Protein AF-A0A449I0F7-F1 (afdb_monomer_lite)

Organism: NCBI:txid28113

Secondary structure (DSSP, 8-state):
-----------------------------HHHHHHHHHHHSS-SS--TT--SBSEEEEEEEEEEESSTT-EEEEEEESS-TT-TTS---EEEEEEEETTEEEEEEEEEETT--EEEEEEE-TT--EEEEEEE-BTTEEEEEEE---TT--S--TT---------PPPGGGS--HHHHHTS-PEEPSSEE-SSEEEEE-TT-SEEEE-STTEEEEE-S-EEESEEE--TT-EEEE-TT-EEEEEEEEEEE-STT-EEEE-TT-EEEEEEEEEEEESSEEEESSEEEESEEEEETT-EEEESSEEEESSEEEE-SEEEEEEESSEEEESEEEE-TEEEEEESSEEEEEEEEEE--SS-EEEESSEEEEEEEEE-S--S-EEESSEEEEEEEEEEE-S--SSTTSEEE-TT-EEEEEEEEEES-EEEE-TT-EEEEEEEEEESS-SSEEEE-SSS-EEEEEEEEEESSTT-TT-EEEEESEEEE-SSBPPP-EETTEESEEEETT-EEE-TT--S-EE--BTTB--EE----TT----B-EEEEEE---SSS---S-S-SEEEEEEPPEEETTEEEEEEEEEEE--SS--EEEEEETTEEEEEES-HHHHTTS-TT--BSSSS-----EEEEEE--TT--HHHH--EEEE-SS-EEE-GGGSTT--TTSPPSEEEE--TT--PBPTT--HHHH-TTHHHHHH-TTTTTTGGGSPPTTTB-

pLDDT: mean 91.72, std 13.89, range [25.47, 98.94]

InterPro domains:
  IPR032295 Domain of unknown function DUF4842 [PF16130] (666-708)

Foldseek 3Di:
DDDDDDDDDDDDDDDDDDDDDDPDDPPQDVVVQLVVQQVQAPFPQFDLQFQQAQKDKAKEKEAEADDAPKKKKKWKWLFDLLAPPGPIFTFDIDIDHHPDIDMAITMDRNPRQWIWIKIAIPQQFMWTDIFGQDPRYTYDYFDDFFPLADPDDDDDQDALDDDDDDDCVLADAPVNCVPFDEDDDQQEAAAAGEHEDEQVDAHHDHQYANHEYEDPAAHEHQYYDAAALYEYHQHALYEYEYAYQEDEPAHANYEYEAHANYEYEDPHHEHEYANYEYHYNHEYYYQEYHFYHCYYYAHLEYYEHAEEYEFDDDNREHEANYEYEYCEYEYYYQGEYEYQYEYEHAEEYEYEYQNYAYEYNAYYEHQEYEYEEFHQRAEQAFHYYHAEEYEYAYQALDPNRAREYAALAEYEYQEYEDHNHAYEYEAQYEYEHPAEYEFEAHLNAYEYNYSHEYEYAHAAYDYPDPLDANRHEDETRYEYAYSHYDIWDHNPNGINYHYYHNYIYGHNQRHPDWRDDDSRHNIHHGRRPSSDDHRFFWKKKFFFPPPSHHGLQLSFQWIWIKGIWDDDPNFTKIKIKTQWHLFLAQKWKWFQFPNDIDTPGRGSQVQQVHDRRDGAPQADHHGHMHMDMGTHDPSDYCLVGVFMWMDSVPDIFTSQSPDPPRRRSRNHRIRMGRHPDQFGFHRSLHVCNQFVQPNVCSSPVPGPSVRRVDTDPPGTD

Sequence (717 aa):
MNFFRILPILAIGGIFTFIGCDSSNDVYNPDAIKEQAKNAFPVKDIDPNQTWETSSVCKASVSVNETAGEVYTIKVYTANPYNANSGASLLATSSVSNGQTTNIEFDIPAALQYVYVMKIDSKGYSSAKAVWVENKQVVVTFGGINNLVSSSKTRAVANVVSFTIPDASQFPTREAVQQLSLTQTDGQIASSGNYEIKSSLSSINNWGSNANMYVTENVTLNSLSVASNSKIFVLPGATLTLSLNGFSLGQNGSMISVGEGAKLILNNGQLQASNTSIYNAGTIETQNLDVAGNAYIYNKATLTVSNAVTVANHNSLLVNEGTMTALSFETQGSSSFYNSGKVEISGKSHLSSNNQKWENQGYFKTNSMVIEASSSNLLNACQLYIDGEFKINTTSTTSDNAFKMDGGAYTECGSLYLDNASIVMGGKSFFNVKGTATYNYNLGGFYVTAQDFAILKIGKAVQNSAGQGNTIGYHGKLYVACNDHFENGLSGNVHYIIWEGDAQLTGADNAEISIPSSNCNPGYNSKPDNGGNDTPATYAYAFEDMMKEVGDYDFNDVVLYVSVPYDKNGKKVIDVTLKAAGATKKLAVGFNNSGQKQTLFADVHEALGVAAGTLVNTGTATGTEKKITVEVASNFTLTEHGDFYITDGSIERHIPNFTDGFKPGDVPYGIRIASSNWKWPKERVVITEAYAGFAAWANDATAAASWYNEPINGKVY

Radius of gyration: 40.27 Å; chains: 1; bounding box: 80×44×159 Å

Structure (mmCIF, N/CA/C/O backbone):
data_AF-A0A449I0F7-F1
#
_entry.id   AF-A0A449I0F7-F1
#
loop_
_atom_site.group_PDB
_atom_site.id
_atom_site.type_symbol
_atom_site.label_atom_id
_atom_site.label_alt_id
_atom_site.label_comp_id
_atom_site.label_asym_id
_atom_site.label_entity_id
_atom_site.label_seq_id
_atom_site.pdbx_PDB_ins_code
_atom_site.Cartn_x
_atom_site.Cartn_y
_atom_site.Cartn_z
_atom_site.occupancy
_atom_site.B_iso_or_equiv
_atom_site.auth_seq_id
_atom_site.auth_comp_id
_atom_site.auth_asym_id
_atom_site.auth_atom_id
_atom_site.pdbx_PDB_model_num
ATOM 1 N N . MET A 1 1 ? -15.472 -13.362 -100.075 1.00 34.09 1 MET A N 1
ATOM 2 C CA . MET A 1 1 ? -14.559 -13.043 -101.195 1.00 34.09 1 MET A CA 1
ATOM 3 C C . MET A 1 1 ? -13.142 -13.015 -100.615 1.00 34.09 1 MET A C 1
ATOM 5 O O . MET A 1 1 ? -12.886 -12.139 -99.811 1.00 34.09 1 MET A O 1
ATOM 9 N N . ASN A 1 2 ? -12.368 -14.111 -100.668 1.00 25.47 2 ASN A N 1
ATOM 10 C CA . ASN A 1 2 ? -11.446 -14.479 -101.767 1.00 25.47 2 ASN A CA 1
ATOM 11 C C . ASN A 1 2 ? -10.301 -13.435 -101.891 1.00 25.47 2 ASN A C 1
ATOM 13 O O . ASN A 1 2 ? -10.627 -12.297 -102.182 1.00 25.47 2 ASN A O 1
ATOM 17 N N . PHE A 1 3 ? -8.990 -13.671 -101.691 1.00 26.23 3 PHE A N 1
ATOM 18 C CA . PHE A 1 3 ? -8.115 -14.859 -101.753 1.00 26.23 3 PHE A CA 1
ATOM 19 C C . PHE A 1 3 ? -6.770 -14.594 -100.990 1.00 26.23 3 PHE A C 1
ATOM 21 O O . PHE A 1 3 ? -6.213 -13.511 -101.097 1.00 26.23 3 PHE A O 1
ATOM 28 N N . PHE A 1 4 ? -6.253 -15.635 -100.317 1.00 28.94 4 PHE A N 1
ATOM 29 C CA . PHE A 1 4 ? -4.869 -16.178 -100.297 1.00 28.94 4 PHE A CA 1
ATOM 30 C C . PHE A 1 4 ? -3.663 -15.589 -99.516 1.00 28.94 4 PHE A C 1
ATOM 32 O O . PHE A 1 4 ? -3.216 -14.463 -99.688 1.00 28.94 4 PHE A O 1
ATOM 39 N N . ARG A 1 5 ? -3.077 -16.528 -98.745 1.00 31.86 5 ARG A N 1
ATOM 40 C CA . ARG A 1 5 ? -1.711 -16.641 -98.194 1.00 31.86 5 ARG A CA 1
ATOM 41 C C . ARG A 1 5 ? -0.632 -16.613 -99.289 1.00 31.86 5 ARG A C 1
ATOM 43 O O . ARG A 1 5 ? -0.905 -17.126 -100.365 1.00 31.86 5 ARG A O 1
ATOM 50 N N . ILE A 1 6 ? 0.601 -16.224 -98.929 1.00 29.86 6 ILE A N 1
ATOM 51 C CA . ILE A 1 6 ? 1.866 -16.955 -99.196 1.00 29.86 6 ILE A CA 1
ATOM 52 C C . ILE A 1 6 ? 2.974 -16.411 -98.263 1.00 29.86 6 ILE A C 1
ATOM 54 O O . ILE A 1 6 ? 3.234 -15.216 -98.210 1.00 29.86 6 ILE A O 1
ATOM 58 N N . LEU A 1 7 ? 3.625 -17.329 -97.549 1.00 32.62 7 LEU A N 1
ATOM 59 C CA . LEU A 1 7 ? 4.972 -17.258 -96.959 1.00 32.62 7 LEU A CA 1
ATOM 60 C C . LEU A 1 7 ? 5.709 -18.453 -97.593 1.00 32.62 7 LEU A C 1
ATOM 62 O O . LEU A 1 7 ? 5.040 -19.484 -97.766 1.00 32.62 7 LEU A O 1
ATOM 66 N N . PRO A 1 8 ? 7.002 -18.369 -97.980 1.00 38.31 8 PRO A N 1
ATOM 67 C CA . PRO A 1 8 ? 8.029 -18.999 -97.126 1.00 38.31 8 PRO A CA 1
ATOM 68 C C . PRO A 1 8 ? 9.508 -18.503 -97.249 1.00 38.31 8 PRO A C 1
ATOM 70 O O . PRO A 1 8 ? 9.969 -18.114 -98.313 1.00 38.31 8 PRO A O 1
ATOM 73 N N . ILE A 1 9 ? 10.241 -18.674 -96.132 1.00 28.45 9 ILE A N 1
ATOM 74 C CA . ILE A 1 9 ? 11.570 -19.330 -95.947 1.00 28.45 9 ILE A CA 1
ATOM 75 C C . ILE A 1 9 ? 12.909 -18.643 -96.347 1.00 28.45 9 ILE A C 1
ATOM 77 O O . ILE A 1 9 ? 13.205 -18.398 -97.509 1.00 28.45 9 ILE A O 1
ATOM 81 N N . LEU A 1 10 ? 13.736 -18.493 -95.291 1.00 27.11 10 LEU A N 1
ATOM 82 C CA . LEU A 1 10 ? 15.203 -18.576 -95.092 1.00 27.11 10 LEU A CA 1
ATOM 83 C C . LEU A 1 10 ? 16.197 -18.452 -96.268 1.00 27.11 10 LEU A C 1
ATOM 85 O O . LEU A 1 10 ? 16.206 -19.279 -97.175 1.00 27.11 10 LEU A O 1
ATOM 89 N N . ALA A 1 11 ? 17.240 -17.640 -96.032 1.00 27.48 11 ALA A N 1
ATOM 90 C CA . ALA A 1 11 ? 18.633 -18.032 -96.273 1.00 27.48 11 ALA A CA 1
ATOM 91 C C . ALA A 1 11 ? 19.597 -17.364 -95.266 1.00 27.48 11 ALA A C 1
ATOM 93 O O . ALA A 1 11 ? 19.452 -16.200 -94.903 1.00 27.48 11 ALA A O 1
ATOM 94 N N . ILE A 1 12 ? 20.554 -18.172 -94.812 1.00 30.38 12 ILE A N 1
ATOM 95 C CA . ILE A 1 12 ? 21.611 -17.945 -93.818 1.00 30.38 12 ILE A CA 1
ATOM 96 C C . ILE A 1 12 ? 22.774 -17.150 -94.433 1.00 30.38 12 ILE A C 1
ATOM 98 O O . ILE A 1 12 ? 23.169 -17.421 -95.563 1.00 30.38 12 ILE A O 1
ATOM 102 N N . GLY A 1 13 ? 23.382 -16.246 -93.659 1.00 28.16 13 GLY A N 1
ATOM 103 C CA . GLY A 1 13 ? 24.648 -15.593 -93.996 1.00 28.16 13 GLY A CA 1
ATOM 104 C C . GLY A 1 13 ? 25.281 -14.966 -92.758 1.00 28.16 13 GLY A C 1
ATOM 105 O O . GLY A 1 13 ? 24.912 -13.865 -92.364 1.00 28.16 13 GLY A O 1
ATOM 106 N N . GLY A 1 14 ? 26.188 -15.701 -92.113 1.00 29.53 14 GLY A N 1
ATOM 107 C CA . GLY A 1 14 ? 26.949 -15.225 -90.962 1.00 29.53 14 GLY A CA 1
ATOM 108 C C . GLY A 1 14 ? 28.040 -14.229 -91.353 1.00 29.53 14 GLY A C 1
ATOM 109 O O . GLY A 1 14 ? 28.720 -14.411 -92.360 1.00 29.53 14 GLY A O 1
ATOM 110 N N . ILE A 1 15 ? 28.239 -13.224 -90.502 1.00 32.16 15 ILE A N 1
ATOM 111 C CA . ILE A 1 15 ? 29.473 -12.445 -90.412 1.00 32.16 15 ILE A CA 1
ATOM 112 C C . ILE A 1 15 ? 29.867 -12.403 -88.934 1.00 32.16 15 ILE A C 1
ATOM 114 O O . ILE A 1 15 ? 29.134 -11.897 -88.088 1.00 32.16 15 ILE A O 1
ATOM 118 N N . PHE A 1 16 ? 31.031 -12.984 -88.649 1.00 32.00 16 PHE A N 1
ATOM 119 C CA . PHE A 1 16 ? 31.816 -12.745 -87.446 1.00 32.00 16 PHE A CA 1
ATOM 120 C C . PHE A 1 16 ? 32.301 -11.292 -87.450 1.00 32.00 16 PHE A C 1
ATOM 122 O O . PHE A 1 16 ? 32.990 -10.896 -88.387 1.00 32.00 16 PHE A O 1
ATOM 129 N N . THR A 1 17 ? 32.059 -10.547 -86.372 1.00 31.56 17 THR A N 1
ATOM 130 C CA . THR A 1 17 ? 32.926 -9.430 -85.973 1.00 31.56 17 THR A CA 1
ATOM 131 C C . THR A 1 17 ? 33.077 -9.402 -84.458 1.00 31.56 17 THR A C 1
ATOM 133 O O . THR A 1 17 ? 32.142 -9.672 -83.710 1.00 31.56 17 THR A O 1
ATOM 136 N N . PHE A 1 18 ? 34.316 -9.149 -84.059 1.00 29.97 18 PHE A N 1
ATOM 137 C CA . PHE A 1 18 ? 34.908 -9.348 -82.750 1.00 29.97 18 PHE A CA 1
ATOM 138 C C . PHE A 1 18 ? 34.375 -8.419 -81.654 1.00 29.97 18 PHE A C 1
ATOM 140 O O . PHE A 1 18 ? 33.937 -7.301 -81.905 1.00 29.97 18 PHE A O 1
ATOM 147 N N . ILE A 1 19 ? 34.525 -8.923 -80.428 1.00 38.44 19 ILE A N 1
ATOM 148 C CA . ILE A 1 19 ? 34.528 -8.216 -79.148 1.00 38.44 19 ILE A CA 1
ATOM 149 C C . ILE A 1 19 ? 35.362 -6.931 -79.245 1.00 38.44 19 ILE A C 1
ATOM 151 O O . ILE A 1 19 ? 36.548 -6.983 -79.570 1.00 38.44 19 ILE A O 1
ATOM 155 N N . GLY A 1 20 ? 34.748 -5.805 -78.887 1.00 27.27 20 GLY A N 1
ATOM 156 C CA . GLY A 1 20 ? 35.437 -4.632 -78.363 1.00 27.27 20 GLY A CA 1
ATOM 157 C C . GLY A 1 20 ? 35.045 -4.473 -76.899 1.00 27.27 20 GLY A C 1
ATOM 158 O O . GLY A 1 20 ? 33.897 -4.152 -76.607 1.00 27.27 20 GLY A O 1
ATOM 159 N N . CYS A 1 21 ? 35.981 -4.750 -75.987 1.00 40.31 21 CYS A N 1
ATOM 160 C CA . CYS A 1 21 ? 35.925 -4.227 -74.627 1.00 40.31 21 CYS A CA 1
ATOM 161 C C . CYS A 1 21 ? 35.944 -2.702 -74.720 1.00 40.31 21 CYS A C 1
ATOM 163 O O . CYS A 1 21 ? 36.962 -2.156 -75.140 1.00 40.31 21 CYS A O 1
ATOM 165 N N . ASP A 1 22 ? 34.880 -2.041 -74.275 1.00 34.50 22 ASP A N 1
ATOM 166 C CA . ASP A 1 22 ? 34.998 -0.682 -73.761 1.00 34.50 22 ASP A CA 1
ATOM 167 C C . ASP A 1 22 ? 34.770 -0.736 -72.254 1.00 34.50 22 ASP A C 1
ATOM 169 O O . ASP A 1 22 ? 33.663 -0.899 -71.742 1.00 34.50 22 ASP A O 1
ATOM 173 N N . SER A 1 23 ? 35.883 -0.656 -71.536 1.00 42.81 23 SER A N 1
ATOM 174 C CA . SER A 1 23 ? 35.935 -0.264 -70.141 1.00 42.81 23 SER A CA 1
ATOM 175 C C . SER A 1 23 ? 35.509 1.202 -70.043 1.00 42.81 23 SER A C 1
ATOM 177 O O . SER A 1 23 ? 36.352 2.098 -70.047 1.00 42.81 23 SER A O 1
ATOM 179 N N . SER A 1 24 ? 34.206 1.457 -69.968 1.00 37.34 24 SER A N 1
ATOM 180 C CA . SER A 1 24 ? 33.668 2.754 -69.565 1.00 37.34 24 SER A CA 1
ATOM 181 C C . SER A 1 24 ? 32.867 2.571 -68.283 1.00 37.34 24 SER A C 1
ATOM 183 O O . SER A 1 24 ? 31.694 2.221 -68.324 1.00 37.34 24 SER A O 1
ATOM 185 N N . ASN A 1 25 ? 33.572 2.746 -67.165 1.00 36.38 25 ASN A N 1
ATOM 186 C CA . ASN A 1 25 ? 33.092 3.102 -65.832 1.00 36.38 25 ASN A CA 1
ATOM 187 C C . ASN A 1 25 ? 31.568 3.031 -65.641 1.00 36.38 25 ASN A C 1
ATOM 189 O O . ASN A 1 25 ? 30.862 3.963 -66.029 1.00 36.38 25 ASN A O 1
ATOM 193 N N . ASP A 1 26 ? 31.093 1.997 -64.939 1.00 44.53 26 ASP A N 1
ATOM 194 C CA . ASP A 1 26 ? 29.870 2.097 -64.140 1.00 44.53 26 ASP A CA 1
ATOM 195 C C . ASP A 1 26 ? 30.080 3.240 -63.140 1.00 44.53 26 ASP A C 1
ATOM 197 O O . ASP A 1 26 ? 30.637 3.070 -62.050 1.00 44.53 26 ASP A O 1
ATOM 201 N N . VAL A 1 27 ? 29.730 4.456 -63.558 1.00 49.78 27 VAL A N 1
ATOM 202 C CA . VAL A 1 27 ? 29.737 5.625 -62.690 1.00 49.78 27 VAL A CA 1
ATOM 203 C C . VAL A 1 27 ? 28.594 5.401 -61.715 1.00 49.78 27 VAL A C 1
ATOM 205 O O . VAL A 1 27 ? 27.435 5.642 -62.042 1.00 49.78 27 VAL A O 1
ATOM 208 N N . TYR A 1 28 ? 28.929 4.874 -60.538 1.00 60.50 28 TYR A N 1
ATOM 209 C CA . TYR A 1 28 ? 28.030 4.778 -59.394 1.00 60.50 28 TYR A CA 1
ATOM 210 C C . TYR A 1 28 ? 27.222 6.079 -59.278 1.00 60.50 28 TYR A C 1
ATOM 212 O O . TYR A 1 28 ? 27.787 7.142 -59.012 1.00 60.50 28 TYR A O 1
ATOM 220 N N . ASN A 1 29 ? 25.913 5.991 -59.536 1.00 69.88 29 ASN A N 1
ATOM 221 C CA . ASN A 1 29 ? 24.987 7.111 -59.436 1.00 69.88 29 ASN A CA 1
ATOM 222 C C . ASN A 1 29 ? 24.162 6.959 -58.147 1.00 69.88 29 ASN A C 1
ATOM 224 O O . ASN A 1 29 ? 23.173 6.218 -58.142 1.00 69.88 29 ASN A O 1
ATOM 228 N N . PRO A 1 30 ? 24.548 7.638 -57.054 1.00 69.69 30 PRO A N 1
ATOM 229 C CA . PRO A 1 30 ? 23.872 7.506 -55.767 1.00 69.69 30 PRO A CA 1
ATOM 230 C C . PRO A 1 30 ? 22.407 7.964 -55.807 1.00 69.69 30 PRO A C 1
ATOM 232 O O . PRO A 1 30 ? 21.591 7.431 -55.058 1.00 69.69 30 PRO A O 1
ATOM 235 N N . ASP A 1 31 ? 22.047 8.897 -56.691 1.00 74.31 31 ASP A N 1
ATOM 236 C CA . ASP A 1 31 ? 20.674 9.404 -56.792 1.00 74.31 31 ASP A CA 1
ATOM 237 C C . ASP A 1 31 ? 19.737 8.374 -57.438 1.00 74.31 31 ASP A C 1
ATOM 239 O O . ASP A 1 31 ? 18.598 8.208 -57.005 1.00 74.31 31 ASP A O 1
ATOM 243 N N . ALA A 1 32 ? 20.230 7.604 -58.414 1.00 76.06 32 ALA A N 1
ATOM 244 C CA . ALA A 1 32 ? 19.457 6.523 -59.028 1.00 76.06 32 ALA A CA 1
ATOM 245 C C . ALA A 1 32 ? 19.153 5.392 -58.029 1.00 76.06 32 ALA A C 1
ATOM 247 O O . ALA A 1 32 ? 18.048 4.852 -58.030 1.00 76.06 32 ALA A O 1
ATOM 248 N N . ILE A 1 33 ? 20.105 5.065 -57.150 1.00 77.00 33 ILE A N 1
ATOM 249 C CA . ILE A 1 33 ? 19.932 4.038 -56.112 1.00 77.00 33 ILE A CA 1
ATOM 250 C C . ILE A 1 33 ? 18.946 4.508 -55.037 1.00 77.00 33 ILE A C 1
ATOM 252 O O . ILE A 1 33 ? 18.115 3.718 -54.598 1.00 77.00 33 ILE A O 1
ATOM 256 N N . LYS A 1 34 ? 18.963 5.795 -54.658 1.00 75.75 34 LYS A N 1
ATOM 257 C CA . LYS A 1 34 ? 17.973 6.373 -53.730 1.00 75.75 34 LYS A CA 1
ATOM 258 C C . LYS A 1 34 ? 16.543 6.279 -54.269 1.00 75.75 34 LYS A C 1
ATOM 260 O O . LYS A 1 34 ? 15.642 5.869 -53.541 1.00 75.75 34 LYS A O 1
ATOM 265 N N . GLU A 1 35 ? 16.330 6.598 -55.545 1.00 81.12 35 GLU A N 1
ATOM 266 C CA . GLU A 1 35 ? 15.008 6.474 -56.178 1.00 81.12 35 GLU A CA 1
ATOM 267 C C . GLU A 1 35 ? 14.556 5.010 -56.294 1.00 81.12 35 GLU A C 1
ATOM 269 O O . GLU A 1 35 ? 13.388 4.689 -56.068 1.00 81.12 35 GLU A O 1
ATOM 274 N N . GLN A 1 36 ? 15.473 4.089 -56.599 1.00 83.44 36 GLN A N 1
ATOM 275 C CA . GLN A 1 36 ? 15.172 2.654 -56.610 1.00 83.44 36 GLN A CA 1
ATOM 276 C C . GLN A 1 36 ? 14.829 2.126 -55.211 1.00 83.44 36 GLN A C 1
ATOM 278 O O . GLN A 1 36 ? 13.836 1.414 -55.070 1.00 83.44 36 GLN A O 1
ATOM 283 N N . ALA A 1 37 ? 15.579 2.529 -54.182 1.00 82.88 37 ALA A N 1
ATOM 284 C CA . ALA A 1 37 ? 15.304 2.210 -52.783 1.00 82.88 37 ALA A CA 1
ATOM 285 C C . ALA A 1 37 ? 13.908 2.700 -52.367 1.00 82.88 37 ALA A C 1
ATOM 287 O O . ALA A 1 37 ? 13.102 1.935 -51.845 1.00 82.88 37 ALA A O 1
ATOM 288 N N . LYS A 1 38 ? 13.552 3.942 -52.716 1.00 84.00 38 LYS A N 1
ATOM 289 C CA . LYS A 1 38 ? 12.204 4.486 -52.492 1.00 84.00 38 LYS A CA 1
ATOM 290 C C . LYS A 1 38 ? 11.104 3.682 -53.193 1.00 84.00 38 LYS A C 1
ATOM 292 O O . LYS A 1 38 ? 10.058 3.389 -52.609 1.00 84.00 38 LYS A O 1
ATOM 297 N N . ASN A 1 39 ? 11.341 3.277 -54.437 1.00 85.50 39 ASN A N 1
ATOM 298 C CA . ASN A 1 39 ? 10.395 2.461 -55.195 1.00 85.50 39 ASN A CA 1
ATOM 299 C C . ASN A 1 39 ? 10.266 1.026 -54.667 1.00 85.50 39 ASN A C 1
ATOM 301 O O . ASN A 1 39 ? 9.203 0.426 -54.830 1.00 85.50 39 ASN A O 1
ATOM 305 N N . ALA A 1 40 ? 11.290 0.489 -54.010 1.00 87.81 40 ALA A N 1
ATOM 306 C CA . ALA A 1 40 ? 11.280 -0.859 -53.450 1.00 87.81 40 ALA A CA 1
ATOM 307 C C . ALA A 1 40 ? 10.815 -0.925 -51.990 1.00 87.81 40 ALA A C 1
ATOM 309 O O . ALA A 1 40 ? 10.289 -1.955 -51.581 1.00 87.81 40 ALA A O 1
ATOM 310 N N . PHE A 1 41 ? 10.937 0.169 -51.231 1.00 92.88 41 PHE A N 1
ATOM 311 C CA . PHE A 1 41 ? 10.533 0.214 -49.828 1.00 92.88 41 PHE A CA 1
ATOM 312 C C . PHE A 1 41 ? 9.063 -0.222 -49.651 1.00 92.88 41 PHE A C 1
ATOM 314 O O . PHE A 1 41 ? 8.203 0.214 -50.432 1.00 92.88 41 PHE A O 1
ATOM 321 N N . PRO A 1 42 ? 8.737 -1.077 -48.660 1.00 92.12 42 PRO A N 1
ATOM 322 C CA . PRO A 1 42 ? 7.409 -1.684 -48.519 1.00 92.12 42 PRO A CA 1
ATOM 323 C C . PRO A 1 42 ? 6.272 -0.699 -48.208 1.00 92.12 42 PRO A C 1
ATOM 325 O O . PRO A 1 42 ? 5.104 -1.059 -48.350 1.00 92.12 42 PRO A O 1
ATOM 328 N N . VAL A 1 43 ? 6.584 0.540 -47.817 1.00 93.81 43 VAL A N 1
ATOM 329 C CA . VAL A 1 43 ? 5.604 1.585 -47.482 1.00 93.81 43 VAL A CA 1
ATOM 330 C C . VAL A 1 43 ? 5.744 2.758 -48.458 1.00 93.81 43 VAL A C 1
ATOM 332 O O . VAL A 1 43 ? 6.855 3.181 -48.755 1.00 93.81 43 VAL A O 1
ATOM 335 N N . LYS A 1 44 ? 4.637 3.274 -49.008 1.00 88.19 44 LYS A N 1
ATOM 336 C CA . LYS A 1 44 ? 4.677 4.317 -50.056 1.00 88.19 44 LYS A CA 1
ATOM 337 C C . LYS A 1 44 ? 4.401 5.728 -49.546 1.00 88.19 44 LYS A C 1
ATOM 339 O O . LYS A 1 44 ? 5.102 6.652 -49.950 1.00 88.19 44 LYS A O 1
ATOM 344 N N . ASP A 1 45 ? 3.444 5.877 -48.638 1.00 90.56 45 ASP A N 1
ATOM 345 C CA . ASP A 1 45 ? 2.988 7.172 -48.125 1.00 90.56 45 ASP A CA 1
ATOM 346 C C . ASP A 1 45 ? 3.662 7.502 -46.786 1.00 90.56 45 ASP A C 1
ATOM 348 O O . ASP A 1 45 ? 2.999 7.721 -45.777 1.00 90.56 45 ASP A O 1
ATOM 352 N N . ILE A 1 46 ? 4.999 7.492 -46.782 1.00 94.44 46 ILE A N 1
ATOM 353 C CA . ILE A 1 46 ? 5.808 7.727 -45.579 1.00 94.44 46 ILE A CA 1
ATOM 354 C C . ILE A 1 46 ? 5.497 9.117 -45.006 1.00 94.44 46 ILE A C 1
ATOM 356 O O . ILE A 1 46 ? 5.492 10.107 -45.744 1.00 94.44 46 ILE A O 1
ATOM 360 N N . ASP A 1 47 ? 5.294 9.193 -43.689 1.00 94.88 47 ASP A N 1
ATOM 361 C CA . ASP A 1 47 ? 5.137 10.460 -42.976 1.00 94.88 47 ASP A CA 1
ATOM 362 C C . ASP A 1 47 ? 6.363 11.353 -43.245 1.00 94.88 47 ASP A C 1
ATOM 364 O O . ASP A 1 47 ? 7.497 10.936 -42.982 1.00 94.88 47 ASP A O 1
ATOM 368 N N . PRO A 1 48 ? 6.187 12.596 -43.729 1.00 94.69 48 PRO A N 1
ATOM 369 C CA . PRO A 1 48 ? 7.298 13.520 -43.946 1.00 94.69 48 PRO A CA 1
ATOM 370 C C . PRO A 1 48 ? 8.071 13.878 -42.666 1.00 94.69 48 PRO A C 1
ATOM 372 O O . PRO A 1 48 ? 9.120 14.504 -42.758 1.00 94.69 48 PRO A O 1
ATOM 375 N N . ASN A 1 49 ? 7.575 13.520 -41.480 1.00 93.69 49 ASN A N 1
ATOM 376 C CA . ASN A 1 49 ? 8.260 13.696 -40.200 1.00 93.69 49 ASN A CA 1
ATOM 377 C C . ASN A 1 49 ? 8.885 12.399 -39.665 1.00 93.69 49 ASN A C 1
ATOM 379 O O . ASN A 1 49 ? 9.399 12.398 -38.546 1.00 93.69 49 ASN A O 1
ATOM 383 N N . GLN A 1 50 ? 8.847 11.300 -40.422 1.00 93.75 50 GLN A N 1
ATOM 384 C CA . GLN A 1 50 ? 9.366 10.018 -39.964 1.00 93.75 50 GLN A CA 1
ATOM 385 C C . GLN A 1 50 ? 10.889 10.069 -39.776 1.00 93.75 50 GLN A C 1
ATOM 387 O O . GLN A 1 50 ? 11.638 10.296 -40.728 1.00 93.75 50 GLN A O 1
ATOM 392 N N . THR A 1 51 ? 11.343 9.836 -38.543 1.00 93.62 51 THR A N 1
ATOM 393 C CA . THR A 1 51 ? 12.765 9.806 -38.162 1.00 93.62 51 THR A CA 1
ATOM 394 C C . THR A 1 51 ? 13.338 8.393 -38.114 1.00 93.62 51 THR A C 1
ATOM 396 O O . THR A 1 51 ? 14.555 8.236 -38.068 1.00 93.62 51 THR A O 1
ATOM 399 N N . TRP A 1 52 ? 12.471 7.374 -38.135 1.00 95.00 52 TRP A N 1
ATOM 400 C CA . TRP A 1 52 ? 12.805 5.954 -37.982 1.00 95.00 52 TRP A CA 1
ATOM 401 C C . TRP A 1 52 ? 13.392 5.580 -36.621 1.00 95.00 52 TRP A C 1
ATOM 403 O O . TRP A 1 52 ? 14.069 4.559 -36.458 1.00 95.00 52 TRP A O 1
ATOM 413 N N . GLU A 1 53 ? 13.074 6.395 -35.621 1.00 93.69 53 GLU A N 1
ATOM 414 C CA . GLU A 1 53 ? 13.442 6.179 -34.236 1.00 93.69 53 GLU A CA 1
ATOM 415 C C . GLU A 1 53 ? 12.181 6.093 -33.382 1.00 93.69 53 GLU A C 1
ATOM 417 O O . GLU A 1 53 ? 11.324 6.973 -33.405 1.00 93.69 53 GLU A O 1
ATOM 422 N N . THR A 1 54 ? 12.070 5.038 -32.584 1.00 94.06 54 THR A N 1
ATOM 423 C CA . THR A 1 54 ? 10.931 4.846 -31.659 1.00 94.06 54 THR A CA 1
ATOM 424 C C . THR A 1 54 ? 11.212 5.412 -30.265 1.00 94.06 54 THR A C 1
ATOM 426 O O . THR A 1 54 ? 10.601 5.032 -29.265 1.00 94.06 54 THR A O 1
ATOM 429 N N . SER A 1 55 ? 12.169 6.330 -30.188 1.00 92.25 55 SER A N 1
ATOM 430 C CA . SER A 1 55 ? 12.682 6.926 -28.964 1.00 92.25 55 SER A CA 1
ATOM 431 C C . SER A 1 55 ? 12.782 8.432 -29.080 1.00 92.25 55 SER A C 1
ATOM 433 O O . SER A 1 55 ? 12.791 8.998 -30.168 1.00 92.25 55 SER A O 1
ATOM 435 N N . SER A 1 56 ? 12.858 9.092 -27.935 1.00 90.19 56 SER A N 1
ATOM 436 C CA . SER A 1 56 ? 13.090 10.529 -27.860 1.00 90.19 56 SER A CA 1
ATOM 437 C C . SER A 1 56 ? 13.964 10.862 -26.659 1.00 90.19 56 SER A C 1
ATOM 439 O O . SER A 1 56 ? 14.151 10.024 -25.780 1.00 90.19 56 SER A O 1
ATOM 441 N N . VAL A 1 57 ? 14.481 12.088 -26.604 1.00 92.94 57 VAL A N 1
ATOM 442 C CA . VAL A 1 57 ? 15.124 12.612 -25.394 1.00 92.94 57 VAL A CA 1
ATOM 443 C C . VAL A 1 57 ? 14.055 13.181 -24.472 1.00 92.94 57 VAL A C 1
ATOM 445 O O . VAL A 1 57 ? 13.228 13.992 -24.896 1.00 92.94 57 VAL A O 1
ATOM 448 N N . CYS A 1 58 ? 14.092 12.768 -23.209 1.00 95.56 58 CYS A N 1
ATOM 449 C CA . CYS A 1 58 ? 13.292 13.322 -22.130 1.00 95.56 58 CYS A CA 1
ATOM 450 C C . CYS A 1 58 ? 14.189 14.050 -21.132 1.00 95.56 58 CYS A C 1
ATOM 452 O O . CYS A 1 58 ? 15.302 13.610 -20.840 1.00 95.56 58 CYS A O 1
ATOM 454 N N . LYS A 1 59 ? 13.675 15.146 -20.569 1.00 96.00 59 LYS A N 1
ATOM 455 C CA . LYS A 1 59 ? 14.336 15.898 -19.505 1.00 96.00 59 LYS A CA 1
ATOM 456 C C . LYS A 1 59 ? 13.620 15.703 -18.172 1.00 96.00 59 LYS A C 1
ATOM 458 O O . LYS A 1 59 ? 12.478 16.128 -18.016 1.00 96.00 59 LYS A O 1
ATOM 463 N N . ALA A 1 60 ? 14.297 15.110 -17.194 1.00 97.12 60 ALA A N 1
ATOM 464 C CA . ALA A 1 60 ? 13.818 15.052 -15.817 1.00 97.12 60 ALA A CA 1
ATOM 465 C C . ALA A 1 60 ? 14.394 16.201 -14.983 1.00 97.12 60 ALA A C 1
ATOM 467 O O . ALA A 1 60 ? 15.607 16.394 -14.947 1.00 97.12 60 ALA A O 1
ATOM 468 N N . SER A 1 61 ? 13.527 16.920 -14.272 1.00 97.88 61 SER A N 1
ATOM 469 C CA . SER A 1 61 ? 13.876 17.871 -13.216 1.00 97.88 61 SER A CA 1
ATOM 470 C C . SER A 1 61 ? 13.495 17.263 -11.867 1.00 97.88 61 SER A C 1
ATOM 472 O O . SER A 1 61 ? 12.314 17.029 -11.593 1.00 97.88 61 SER A O 1
ATOM 474 N N . VAL A 1 62 ? 14.500 16.954 -11.047 1.00 98.06 62 VAL A N 1
ATOM 475 C CA . VAL A 1 62 ? 14.337 16.202 -9.796 1.00 98.06 62 VAL A CA 1
ATOM 476 C C . VAL A 1 62 ? 14.830 17.038 -8.623 1.00 98.06 62 VAL A C 1
ATOM 478 O O . VAL A 1 62 ? 16.019 17.356 -8.543 1.00 98.06 62 VAL A O 1
ATOM 481 N N . SER A 1 63 ? 13.929 17.361 -7.697 1.00 97.19 63 SER A N 1
ATOM 482 C CA . SER A 1 63 ? 14.233 18.096 -6.463 1.00 97.19 63 SER A CA 1
ATOM 483 C C . SER A 1 63 ? 14.079 17.196 -5.236 1.00 97.19 63 SER A C 1
ATOM 485 O O . SER A 1 63 ? 13.123 16.424 -5.153 1.00 97.19 63 SER A O 1
ATOM 487 N N . VAL A 1 64 ? 14.972 17.314 -4.249 1.00 97.31 64 VAL A N 1
ATOM 488 C CA . VAL A 1 64 ? 14.874 16.559 -2.982 1.00 97.31 64 VAL A CA 1
ATOM 489 C C . VAL A 1 64 ? 15.003 17.504 -1.792 1.00 97.31 64 VAL A C 1
ATOM 491 O O . VAL A 1 64 ? 15.988 18.227 -1.683 1.00 97.31 64 VAL A O 1
ATOM 494 N N . ASN A 1 65 ? 14.012 17.495 -0.898 1.00 94.56 65 ASN A N 1
ATOM 495 C CA . ASN A 1 65 ? 13.899 18.370 0.273 1.00 94.56 65 ASN A CA 1
ATOM 496 C C . ASN A 1 65 ? 13.539 17.559 1.533 1.00 94.56 65 ASN A C 1
ATOM 498 O O . ASN A 1 65 ? 12.449 17.704 2.092 1.00 94.56 65 ASN A O 1
ATOM 502 N N . GLU A 1 66 ? 14.441 16.681 1.961 1.00 91.62 66 GLU A N 1
ATOM 503 C CA . GLU A 1 66 ? 14.243 15.760 3.085 1.00 91.62 66 GLU A CA 1
ATOM 504 C C . GLU A 1 66 ? 15.281 16.009 4.190 1.00 91.62 66 GLU A C 1
ATOM 506 O O . GLU A 1 66 ? 15.091 16.891 5.030 1.00 91.62 66 GLU A O 1
ATOM 511 N N . THR A 1 67 ? 16.384 15.260 4.197 1.00 91.88 67 THR A N 1
ATOM 512 C CA . THR A 1 67 ? 17.398 15.317 5.258 1.00 91.88 67 THR A CA 1
ATOM 513 C C . THR A 1 67 ? 18.557 16.244 4.888 1.00 91.88 67 THR A C 1
ATOM 515 O O . THR A 1 67 ? 19.224 16.062 3.871 1.00 91.88 67 THR A O 1
ATOM 518 N N . ALA A 1 68 ? 18.827 17.246 5.731 1.00 92.25 68 ALA A N 1
ATOM 519 C CA . ALA A 1 68 ? 19.911 18.206 5.525 1.00 92.25 68 ALA A CA 1
ATOM 520 C C . ALA A 1 68 ? 21.297 17.536 5.501 1.00 92.25 68 ALA A C 1
ATOM 522 O O . ALA A 1 68 ? 21.611 16.722 6.363 1.00 92.25 68 ALA A O 1
ATOM 523 N N . GLY A 1 69 ? 22.140 17.929 4.541 1.00 92.44 69 GLY A N 1
ATOM 524 C CA . GLY A 1 69 ? 23.497 17.393 4.374 1.00 92.44 69 GLY A CA 1
ATOM 525 C C . GLY A 1 69 ? 23.587 16.096 3.561 1.00 92.44 69 GLY A C 1
ATOM 526 O O . GLY A 1 69 ? 24.689 15.729 3.166 1.00 92.44 69 GLY A O 1
ATOM 527 N N . GLU A 1 70 ? 22.462 15.442 3.263 1.00 96.06 70 GLU A N 1
ATOM 528 C CA . GLU A 1 70 ? 22.432 14.247 2.413 1.00 96.06 70 GLU A CA 1
ATOM 529 C C . GLU A 1 70 ? 22.647 14.578 0.930 1.00 96.06 70 GLU A C 1
ATOM 531 O O . GLU A 1 70 ? 22.254 15.643 0.432 1.00 96.06 70 GLU A O 1
ATOM 536 N N . VAL A 1 71 ? 23.229 13.613 0.217 1.00 97.00 71 VAL A N 1
ATOM 537 C CA . VAL A 1 71 ? 23.282 13.565 -1.247 1.00 97.00 71 VAL A CA 1
ATOM 538 C C . VAL A 1 71 ? 22.586 12.288 -1.684 1.00 97.00 71 VAL A C 1
ATOM 540 O O . VAL A 1 71 ? 22.984 11.195 -1.291 1.00 97.00 71 VAL A O 1
ATOM 543 N N . TYR A 1 72 ? 21.554 12.436 -2.503 1.00 97.81 72 TYR A N 1
ATOM 544 C CA . TYR A 1 72 ? 20.734 11.329 -2.965 1.00 97.81 72 TYR A CA 1
ATOM 545 C C . TYR A 1 72 ? 21.197 10.875 -4.340 1.00 97.81 72 TYR A C 1
ATOM 547 O O . TYR A 1 72 ? 21.469 11.703 -5.214 1.00 97.81 72 TYR A O 1
ATOM 555 N N . THR A 1 73 ? 21.227 9.561 -4.551 1.00 97.25 73 THR A N 1
ATOM 556 C CA . THR A 1 73 ? 21.313 8.994 -5.900 1.00 97.25 73 THR A CA 1
ATOM 557 C C . THR A 1 73 ? 19.920 8.988 -6.507 1.00 97.25 73 THR A C 1
ATOM 559 O O . THR A 1 73 ? 18.966 8.541 -5.872 1.00 97.25 73 THR A O 1
ATOM 562 N N . ILE A 1 74 ? 19.807 9.477 -7.736 1.00 97.62 74 ILE A N 1
ATOM 563 C CA . ILE A 1 74 ? 18.570 9.481 -8.510 1.00 97.62 74 ILE A CA 1
ATOM 564 C C . ILE A 1 74 ? 18.687 8.449 -9.619 1.00 97.62 74 ILE A C 1
ATOM 566 O O . ILE A 1 74 ? 19.684 8.435 -10.341 1.00 97.62 74 ILE A O 1
ATOM 570 N N . LYS A 1 75 ? 17.657 7.619 -9.772 1.00 97.25 75 LYS A N 1
ATOM 571 C CA . LYS A 1 75 ? 17.525 6.657 -10.868 1.00 97.25 75 LYS A CA 1
ATOM 572 C C . LYS A 1 75 ? 16.163 6.816 -11.537 1.00 97.25 75 LYS A C 1
ATOM 574 O O . LYS A 1 75 ? 15.174 7.081 -10.859 1.00 97.25 75 LYS A O 1
ATOM 579 N N . VAL A 1 76 ? 16.102 6.658 -12.854 1.00 97.88 76 VAL A N 1
ATOM 580 C CA . VAL A 1 76 ? 14.848 6.715 -13.624 1.00 97.88 76 VAL A CA 1
ATOM 581 C C . VAL A 1 76 ? 14.618 5.364 -14.288 1.00 97.88 76 VAL A C 1
ATOM 583 O O . VAL A 1 76 ? 15.533 4.854 -14.927 1.00 97.88 76 VAL A O 1
ATOM 586 N N . TYR A 1 77 ? 13.422 4.791 -14.153 1.00 97.31 77 TYR A N 1
ATOM 587 C CA . TYR A 1 77 ? 13.070 3.469 -14.678 1.00 97.31 77 TYR A CA 1
ATOM 588 C C . TYR A 1 77 ? 11.835 3.497 -15.580 1.00 97.31 77 TYR A C 1
ATOM 590 O O . TYR A 1 77 ? 10.951 4.341 -15.423 1.00 97.31 77 TYR A O 1
ATOM 598 N N . THR A 1 78 ? 11.760 2.519 -16.485 1.00 95.50 78 THR A N 1
ATOM 599 C CA . THR A 1 78 ? 10.631 2.319 -17.410 1.00 95.50 78 THR A CA 1
ATOM 600 C C . THR A 1 78 ? 9.352 1.791 -16.755 1.00 95.50 78 THR A C 1
ATOM 602 O O . THR A 1 78 ? 8.270 2.030 -17.274 1.00 95.50 78 THR A O 1
ATOM 605 N N . ALA A 1 79 ? 9.463 1.056 -15.649 1.00 95.19 79 ALA A N 1
ATOM 606 C CA . ALA A 1 79 ? 8.352 0.411 -14.943 1.00 95.19 79 ALA A CA 1
ATOM 607 C C . ALA A 1 79 ? 8.677 0.306 -13.445 1.00 95.19 79 ALA A C 1
ATOM 609 O O . ALA A 1 79 ? 9.740 0.775 -13.024 1.00 95.19 79 ALA A O 1
ATOM 610 N N . ASN A 1 80 ? 7.787 -0.280 -12.635 1.00 95.50 80 ASN A N 1
ATOM 611 C CA . ASN A 1 80 ? 7.971 -0.349 -11.185 1.00 95.50 80 ASN A CA 1
ATOM 612 C C . ASN A 1 80 ? 9.268 -1.107 -10.820 1.00 95.50 80 ASN A C 1
ATOM 614 O O . ASN A 1 80 ? 9.316 -2.330 -10.993 1.00 95.50 80 ASN A O 1
ATOM 618 N N . PRO A 1 81 ? 10.296 -0.439 -10.261 1.00 95.44 81 PRO A N 1
ATOM 619 C CA . PRO A 1 81 ? 11.596 -1.062 -10.008 1.00 95.44 81 PRO A CA 1
ATOM 620 C C . PRO A 1 81 ? 11.587 -2.054 -8.836 1.00 95.44 81 PRO A C 1
ATOM 622 O O . PRO A 1 81 ? 12.521 -2.837 -8.693 1.00 95.44 81 PRO A O 1
ATOM 625 N N . TYR A 1 82 ? 10.543 -2.049 -8.000 1.00 95.06 82 TYR A N 1
ATOM 626 C CA . TYR A 1 82 ? 10.405 -2.984 -6.878 1.00 95.06 82 TYR A CA 1
ATOM 627 C C . TYR A 1 82 ? 9.702 -4.288 -7.266 1.00 95.06 82 TYR A C 1
ATOM 629 O O . TYR A 1 82 ? 9.795 -5.277 -6.535 1.00 95.06 82 TYR A O 1
ATOM 637 N N . ASN A 1 83 ? 9.013 -4.307 -8.411 1.00 94.62 83 ASN A N 1
ATOM 638 C CA . ASN A 1 83 ? 8.341 -5.495 -8.916 1.00 94.62 83 ASN A CA 1
ATOM 639 C C . ASN A 1 83 ? 9.255 -6.254 -9.874 1.00 94.62 83 ASN A C 1
ATOM 641 O O . ASN A 1 83 ? 9.487 -5.827 -10.999 1.00 94.62 83 ASN A O 1
ATOM 645 N N . ALA A 1 84 ? 9.733 -7.423 -9.449 1.00 91.19 84 ALA A N 1
ATOM 646 C CA . ALA A 1 84 ? 10.615 -8.265 -10.259 1.00 91.19 84 ALA A CA 1
ATOM 647 C C . ALA A 1 84 ? 9.991 -8.704 -11.601 1.00 91.19 84 ALA A C 1
ATOM 649 O O . ALA A 1 84 ? 10.718 -9.072 -12.520 1.00 91.19 84 ALA A O 1
ATOM 650 N N . ASN A 1 85 ? 8.661 -8.656 -11.723 1.00 91.50 85 ASN A N 1
ATOM 651 C CA . ASN A 1 85 ? 7.932 -9.037 -12.931 1.00 91.50 85 ASN A CA 1
ATOM 652 C C . ASN A 1 85 ? 7.573 -7.844 -13.835 1.00 91.50 85 ASN A C 1
ATOM 654 O O . ASN A 1 85 ? 6.972 -8.060 -14.883 1.00 91.50 85 ASN A O 1
ATOM 658 N N . SER A 1 86 ? 7.909 -6.602 -13.462 1.00 91.81 86 SER A N 1
ATOM 659 C CA . SER A 1 86 ? 7.560 -5.410 -14.258 1.00 91.81 86 SER A CA 1
ATOM 660 C C . SER A 1 86 ? 8.408 -5.247 -15.522 1.00 91.81 86 SER A C 1
ATOM 662 O O . SER A 1 86 ? 8.041 -4.495 -16.421 1.00 91.81 86 SER A O 1
ATOM 664 N N . GLY A 1 87 ? 9.569 -5.911 -15.590 1.00 91.00 87 GLY A N 1
ATOM 665 C CA . GLY A 1 87 ? 10.552 -5.674 -16.649 1.00 91.00 87 GLY A CA 1
ATOM 666 C C . GLY A 1 87 ? 11.216 -4.292 -16.568 1.00 91.00 87 GLY A C 1
ATOM 667 O O . GLY A 1 87 ? 11.732 -3.803 -17.577 1.00 91.00 87 GLY A O 1
ATOM 668 N N . ALA A 1 88 ? 11.198 -3.648 -15.393 1.00 94.81 88 ALA A N 1
ATOM 669 C CA . ALA A 1 88 ? 11.811 -2.341 -15.180 1.00 94.81 88 ALA A CA 1
ATOM 670 C C . ALA A 1 88 ? 13.270 -2.310 -15.657 1.00 94.81 88 ALA A C 1
ATOM 672 O O . ALA A 1 88 ? 14.098 -3.135 -15.274 1.00 94.81 88 ALA A O 1
ATOM 673 N N . SER A 1 89 ? 13.578 -1.321 -16.490 1.00 95.25 89 SER A N 1
ATOM 674 C CA . SER A 1 89 ? 14.917 -1.058 -17.005 1.00 95.25 89 SER A CA 1
ATOM 675 C C . SER A 1 89 ? 15.335 0.364 -16.648 1.00 95.25 89 SER A C 1
ATOM 677 O O . SER A 1 89 ? 14.518 1.286 -16.680 1.00 95.25 89 SER A O 1
ATOM 679 N N . LEU A 1 90 ? 16.603 0.535 -16.288 1.00 96.56 90 LEU A N 1
ATOM 680 C CA . LEU A 1 90 ? 17.201 1.812 -15.920 1.00 96.56 90 LEU A CA 1
ATOM 681 C C . LEU A 1 90 ? 17.387 2.678 -17.172 1.00 96.56 90 LEU A C 1
ATOM 683 O O . LEU A 1 90 ? 18.028 2.251 -18.127 1.00 96.56 90 LEU A O 1
ATOM 687 N N . LEU A 1 91 ? 16.861 3.897 -17.143 1.00 96.69 91 LEU A N 1
ATOM 688 C CA . LEU A 1 91 ? 16.979 4.900 -18.201 1.00 96.69 91 LEU A CA 1
ATOM 689 C C . LEU A 1 91 ? 18.091 5.913 -17.915 1.00 96.69 91 LEU A C 1
ATOM 691 O O . LEU A 1 91 ? 18.780 6.341 -18.836 1.00 96.69 91 LEU A O 1
ATOM 695 N N . ALA A 1 92 ? 18.268 6.304 -16.650 1.00 95.06 92 ALA A N 1
ATOM 696 C CA . ALA A 1 92 ? 19.245 7.321 -16.272 1.00 95.06 92 ALA A CA 1
ATOM 697 C C . ALA A 1 92 ? 19.644 7.247 -14.797 1.00 95.06 92 ALA A C 1
ATOM 699 O O . ALA A 1 92 ? 18.856 6.810 -13.955 1.00 95.06 92 ALA A O 1
ATOM 700 N N . THR A 1 93 ? 20.836 7.762 -14.486 1.00 94.25 93 THR A N 1
ATOM 701 C CA . THR A 1 93 ? 21.327 7.974 -13.116 1.00 94.25 93 THR A CA 1
ATOM 702 C C . THR A 1 93 ? 21.883 9.385 -12.943 1.00 94.25 93 THR A C 1
ATOM 704 O O . THR A 1 93 ? 22.468 9.954 -13.865 1.00 94.25 93 THR A O 1
ATOM 707 N N . SER A 1 94 ? 21.718 9.952 -11.750 1.00 94.12 94 SER A N 1
ATOM 708 C CA . SER A 1 94 ? 22.302 11.237 -11.352 1.00 94.12 94 SER A CA 1
ATOM 709 C C . SER A 1 94 ? 22.446 11.311 -9.829 1.00 94.12 94 SER A C 1
ATOM 711 O O . SER A 1 94 ? 22.125 10.364 -9.112 1.00 94.12 94 SER A O 1
ATOM 713 N N . SER A 1 95 ? 22.904 12.452 -9.323 1.00 95.12 95 SER A N 1
ATOM 714 C CA . SER A 1 95 ? 22.954 12.763 -7.897 1.00 95.12 95 SER A CA 1
ATOM 715 C C . SER A 1 95 ? 22.373 14.145 -7.625 1.00 95.12 95 SER A C 1
ATOM 717 O O . SER A 1 95 ? 22.548 15.059 -8.434 1.00 95.12 95 SER A O 1
ATOM 719 N N . VAL A 1 96 ? 21.735 14.325 -6.471 1.00 97.25 96 VAL A N 1
ATOM 720 C CA . VAL A 1 96 ? 21.202 15.621 -6.036 1.00 97.25 96 VAL A CA 1
ATOM 721 C C . VAL A 1 96 ? 21.409 15.810 -4.538 1.00 97.25 96 VAL A C 1
ATOM 723 O O . VAL A 1 96 ? 21.077 14.942 -3.734 1.00 97.25 96 VAL A O 1
ATOM 726 N N . SER A 1 97 ? 21.975 16.948 -4.149 1.00 97.44 97 SER A N 1
ATOM 727 C CA . SER A 1 97 ? 22.089 17.318 -2.737 1.00 97.44 97 SER A CA 1
ATOM 728 C C . SER A 1 97 ? 20.739 17.769 -2.187 1.00 97.44 97 SER A C 1
ATOM 730 O O . SER A 1 97 ? 19.935 18.366 -2.905 1.00 97.44 97 SER A O 1
ATOM 732 N N . ASN A 1 98 ? 20.503 17.554 -0.895 1.00 96.56 98 ASN A N 1
ATOM 733 C CA . ASN A 1 98 ? 19.306 18.063 -0.233 1.00 96.56 98 ASN A CA 1
ATOM 734 C C . ASN A 1 98 ? 19.115 19.579 -0.443 1.00 96.56 98 ASN A C 1
ATOM 736 O O . ASN A 1 98 ? 20.053 20.364 -0.290 1.00 96.56 98 ASN A O 1
ATOM 740 N N . GLY A 1 99 ? 17.882 19.994 -0.727 1.00 95.44 99 GLY A N 1
ATOM 741 C CA . GLY A 1 99 ? 17.509 21.381 -1.002 1.00 95.44 99 GLY A CA 1
ATOM 742 C C . GLY A 1 99 ? 17.842 21.853 -2.419 1.00 95.44 99 GLY A C 1
ATOM 743 O O . GLY A 1 99 ? 17.693 23.039 -2.704 1.00 95.44 99 GLY A O 1
ATOM 744 N N . GLN A 1 100 ? 18.331 20.967 -3.293 1.00 97.25 100 GLN A N 1
ATOM 745 C CA . GLN A 1 100 ? 18.725 21.292 -4.664 1.00 97.25 100 GLN A CA 1
ATOM 746 C C . GLN A 1 100 ? 17.858 20.565 -5.693 1.00 97.25 100 GLN A C 1
ATOM 748 O O . GLN A 1 100 ? 17.067 19.676 -5.372 1.00 97.25 100 GLN A O 1
ATOM 753 N N . THR A 1 101 ? 18.021 20.973 -6.951 1.00 97.75 101 THR A N 1
ATOM 754 C CA . THR A 1 101 ? 17.396 20.349 -8.120 1.00 97.75 101 THR A CA 1
ATOM 755 C C . THR A 1 101 ? 18.477 19.917 -9.097 1.00 97.75 101 THR A C 1
ATOM 757 O O . THR A 1 101 ? 19.388 20.692 -9.386 1.00 97.75 101 THR A O 1
ATOM 760 N N . THR A 1 102 ? 18.365 18.701 -9.621 1.00 97.00 102 THR A N 1
ATOM 761 C CA . THR A 1 102 ? 19.196 18.210 -10.725 1.00 97.00 102 THR A CA 1
ATOM 762 C C . THR A 1 102 ? 18.361 18.081 -11.995 1.00 97.00 102 THR A C 1
ATOM 764 O O . THR A 1 102 ? 17.162 17.804 -11.927 1.00 97.00 102 THR A O 1
ATOM 767 N N . ASN A 1 103 ? 18.989 18.301 -13.150 1.00 96.38 103 ASN A N 1
ATOM 768 C CA . ASN A 1 103 ? 18.377 18.106 -14.462 1.00 96.38 103 ASN A CA 1
ATOM 769 C C . ASN A 1 103 ? 19.106 16.972 -15.181 1.00 96.38 103 ASN A C 1
ATOM 771 O O . ASN A 1 103 ? 20.335 16.969 -15.225 1.00 96.38 103 ASN A O 1
ATOM 775 N N . ILE A 1 104 ? 18.351 16.029 -15.736 1.00 94.00 104 ILE A N 1
ATOM 776 C CA . ILE A 1 104 ? 18.878 14.831 -16.393 1.00 94.00 104 ILE A CA 1
ATOM 777 C C . ILE A 1 104 ? 18.231 14.727 -17.768 1.00 94.00 104 ILE A C 1
ATOM 779 O O . ILE A 1 104 ? 17.006 14.745 -17.860 1.00 94.00 104 ILE A O 1
ATOM 783 N N . GLU A 1 105 ? 19.037 14.601 -18.815 1.00 94.88 105 GLU A N 1
ATOM 784 C CA . GLU A 1 105 ? 18.573 14.295 -20.169 1.00 94.88 105 GLU A CA 1
ATOM 785 C C . GLU A 1 105 ? 18.899 12.834 -20.478 1.00 94.88 105 GLU A C 1
ATOM 787 O O . GLU A 1 105 ? 19.994 12.362 -20.173 1.00 94.88 105 GLU A O 1
ATOM 792 N N . PHE A 1 106 ? 17.920 12.094 -20.996 1.00 95.62 106 PHE A N 1
ATOM 793 C CA . PHE A 1 106 ? 18.048 10.660 -21.251 1.00 95.62 106 PHE A CA 1
ATOM 794 C C . PHE A 1 106 ? 17.118 10.196 -22.369 1.00 95.62 106 PHE A C 1
ATOM 796 O O . PHE A 1 106 ? 16.062 10.788 -22.601 1.00 95.62 106 PHE A O 1
ATOM 803 N N . ASP A 1 107 ? 17.495 9.109 -23.041 1.00 95.31 107 ASP A N 1
ATOM 804 C CA . ASP A 1 107 ? 16.650 8.467 -24.043 1.00 95.31 107 ASP A CA 1
ATOM 805 C C . ASP A 1 107 ? 15.512 7.692 -23.382 1.00 95.31 107 ASP A C 1
ATOM 807 O O . ASP A 1 107 ? 15.725 6.879 -22.478 1.00 95.31 107 ASP A O 1
ATOM 811 N N . ILE A 1 108 ? 14.302 7.902 -23.885 1.00 95.12 108 ILE A N 1
ATOM 812 C CA . ILE A 1 108 ? 13.084 7.223 -23.454 1.00 95.12 108 ILE A CA 1
ATOM 813 C C . ILE A 1 108 ? 12.365 6.622 -24.674 1.00 95.12 108 ILE A C 1
ATOM 815 O O . ILE A 1 108 ? 12.350 7.252 -25.740 1.00 95.12 108 ILE A O 1
ATOM 819 N N . PRO A 1 109 ? 11.723 5.442 -24.556 1.00 93.94 109 PRO A N 1
ATOM 820 C CA . PRO A 1 109 ? 10.784 4.980 -25.573 1.00 93.94 109 PRO A CA 1
ATOM 821 C C . PRO A 1 109 ? 9.671 6.011 -25.790 1.00 93.94 109 PRO A C 1
ATOM 823 O O . PRO A 1 109 ? 9.040 6.450 -24.832 1.00 93.94 109 PRO A O 1
ATOM 826 N N . ALA A 1 110 ? 9.400 6.388 -27.040 1.00 90.69 110 ALA A N 1
ATOM 827 C CA . ALA A 1 110 ? 8.429 7.437 -27.362 1.00 90.69 110 ALA A CA 1
ATOM 828 C C . ALA A 1 110 ? 6.990 7.068 -26.953 1.00 90.69 110 ALA A C 1
ATOM 830 O O . ALA A 1 110 ? 6.178 7.946 -26.677 1.00 90.69 110 ALA A O 1
ATOM 831 N N . ALA A 1 111 ? 6.685 5.769 -26.881 1.00 89.31 111 ALA A N 1
ATOM 832 C CA . ALA A 1 111 ? 5.394 5.252 -26.433 1.00 89.31 111 ALA A CA 1
ATOM 833 C C . ALA A 1 111 ? 5.229 5.216 -24.899 1.00 89.31 111 ALA A C 1
ATOM 835 O O . ALA A 1 111 ? 4.136 4.918 -24.413 1.00 89.31 111 ALA A O 1
ATOM 836 N N . LEU A 1 112 ? 6.292 5.466 -24.124 1.00 92.38 112 LEU A N 1
ATOM 837 C CA . LEU A 1 112 ? 6.243 5.369 -22.668 1.00 92.38 112 LEU A CA 1
ATOM 838 C C . LEU A 1 112 ? 5.568 6.610 -22.067 1.00 92.38 112 LEU A C 1
ATOM 840 O O . LEU A 1 112 ? 6.063 7.726 -22.198 1.00 92.38 112 LEU A O 1
ATOM 844 N N . GLN A 1 113 ? 4.436 6.411 -21.390 1.00 92.19 113 GLN A N 1
ATOM 845 C CA . GLN A 1 113 ? 3.601 7.515 -20.897 1.00 92.19 113 GLN A CA 1
ATOM 846 C C . GLN A 1 113 ? 4.039 8.063 -19.531 1.00 92.19 113 GLN A C 1
ATOM 848 O O . GLN A 1 113 ? 3.752 9.211 -19.199 1.00 92.19 113 GLN A O 1
ATOM 853 N N . TYR A 1 114 ? 4.710 7.249 -18.721 1.00 94.69 114 TYR A N 1
ATOM 854 C CA . TYR A 1 114 ? 5.175 7.611 -17.386 1.00 94.69 114 TYR A CA 1
ATOM 855 C C . TYR A 1 114 ? 6.470 6.865 -17.057 1.00 94.69 114 TYR A C 1
ATOM 857 O O . TYR A 1 114 ? 6.778 5.834 -17.649 1.00 94.69 114 TYR A O 1
ATOM 865 N N . VAL A 1 115 ? 7.222 7.376 -16.089 1.00 97.06 115 VAL A N 1
ATOM 866 C CA . VAL A 1 115 ? 8.446 6.753 -15.569 1.00 97.06 115 VAL A CA 1
ATOM 867 C C . VAL A 1 115 ? 8.371 6.617 -14.055 1.00 97.06 115 VAL A C 1
ATOM 869 O O . VAL A 1 115 ? 7.603 7.317 -13.395 1.00 97.06 115 VAL A O 1
ATOM 872 N N . TYR A 1 116 ? 9.209 5.754 -13.490 1.00 97.50 116 TYR A N 1
ATOM 873 C CA . TYR A 1 116 ? 9.461 5.731 -12.052 1.00 97.50 116 TYR A CA 1
ATOM 874 C C . TYR A 1 116 ? 10.762 6.464 -11.755 1.00 97.50 116 TYR A C 1
ATOM 876 O O . TYR A 1 116 ? 11.835 6.018 -12.159 1.00 97.50 116 TYR A O 1
ATOM 884 N N . VAL A 1 117 ? 10.680 7.576 -11.027 1.00 98.00 117 VAL A N 1
ATOM 885 C CA . VAL A 1 117 ? 11.868 8.255 -10.501 1.00 98.00 117 VAL A CA 1
ATOM 886 C C . VAL A 1 117 ? 12.100 7.751 -9.087 1.00 98.00 117 VAL A C 1
ATOM 888 O O . VAL A 1 117 ? 11.222 7.889 -8.242 1.00 98.00 117 VAL A O 1
ATOM 891 N N . MET A 1 118 ? 13.261 7.156 -8.839 1.00 97.94 118 MET A N 1
ATOM 892 C CA . MET A 1 118 ? 13.703 6.636 -7.548 1.00 97.94 118 MET A CA 1
ATOM 893 C C . MET A 1 118 ? 14.758 7.562 -6.940 1.00 97.94 118 MET A C 1
ATOM 895 O O . MET A 1 118 ? 15.672 8.003 -7.638 1.00 97.94 118 MET A O 1
ATOM 899 N N . LYS A 1 119 ? 14.666 7.790 -5.627 1.00 97.12 119 LYS A N 1
ATOM 900 C CA . LYS A 1 119 ? 15.752 8.328 -4.801 1.00 97.12 119 LYS A CA 1
ATOM 901 C C . LYS A 1 119 ? 16.341 7.239 -3.910 1.00 97.12 119 LYS A C 1
ATOM 903 O O . LYS A 1 119 ? 15.612 6.358 -3.449 1.00 97.12 119 LYS A O 1
ATOM 908 N N . ILE A 1 120 ? 17.638 7.340 -3.639 1.00 97.56 120 ILE A N 1
ATOM 909 C CA . ILE A 1 120 ? 18.373 6.491 -2.696 1.00 97.56 120 ILE A CA 1
ATOM 910 C C . ILE A 1 120 ? 19.198 7.400 -1.784 1.00 97.56 120 ILE A C 1
ATOM 912 O O . ILE A 1 120 ? 19.913 8.270 -2.288 1.00 97.56 120 ILE A O 1
ATOM 916 N N . ASP A 1 121 ? 19.082 7.226 -0.469 1.00 96.50 121 ASP A N 1
ATOM 917 C CA . ASP A 1 121 ? 19.851 7.986 0.527 1.00 96.50 121 ASP A CA 1
ATOM 918 C C . ASP A 1 121 ? 21.264 7.401 0.754 1.00 96.50 121 ASP A C 1
ATOM 920 O O . ASP A 1 121 ? 21.627 6.360 0.201 1.00 96.50 121 ASP A O 1
ATOM 924 N N . SER A 1 122 ? 22.082 8.047 1.594 1.00 95.81 122 SER A N 1
ATOM 925 C CA . SER A 1 122 ? 23.433 7.554 1.918 1.00 95.81 122 SER A CA 1
ATOM 926 C C . SER A 1 122 ? 23.462 6.252 2.731 1.00 95.81 122 SER A C 1
ATOM 928 O O . SER A 1 122 ? 24.509 5.605 2.819 1.00 95.81 122 SER A O 1
ATOM 930 N N . LYS A 1 123 ? 22.332 5.849 3.326 1.00 95.19 123 LYS A N 1
ATOM 931 C CA . LYS A 1 123 ? 22.175 4.595 4.081 1.00 95.19 123 LYS A CA 1
ATOM 932 C C . LYS A 1 123 ? 21.706 3.441 3.188 1.00 95.19 123 LYS A C 1
ATOM 934 O O . LYS A 1 123 ? 21.697 2.298 3.644 1.00 95.19 123 LYS A O 1
ATOM 939 N N . GLY A 1 124 ? 21.330 3.731 1.943 1.00 95.81 124 GLY A N 1
ATOM 940 C CA . GLY A 1 124 ? 20.852 2.781 0.948 1.00 95.81 124 GLY A CA 1
ATOM 941 C C . GLY A 1 124 ? 19.338 2.552 0.947 1.00 95.81 124 GLY A C 1
ATOM 942 O O . GLY A 1 124 ? 18.888 1.636 0.257 1.00 95.81 124 GLY A O 1
ATOM 943 N N . TYR A 1 125 ? 18.546 3.317 1.708 1.00 97.00 125 TYR A N 1
ATOM 944 C CA . TYR A 1 125 ? 17.085 3.241 1.628 1.00 97.00 125 TYR A CA 1
ATOM 945 C C . TYR A 1 125 ? 16.614 3.874 0.330 1.00 97.00 125 TYR A C 1
ATOM 947 O O . TYR A 1 125 ? 17.157 4.892 -0.103 1.00 97.00 125 TYR A O 1
ATOM 955 N N . SER A 1 126 ? 15.581 3.294 -0.281 1.00 97.12 126 SER A N 1
ATOM 956 C CA . SER A 1 126 ? 15.065 3.796 -1.550 1.00 97.12 126 SER A CA 1
ATOM 957 C C . SER A 1 126 ? 13.549 3.928 -1.579 1.00 97.12 126 SER A C 1
ATOM 959 O O . SER A 1 126 ? 12.802 3.214 -0.903 1.00 97.12 126 SER A O 1
ATOM 961 N N . SER A 1 127 ? 13.095 4.875 -2.390 1.00 97.44 127 SER A N 1
ATOM 962 C CA . SER A 1 127 ? 11.677 5.126 -2.648 1.00 97.44 127 SER A CA 1
ATOM 963 C C . SER A 1 127 ? 11.506 5.793 -4.009 1.00 97.44 127 SER A C 1
ATOM 965 O O . SER A 1 127 ? 12.405 6.490 -4.480 1.00 97.44 127 SER A O 1
ATOM 967 N N . ALA A 1 128 ? 10.366 5.572 -4.654 1.00 97.50 128 ALA A N 1
ATOM 968 C CA . ALA A 1 128 ? 10.086 6.035 -6.001 1.00 97.50 128 ALA A CA 1
ATOM 969 C C . ALA A 1 128 ? 8.713 6.699 -6.121 1.00 97.50 128 ALA A C 1
ATOM 971 O O . ALA A 1 128 ? 7.776 6.382 -5.389 1.00 97.50 128 ALA A O 1
ATOM 972 N N . LYS A 1 129 ? 8.586 7.600 -7.095 1.00 96.44 129 LYS A N 1
ATOM 973 C CA . LYS A 1 129 ? 7.311 8.164 -7.549 1.00 96.44 129 LYS A CA 1
ATOM 974 C C . LYS A 1 129 ? 7.104 7.812 -9.017 1.00 96.44 129 LYS A C 1
ATOM 976 O O . LYS A 1 129 ? 8.038 7.930 -9.809 1.00 96.44 129 LYS A O 1
ATOM 981 N N . ALA A 1 130 ? 5.889 7.394 -9.366 1.00 95.06 130 ALA A N 1
ATOM 982 C CA . ALA A 1 130 ? 5.467 7.296 -10.759 1.00 95.06 130 ALA A CA 1
ATOM 983 C C . ALA A 1 130 ? 5.084 8.697 -11.252 1.00 95.06 130 ALA A C 1
ATOM 985 O O . ALA A 1 130 ? 4.313 9.390 -10.587 1.00 95.06 130 ALA A O 1
ATOM 986 N N . VAL A 1 131 ? 5.632 9.121 -12.388 1.00 94.44 131 VAL A N 1
ATOM 987 C CA . VAL A 1 131 ? 5.482 10.489 -12.898 1.00 94.44 131 VAL A CA 1
ATOM 988 C C . VAL A 1 131 ? 5.200 10.449 -14.391 1.00 94.44 131 VAL A C 1
ATOM 990 O O . VAL A 1 131 ? 5.911 9.774 -15.136 1.00 94.44 131 VAL A O 1
ATOM 993 N N . TRP A 1 132 ? 4.168 11.170 -14.820 1.00 93.38 132 TRP A N 1
ATOM 994 C CA . TRP A 1 132 ? 3.791 11.272 -16.227 1.00 93.38 132 TRP A CA 1
ATOM 995 C C . TRP A 1 132 ? 4.832 12.044 -17.032 1.00 93.38 132 TRP A C 1
ATOM 997 O O . TRP A 1 132 ? 5.435 13.004 -16.548 1.00 93.38 132 TRP A O 1
ATOM 1007 N N . VAL A 1 133 ? 5.040 11.597 -18.267 1.00 94.44 133 VAL A N 1
ATOM 1008 C CA . VAL A 1 133 ? 5.889 12.272 -19.243 1.00 94.44 133 VAL A CA 1
ATOM 1009 C C . VAL A 1 133 ? 5.012 13.247 -20.017 1.00 94.44 133 VAL A C 1
ATOM 1011 O O . VAL A 1 133 ? 4.190 12.848 -20.839 1.00 94.44 133 VAL A O 1
ATOM 1014 N N . GLU A 1 134 ? 5.201 14.539 -19.778 1.00 93.06 134 GLU A N 1
ATOM 1015 C CA . GLU A 1 134 ? 4.441 15.600 -20.438 1.00 93.06 134 GLU A CA 1
ATOM 1016 C C . GLU A 1 134 ? 5.385 16.454 -21.275 1.00 93.06 134 GLU A C 1
ATOM 1018 O O . GLU A 1 134 ? 6.370 16.986 -20.769 1.00 93.06 134 GLU A O 1
ATOM 1023 N N . ASN A 1 135 ? 5.115 16.588 -22.577 1.00 91.50 135 ASN A N 1
ATOM 1024 C CA . ASN A 1 135 ? 5.957 17.368 -23.494 1.00 91.50 135 ASN A CA 1
ATOM 1025 C C . ASN A 1 135 ? 7.454 16.994 -23.416 1.00 91.50 135 ASN A C 1
ATOM 1027 O O . ASN A 1 135 ? 8.320 17.869 -23.468 1.00 91.50 135 ASN A O 1
ATOM 1031 N N . LYS A 1 136 ? 7.751 15.689 -23.280 1.00 92.62 136 LYS A N 1
ATOM 1032 C CA . LYS A 1 136 ? 9.111 15.138 -23.105 1.00 92.62 136 LYS A CA 1
ATOM 1033 C C . LYS A 1 136 ? 9.821 15.644 -21.839 1.00 92.62 136 LYS A C 1
ATOM 1035 O O . LYS A 1 136 ? 11.048 15.739 -21.797 1.00 92.62 136 LYS A O 1
ATOM 1040 N N . GLN A 1 137 ? 9.055 15.993 -20.809 1.00 95.81 137 GLN A N 1
ATOM 1041 C CA . GLN A 1 137 ? 9.565 16.432 -19.518 1.00 95.81 137 GLN A CA 1
ATOM 1042 C C . GLN A 1 137 ? 8.942 15.626 -18.385 1.00 95.81 137 GLN A C 1
ATOM 1044 O O . GLN A 1 137 ? 7.793 15.192 -18.453 1.00 95.81 137 GLN A O 1
ATOM 1049 N N . VAL A 1 138 ? 9.726 15.456 -17.327 1.00 96.31 138 VAL A N 1
ATOM 1050 C CA . VAL A 1 138 ? 9.319 14.838 -16.067 1.00 96.31 138 VAL A CA 1
ATOM 1051 C C . VAL A 1 138 ? 9.728 15.790 -14.953 1.00 96.31 138 VAL A C 1
ATOM 1053 O O . VAL A 1 138 ? 10.889 16.183 -14.868 1.00 96.31 138 VAL A O 1
ATOM 1056 N N . VAL A 1 139 ? 8.793 16.171 -14.086 1.00 96.19 139 VAL A N 1
ATOM 1057 C CA . VAL A 1 139 ? 9.082 17.025 -12.927 1.00 96.19 139 VAL A CA 1
ATOM 1058 C C . VAL A 1 139 ? 8.656 16.295 -11.671 1.00 96.19 139 VAL A C 1
ATOM 1060 O O . VAL A 1 139 ? 7.509 15.879 -11.543 1.00 96.19 139 VAL A O 1
ATOM 1063 N N . VAL A 1 140 ? 9.582 16.140 -10.731 1.00 95.56 140 VAL A N 1
ATOM 1064 C CA . VAL A 1 140 ? 9.311 15.434 -9.482 1.00 95.56 140 VAL A CA 1
ATOM 1065 C C . VAL A 1 140 ? 10.023 16.094 -8.318 1.00 95.56 140 VAL A C 1
ATOM 1067 O O . VAL A 1 140 ? 11.156 16.564 -8.415 1.00 95.56 140 VAL A O 1
ATOM 1070 N N . THR A 1 141 ? 9.335 16.130 -7.186 1.00 95.69 141 THR A N 1
ATOM 1071 C CA . THR A 1 141 ? 9.885 16.602 -5.921 1.00 95.69 141 THR A CA 1
ATOM 1072 C C . THR A 1 141 ? 9.670 15.537 -4.860 1.00 95.69 141 THR A C 1
ATOM 1074 O O . THR A 1 141 ? 8.566 15.007 -4.728 1.00 95.69 141 THR A O 1
ATOM 1077 N N . PHE A 1 142 ? 10.720 15.237 -4.106 1.00 95.94 142 PHE A N 1
ATOM 1078 C CA . PHE A 1 142 ? 10.668 14.435 -2.888 1.00 95.94 142 PHE A CA 1
ATOM 1079 C C . PHE A 1 142 ? 10.780 15.341 -1.667 1.00 95.94 142 PHE A C 1
ATOM 1081 O O . PHE A 1 142 ? 11.551 16.308 -1.678 1.00 95.94 142 PHE A O 1
ATOM 1088 N N . GLY A 1 143 ? 10.042 15.019 -0.610 1.00 91.25 143 GLY A N 1
ATOM 1089 C CA . GLY A 1 143 ? 10.062 15.796 0.618 1.00 91.25 143 GLY A CA 1
ATOM 1090 C C . GLY A 1 143 ? 9.296 17.115 0.527 1.00 91.25 143 GLY A C 1
ATOM 1091 O O . GLY A 1 143 ? 8.534 17.384 -0.404 1.00 91.25 143 GLY A O 1
ATOM 1092 N N . GLY A 1 144 ? 9.521 17.967 1.526 1.00 82.81 144 GLY A N 1
ATOM 1093 C CA . GLY A 1 144 ? 8.820 19.236 1.708 1.00 82.81 144 GLY A CA 1
ATOM 1094 C C . GLY A 1 144 ? 7.734 19.210 2.788 1.00 82.81 144 GLY A C 1
ATOM 1095 O O . GLY A 1 144 ? 7.601 18.271 3.584 1.00 82.81 144 GLY A O 1
ATOM 1096 N N . ILE A 1 145 ? 6.982 20.309 2.858 1.00 76.50 145 ILE A N 1
ATOM 1097 C CA . ILE A 1 145 ? 5.861 20.469 3.789 1.00 76.50 145 ILE A CA 1
ATOM 1098 C C . ILE A 1 145 ? 4.668 19.709 3.221 1.00 76.50 145 ILE A C 1
ATOM 1100 O O . ILE A 1 145 ? 4.292 19.905 2.066 1.00 76.50 145 ILE A O 1
ATOM 1104 N N . ASN A 1 146 ? 4.054 18.857 4.040 1.00 78.25 146 ASN A N 1
ATOM 1105 C CA . ASN A 1 146 ? 2.799 18.236 3.650 1.00 78.25 146 ASN A CA 1
ATOM 1106 C C . ASN A 1 146 ? 1.706 19.318 3.586 1.00 78.25 146 ASN A C 1
ATOM 1108 O O . ASN A 1 146 ? 1.318 19.868 4.615 1.00 78.25 146 ASN A O 1
ATOM 1112 N N . ASN A 1 147 ? 1.237 19.645 2.381 1.00 70.88 147 ASN A N 1
ATOM 1113 C CA . ASN A 1 147 ? 0.203 20.665 2.167 1.00 70.88 147 ASN A CA 1
ATOM 1114 C C . ASN A 1 147 ? -1.220 20.126 2.383 1.00 70.88 147 ASN A C 1
ATOM 1116 O O . ASN A 1 147 ? -2.163 20.908 2.443 1.00 70.88 147 ASN A O 1
ATOM 1120 N N . LEU A 1 148 ? -1.375 18.809 2.561 1.00 68.56 148 LEU A N 1
ATOM 1121 C CA . LEU A 1 148 ? -2.636 18.171 2.959 1.00 68.56 148 LEU A CA 1
ATOM 1122 C C . LEU A 1 148 ? -2.880 18.239 4.474 1.00 68.56 148 LEU A C 1
ATOM 1124 O O . LEU A 1 148 ? -3.788 17.590 4.994 1.00 68.56 148 LEU A O 1
ATOM 1128 N N . VAL A 1 149 ? -2.061 18.997 5.204 1.00 58.84 149 VAL A N 1
ATOM 1129 C CA . VAL A 1 149 ? -2.246 19.207 6.638 1.00 58.84 149 VAL A CA 1
ATOM 1130 C C . VAL A 1 149 ? -3.527 19.992 6.854 1.00 58.84 149 VAL A C 1
ATOM 1132 O O . VAL A 1 149 ? -3.580 21.204 6.653 1.00 58.84 149 VAL A O 1
ATOM 1135 N N . SER A 1 150 ? -4.563 19.304 7.326 1.00 49.06 150 SER A N 1
ATOM 1136 C CA . SER A 1 150 ? -5.666 19.976 7.993 1.00 49.06 150 SER A CA 1
ATOM 1137 C C . SER A 1 150 ? -5.104 20.678 9.229 1.00 49.06 150 SER A C 1
ATOM 1139 O O . SER A 1 150 ? -4.316 20.108 9.987 1.00 49.06 150 SER A O 1
ATOM 1141 N N . SER A 1 151 ? -5.489 21.933 9.449 1.00 34.41 151 SER A N 1
ATOM 1142 C CA . SER A 1 151 ? -5.155 22.680 10.659 1.00 34.41 151 SER A CA 1
ATOM 1143 C C . SER A 1 151 ? -5.794 22.014 11.890 1.00 34.41 151 SER A C 1
ATOM 1145 O O . SER A 1 151 ? -6.845 22.440 12.360 1.00 34.41 151 SER A O 1
ATOM 1147 N N . SER A 1 152 ? -5.207 20.937 12.415 1.00 35.50 152 SER A N 1
ATOM 1148 C CA . SER A 1 152 ? -5.728 20.245 13.596 1.00 35.50 152 SER A CA 1
ATOM 1149 C C . SER A 1 152 ? -4.633 19.514 14.382 1.00 35.50 152 SER A C 1
ATOM 1151 O O . SER A 1 152 ? -4.414 18.320 14.236 1.00 35.50 152 SER A O 1
ATOM 1153 N N . LYS A 1 153 ? -4.028 20.307 15.276 1.00 34.59 153 LYS A N 1
ATOM 1154 C CA . LYS A 1 153 ? -3.551 19.999 16.638 1.00 34.59 153 LYS A CA 1
ATOM 1155 C C . LYS A 1 153 ? -2.383 19.017 16.809 1.00 34.59 153 LYS A C 1
ATOM 1157 O O . LYS A 1 153 ? -2.506 17.801 16.773 1.00 34.59 153 LYS A O 1
ATOM 1162 N N . THR A 1 154 ? -1.257 19.597 17.214 1.00 33.56 154 THR A N 1
ATOM 1163 C CA . THR A 1 154 ? -0.245 18.975 18.073 1.00 33.56 154 THR A CA 1
ATOM 1164 C C . THR A 1 154 ? -0.876 18.146 19.210 1.00 33.56 154 THR A C 1
ATOM 1166 O O . THR A 1 154 ? -1.506 18.711 20.100 1.00 33.56 154 THR A O 1
ATOM 1169 N N . ARG A 1 155 ? -0.645 16.825 19.199 1.00 38.81 155 ARG A N 1
ATOM 1170 C CA . ARG A 1 155 ? -0.630 15.893 20.354 1.00 38.81 155 ARG A CA 1
ATOM 1171 C C . ARG A 1 155 ? -1.838 15.875 21.315 1.00 38.81 155 ARG A C 1
ATOM 1173 O O . ARG A 1 155 ? -1.638 15.785 22.524 1.00 38.81 155 ARG A O 1
ATOM 1180 N N . ALA A 1 156 ? -3.072 15.875 20.821 1.00 37.00 156 ALA A N 1
ATOM 1181 C CA . ALA A 1 156 ? -4.201 15.358 21.604 1.00 37.00 156 ALA A CA 1
ATOM 1182 C C . ALA A 1 156 ? -4.781 14.138 20.879 1.00 37.00 156 ALA A C 1
ATOM 1184 O O . ALA A 1 156 ? -5.028 14.236 19.680 1.00 37.00 156 ALA A O 1
ATOM 1185 N N . VAL A 1 157 ? -4.963 13.018 21.592 1.00 54.16 157 VAL A N 1
ATOM 1186 C CA . VAL A 1 157 ? -5.706 11.839 21.103 1.00 54.16 157 VAL A CA 1
ATOM 1187 C C . VAL A 1 157 ? -7.067 12.328 20.611 1.00 54.16 157 VAL A C 1
ATOM 1189 O O . VAL A 1 157 ? -7.750 13.064 21.335 1.00 54.16 157 VAL A O 1
ATOM 1192 N N . ALA A 1 158 ? -7.431 12.012 19.370 1.00 66.94 158 ALA A N 1
ATOM 1193 C CA . ALA A 1 158 ? -8.762 12.342 18.886 1.00 66.94 158 ALA A CA 1
ATOM 1194 C C . ALA A 1 158 ? -9.758 11.449 19.641 1.00 66.94 158 ALA A C 1
ATOM 1196 O O . ALA A 1 158 ? -9.590 10.242 19.669 1.00 66.94 158 ALA A O 1
ATOM 1197 N N . ASN A 1 159 ? -10.780 12.022 20.279 1.00 82.94 159 ASN A N 1
ATOM 1198 C CA . ASN A 1 159 ? -11.864 11.239 20.882 1.00 82.94 159 ASN A CA 1
ATOM 1199 C C . ASN A 1 159 ? -13.122 11.457 20.040 1.00 82.94 159 ASN A C 1
ATOM 1201 O O . ASN A 1 159 ? -13.497 12.605 19.781 1.00 82.94 159 ASN A O 1
ATOM 1205 N N . VAL A 1 160 ? -13.777 10.377 19.621 1.00 91.25 160 VAL A N 1
ATOM 1206 C CA . VAL A 1 160 ? -15.040 10.416 18.861 1.00 91.25 160 VAL A CA 1
ATOM 1207 C C . VAL A 1 160 ? -16.232 9.981 19.722 1.00 91.25 160 VAL A C 1
ATOM 1209 O O . VAL A 1 160 ? -17.372 10.389 19.467 1.00 91.25 160 VAL A O 1
ATOM 1212 N N . VAL A 1 161 ? -15.974 9.237 20.798 1.00 94.12 161 VAL A N 1
ATOM 1213 C CA . VAL A 1 161 ? -16.918 8.860 21.850 1.00 94.12 161 VAL A CA 1
ATOM 1214 C C . VAL A 1 161 ? -16.652 9.685 23.110 1.00 94.12 161 VAL A C 1
ATOM 1216 O O . VAL A 1 161 ? -15.523 9.984 23.482 1.00 94.12 161 VAL A O 1
ATOM 1219 N N . SER A 1 162 ? -17.725 10.082 23.788 1.00 93.31 162 SER A N 1
ATOM 1220 C CA . SER A 1 162 ? -17.665 10.755 25.086 1.00 93.31 162 SER A CA 1
ATOM 1221 C C . SER A 1 162 ? -18.546 9.999 26.066 1.00 93.31 162 SER A C 1
ATOM 1223 O O . SER A 1 162 ? -19.658 9.609 25.714 1.00 93.31 162 SER A O 1
ATOM 1225 N N . PHE A 1 163 ? -18.054 9.791 27.283 1.00 94.50 163 PHE A N 1
ATOM 1226 C CA . PHE A 1 163 ? -18.771 9.055 28.318 1.00 94.50 163 PHE A CA 1
ATOM 1227 C C . PHE A 1 163 ? -18.396 9.548 29.716 1.00 94.50 163 PHE A C 1
ATOM 1229 O O . PHE A 1 163 ? -17.449 10.313 29.897 1.00 94.50 163 PHE A O 1
ATOM 1236 N N . THR A 1 164 ? -19.158 9.107 30.715 1.00 95.19 164 THR A N 1
ATOM 1237 C CA . THR A 1 164 ? -18.894 9.384 32.129 1.00 95.19 164 THR A CA 1
ATOM 1238 C C . THR A 1 164 ? -18.624 8.076 32.848 1.00 95.19 164 THR A C 1
ATOM 1240 O O . THR A 1 164 ? -19.451 7.164 32.812 1.00 95.19 164 THR A O 1
ATOM 1243 N N . ILE A 1 165 ? -17.474 7.979 33.509 1.00 95.12 165 ILE A N 1
ATOM 1244 C CA . ILE A 1 165 ? -17.141 6.823 34.344 1.00 95.12 165 ILE A CA 1
ATOM 1245 C C . ILE A 1 165 ? -18.156 6.750 35.500 1.00 95.12 165 ILE A C 1
ATOM 1247 O O . ILE A 1 165 ? -18.408 7.779 36.136 1.00 95.12 165 ILE A O 1
ATOM 1251 N N . PRO A 1 166 ? -18.762 5.580 35.780 1.00 94.81 166 PRO A N 1
ATOM 1252 C CA . PRO A 1 166 ? -19.677 5.439 36.906 1.00 94.81 166 PRO A CA 1
ATOM 1253 C C . PRO A 1 166 ? -18.985 5.753 38.235 1.00 94.81 166 PRO A C 1
ATOM 1255 O O . PRO A 1 166 ? -17.859 5.320 38.478 1.00 94.81 166 PRO A O 1
ATOM 1258 N N . ASP A 1 167 ? -19.684 6.473 39.113 1.00 94.94 167 ASP A N 1
ATOM 1259 C CA . ASP A 1 167 ? -19.192 6.774 40.457 1.00 94.94 167 ASP A CA 1
ATOM 1260 C C . ASP A 1 167 ? -18.918 5.488 41.259 1.00 94.94 167 ASP A C 1
ATOM 1262 O O . ASP A 1 167 ? -19.603 4.477 41.089 1.00 94.94 167 ASP A O 1
ATOM 1266 N N . ALA A 1 168 ? -17.948 5.528 42.176 1.00 92.94 168 ALA A N 1
ATOM 1267 C CA . ALA A 1 168 ? -17.599 4.376 43.008 1.00 92.94 168 ALA A CA 1
ATOM 1268 C C . ALA A 1 168 ? -18.797 3.832 43.814 1.00 92.94 168 ALA A C 1
ATOM 1270 O O . ALA A 1 168 ? -18.884 2.624 44.031 1.00 92.94 168 ALA A O 1
ATOM 1271 N N . SER A 1 169 ? -19.767 4.682 44.185 1.00 92.75 169 SER A N 1
ATOM 1272 C CA . SER A 1 169 ? -21.022 4.274 44.839 1.00 92.75 169 SER A CA 1
ATOM 1273 C C . SER A 1 169 ? -21.887 3.338 43.996 1.00 92.75 169 SER A C 1
ATOM 1275 O O . SER A 1 169 ? -22.735 2.632 44.541 1.00 92.75 169 SER A O 1
ATOM 1277 N N . GLN A 1 170 ? -21.678 3.298 42.676 1.00 95.44 170 GLN A N 1
ATOM 1278 C CA . GLN A 1 170 ? -22.357 2.343 41.810 1.00 95.44 170 GLN A CA 1
ATOM 1279 C C . GLN A 1 170 ? -21.815 0.923 41.987 1.00 95.44 170 GLN A C 1
ATOM 1281 O O . GLN A 1 170 ? -22.472 -0.010 41.546 1.00 95.44 170 GLN A O 1
ATOM 1286 N N . PHE A 1 171 ? -20.682 0.731 42.670 1.00 96.06 171 PHE A N 1
ATOM 1287 C CA . PHE A 1 171 ? -20.083 -0.569 42.985 1.00 96.06 171 PHE A CA 1
ATOM 1288 C C . PHE A 1 171 ? -19.934 -0.754 44.510 1.00 96.06 171 PHE A C 1
ATOM 1290 O O . PHE A 1 171 ? -18.815 -0.746 45.027 1.00 96.06 171 PHE A O 1
ATOM 1297 N N . PRO A 1 172 ? -21.038 -0.888 45.267 1.00 95.56 172 PRO A N 1
ATOM 1298 C CA . PRO A 1 172 ? -20.977 -0.965 46.725 1.00 95.56 172 PRO A CA 1
ATOM 1299 C C . PRO A 1 172 ? -20.251 -2.229 47.214 1.00 95.56 172 PRO A C 1
ATOM 1301 O O . PRO A 1 172 ? -20.441 -3.323 46.676 1.00 95.56 172 PRO A O 1
ATOM 1304 N N . THR A 1 173 ? -19.450 -2.091 48.275 1.00 94.94 173 THR A N 1
ATOM 1305 C CA . THR A 1 173 ? -18.790 -3.224 48.946 1.00 94.94 173 THR A CA 1
ATOM 1306 C C . THR A 1 173 ? -19.712 -3.874 49.978 1.00 94.94 173 THR A C 1
ATOM 1308 O O . THR A 1 173 ? -20.726 -3.297 50.380 1.00 94.94 173 THR A O 1
ATOM 1311 N N . ARG A 1 174 ? -19.357 -5.074 50.454 1.00 93.69 174 ARG A N 1
ATOM 1312 C CA . ARG A 1 174 ? -20.119 -5.748 51.519 1.00 93.69 174 ARG A CA 1
ATOM 1313 C C . ARG A 1 174 ? -20.135 -4.928 52.810 1.00 93.69 174 ARG A C 1
ATOM 1315 O O . ARG A 1 174 ? -21.172 -4.840 53.457 1.00 93.69 174 ARG A O 1
ATOM 1322 N N . GLU A 1 175 ? -19.023 -4.287 53.147 1.00 92.44 175 GLU A N 1
ATOM 1323 C CA . GLU A 1 175 ? -18.863 -3.455 54.344 1.00 92.44 175 GLU A CA 1
ATOM 1324 C C . GLU A 1 175 ? -19.741 -2.201 54.274 1.00 92.44 175 GLU A C 1
ATOM 1326 O O . GLU A 1 175 ? -20.395 -1.846 55.252 1.00 92.44 175 GLU A O 1
ATOM 1331 N N . ALA A 1 176 ? -19.807 -1.550 53.107 1.00 92.44 176 ALA A N 1
ATOM 1332 C CA . ALA A 1 176 ? -20.682 -0.399 52.902 1.00 92.44 176 ALA A CA 1
ATOM 1333 C C . ALA A 1 176 ? -22.161 -0.790 53.043 1.00 92.44 176 ALA A C 1
ATOM 1335 O O . ALA A 1 176 ? -22.953 -0.061 53.640 1.00 92.44 176 ALA A O 1
ATOM 1336 N N . VAL A 1 177 ? -22.527 -1.968 52.533 1.00 93.12 177 VAL A N 1
ATOM 1337 C CA . VAL A 1 177 ? -23.897 -2.482 52.601 1.00 93.12 177 VAL A CA 1
ATOM 1338 C C . VAL A 1 177 ? -24.298 -2.907 54.017 1.00 93.12 177 VAL A C 1
ATOM 1340 O O . VAL A 1 177 ? -25.461 -2.751 54.370 1.00 93.12 177 VAL A O 1
ATOM 1343 N N . GLN A 1 178 ? -23.366 -3.356 54.867 1.00 89.56 178 GLN A N 1
ATOM 1344 C CA . GLN A 1 178 ? -23.647 -3.657 56.284 1.00 89.56 178 GLN A CA 1
ATOM 1345 C C . GLN A 1 178 ? -24.137 -2.440 57.083 1.00 89.56 178 GLN A C 1
ATOM 1347 O O . GLN A 1 178 ? -24.812 -2.607 58.095 1.00 89.56 178 GLN A O 1
ATOM 1352 N N . GLN A 1 179 ? -23.819 -1.221 56.635 1.00 90.62 179 GLN A N 1
ATOM 1353 C CA . GLN A 1 179 ? -24.304 0.019 57.251 1.00 90.62 179 GLN A CA 1
ATOM 1354 C C . GLN A 1 179 ? -25.724 0.396 56.795 1.00 90.62 179 GLN A C 1
ATOM 1356 O O . GLN A 1 179 ? -26.321 1.334 57.325 1.00 90.62 179 GLN A O 1
ATOM 1361 N N . LEU A 1 180 ? -26.280 -0.316 55.810 1.00 91.50 180 LEU A N 1
ATOM 1362 C CA . LEU A 1 180 ? -27.642 -0.120 55.330 1.00 91.50 180 LEU A CA 1
ATOM 1363 C C . LEU A 1 180 ? -28.606 -1.027 56.100 1.00 91.50 180 LEU A C 1
ATOM 1365 O O . LEU A 1 180 ? -28.344 -2.206 56.323 1.00 91.50 180 LEU A O 1
ATOM 1369 N N . SER A 1 181 ? -29.778 -0.500 56.453 1.00 92.12 181 SER A N 1
ATOM 1370 C CA . SER A 1 181 ? -30.883 -1.332 56.940 1.00 92.12 181 SER A CA 1
ATOM 1371 C C . SER A 1 181 ? -31.503 -2.094 55.766 1.00 92.12 181 SER A C 1
ATOM 1373 O O . SER A 1 181 ? -32.304 -1.528 55.019 1.00 92.12 181 SER A O 1
ATOM 1375 N N . LEU A 1 182 ? -31.100 -3.354 55.578 1.00 95.19 182 LEU A N 1
ATOM 1376 C CA . LEU A 1 182 ? -31.657 -4.231 54.548 1.00 95.19 182 LEU A CA 1
ATOM 1377 C C . LEU A 1 182 ? -32.883 -4.990 55.063 1.00 95.19 182 LEU A C 1
ATOM 1379 O O . LEU A 1 182 ? -32.854 -5.595 56.131 1.00 95.19 182 LEU A O 1
ATOM 1383 N N . THR A 1 183 ? -33.945 -5.010 54.263 1.00 95.44 183 THR A N 1
ATOM 1384 C CA . THR A 1 183 ? -35.122 -5.853 54.498 1.00 95.44 183 THR A CA 1
ATOM 1385 C C . THR A 1 183 ? -34.956 -7.169 53.749 1.00 95.44 183 THR A C 1
ATOM 1387 O O . THR A 1 183 ? -34.820 -7.171 52.527 1.00 95.44 183 THR A O 1
ATOM 1390 N N . GLN A 1 184 ? -34.996 -8.302 54.448 1.00 93.50 184 GLN A N 1
ATOM 1391 C CA . GLN A 1 184 ? -35.050 -9.599 53.775 1.00 93.50 184 GLN A CA 1
ATOM 1392 C C . GLN A 1 184 ? -36.406 -9.741 53.063 1.00 93.50 184 GLN A C 1
ATOM 1394 O O . GLN A 1 184 ? -37.452 -9.631 53.699 1.00 93.50 184 GLN A O 1
ATOM 1399 N N . THR A 1 185 ? -36.390 -9.954 51.746 1.00 93.94 185 THR A N 1
ATOM 1400 C CA . THR A 1 185 ? -37.607 -10.146 50.937 1.00 93.94 185 THR A CA 1
ATOM 1401 C C . THR A 1 185 ? -37.944 -11.630 50.779 1.00 93.94 185 THR A C 1
ATOM 1403 O O . THR A 1 185 ? -37.064 -12.490 50.826 1.00 93.94 185 THR A O 1
ATOM 1406 N N . ASP A 1 186 ? -39.222 -11.925 50.561 1.00 94.81 186 ASP A N 1
ATOM 1407 C CA . ASP A 1 186 ? -39.738 -13.222 50.108 1.00 94.81 186 ASP A CA 1
ATOM 1408 C C . ASP A 1 186 ? -39.801 -13.333 48.567 1.00 94.81 186 ASP A C 1
ATOM 1410 O O . ASP A 1 186 ? -40.280 -14.328 48.025 1.00 94.81 186 ASP A O 1
ATOM 1414 N N . GLY A 1 187 ? -39.308 -12.315 47.855 1.00 95.38 187 GLY A N 1
ATOM 1415 C CA . GLY A 1 187 ? -39.361 -12.194 46.402 1.00 95.38 187 GLY A CA 1
ATOM 1416 C C . GLY A 1 187 ? -40.456 -11.250 45.899 1.00 95.38 187 GLY A C 1
ATOM 1417 O O . GLY A 1 187 ? -40.468 -10.956 44.707 1.00 95.38 187 GLY A O 1
ATOM 1418 N N . GLN A 1 188 ? -41.348 -10.745 46.757 1.00 97.31 188 GLN A N 1
ATOM 1419 C CA . GLN A 1 188 ? -42.328 -9.714 46.402 1.00 97.31 188 GLN A CA 1
ATOM 1420 C C . GLN A 1 188 ? -41.861 -8.341 46.911 1.00 97.31 188 GLN A C 1
ATOM 1422 O O . GLN A 1 188 ? -41.650 -8.142 48.109 1.00 97.31 188 GLN A O 1
ATOM 1427 N N . ILE A 1 189 ? -41.690 -7.373 46.005 1.00 97.69 189 ILE A N 1
ATOM 1428 C CA . ILE A 1 189 ? -41.223 -6.019 46.343 1.00 97.69 189 ILE A CA 1
ATOM 1429 C C . ILE A 1 189 ? -42.222 -4.994 45.801 1.00 97.69 189 ILE A C 1
ATOM 1431 O O . ILE A 1 189 ? -42.329 -4.781 44.594 1.00 97.69 189 ILE A O 1
ATOM 1435 N N . ALA A 1 190 ? -42.957 -4.358 46.714 1.00 95.81 190 ALA A N 1
ATOM 1436 C CA . ALA A 1 190 ? -44.051 -3.435 46.395 1.00 95.81 190 ALA A CA 1
ATOM 1437 C C . ALA A 1 190 ? -43.755 -1.963 46.736 1.00 95.81 190 ALA A C 1
ATOM 1439 O O . ALA A 1 190 ? -44.539 -1.081 46.389 1.00 95.81 190 ALA A O 1
ATOM 1440 N N . SER A 1 191 ? -42.650 -1.681 47.428 1.00 95.69 191 SER A N 1
ATOM 1441 C CA . SER A 1 191 ? -42.304 -0.349 47.932 1.00 95.69 191 SER A CA 1
ATOM 1442 C C . SER A 1 191 ? -40.828 -0.026 47.719 1.00 95.69 191 SER A C 1
ATOM 1444 O O . SER A 1 191 ? -40.004 -0.922 47.556 1.00 95.69 191 SER A O 1
ATOM 1446 N N . SER A 1 192 ? -40.488 1.262 47.766 1.00 96.62 192 SER A N 1
ATOM 1447 C CA . SER A 1 192 ? -39.096 1.712 47.803 1.00 96.62 192 SER A CA 1
ATOM 1448 C C . SER A 1 192 ? -38.390 1.212 49.064 1.00 96.62 192 SER A C 1
ATOM 1450 O O . SER A 1 192 ? -39.000 1.173 50.134 1.00 96.62 192 SER A O 1
ATOM 1452 N N . GLY A 1 193 ? -37.097 0.919 48.972 1.00 96.56 193 GLY A N 1
ATOM 1453 C CA . GLY A 1 193 ? -36.311 0.473 50.121 1.00 96.56 193 GLY A CA 1
ATOM 1454 C C . GLY A 1 193 ? -35.057 -0.290 49.720 1.00 96.56 193 GLY A C 1
ATOM 1455 O O . GLY A 1 193 ? -34.792 -0.486 48.536 1.00 96.56 193 GLY A O 1
ATOM 1456 N N . ASN A 1 194 ? -34.292 -0.727 50.719 1.00 97.69 194 ASN A N 1
ATOM 1457 C CA . ASN A 1 194 ? -33.128 -1.588 50.531 1.00 97.69 194 ASN A CA 1
ATOM 1458 C C . ASN A 1 194 ? -33.513 -3.026 50.891 1.00 97.69 194 ASN A C 1
ATOM 1460 O O . ASN A 1 194 ? -33.952 -3.283 52.012 1.00 97.69 194 ASN A O 1
ATOM 1464 N N . TYR A 1 195 ? -33.345 -3.952 49.954 1.00 97.75 195 TYR A N 1
ATOM 1465 C CA . TYR A 1 195 ? -33.762 -5.343 50.071 1.00 97.75 195 TYR A CA 1
ATOM 1466 C C . TYR A 1 195 ? -32.570 -6.282 49.937 1.00 97.75 195 TYR A C 1
ATOM 1468 O O . TYR A 1 195 ? -31.749 -6.125 49.036 1.00 97.75 195 TYR A O 1
ATOM 1476 N N . GLU A 1 196 ? -32.488 -7.272 50.818 1.00 97.19 196 GLU A N 1
ATOM 1477 C CA . GLU A 1 196 ? -31.492 -8.338 50.740 1.00 97.19 196 GLU A CA 1
ATOM 1478 C C . GLU A 1 196 ? -32.037 -9.519 49.927 1.00 97.19 196 GLU A C 1
ATOM 1480 O O . GLU A 1 196 ? -33.112 -10.041 50.232 1.00 97.19 196 GLU A O 1
ATOM 1485 N N . ILE A 1 197 ? -31.284 -9.958 48.917 1.00 97.81 197 ILE A N 1
ATOM 1486 C CA . ILE A 1 197 ? -31.603 -11.111 48.070 1.00 97.81 197 ILE A CA 1
ATOM 1487 C C . ILE A 1 197 ? -30.680 -12.278 48.451 1.00 97.81 197 ILE A C 1
ATOM 1489 O O . ILE A 1 197 ? -29.467 -12.214 48.230 1.00 97.81 197 ILE A O 1
ATOM 1493 N N . LYS A 1 198 ? -31.267 -13.350 49.001 1.00 96.19 198 LYS A N 1
ATOM 1494 C CA . LYS A 1 198 ? -30.568 -14.563 49.472 1.00 96.19 198 LYS A CA 1
ATOM 1495 C C . LYS A 1 198 ? -30.776 -15.765 48.553 1.00 96.19 198 LYS A C 1
ATOM 1497 O O . LYS A 1 198 ? -31.713 -15.796 47.756 1.00 96.19 198 LYS A O 1
ATOM 1502 N N . SER A 1 199 ? -29.936 -16.786 48.724 1.00 96.38 199 SER A N 1
ATOM 1503 C CA . SER A 1 199 ? -29.928 -18.035 47.941 1.00 96.38 199 SER A CA 1
ATOM 1504 C C . SER A 1 199 ? -31.227 -18.848 47.994 1.00 96.38 199 SER A C 1
ATOM 1506 O O . SER A 1 199 ? -31.478 -19.657 47.104 1.00 96.38 199 SER A O 1
ATOM 1508 N N . SER A 1 200 ? -32.087 -18.624 48.993 1.00 95.75 200 SER A N 1
ATOM 1509 C CA . SER A 1 200 ? -33.381 -19.307 49.121 1.00 95.75 200 SER A CA 1
ATOM 1510 C C . SER A 1 200 ? -34.445 -18.839 48.117 1.00 95.75 200 SER A C 1
ATOM 1512 O O . SER A 1 200 ? -35.499 -19.465 48.019 1.00 95.75 200 SER A O 1
ATOM 1514 N N . LEU A 1 201 ? -34.220 -17.727 47.409 1.00 97.12 201 LEU A N 1
ATOM 1515 C CA . LEU A 1 201 ? -35.172 -17.173 46.444 1.00 97.12 201 LEU A CA 1
ATOM 1516 C C . LEU A 1 201 ? -34.957 -17.766 45.049 1.00 97.12 201 LEU A C 1
ATOM 1518 O O . LEU A 1 201 ? -33.829 -17.891 44.585 1.00 97.12 201 LEU A O 1
ATOM 1522 N N . SER A 1 202 ? -36.060 -18.062 44.358 1.00 96.50 202 SER A N 1
ATOM 1523 C CA . SER A 1 202 ? -36.059 -18.511 42.955 1.00 96.50 202 SER A CA 1
ATOM 1524 C C . SER A 1 202 ? -36.770 -17.546 42.001 1.00 96.50 202 SER A C 1
ATOM 1526 O O . SER A 1 202 ? -36.756 -17.748 40.787 1.00 96.50 202 SER A O 1
ATOM 1528 N N . SER A 1 203 ? -37.378 -16.479 42.522 1.00 97.62 203 SER A N 1
ATOM 1529 C CA . SER A 1 203 ? -38.045 -15.447 41.728 1.00 97.62 203 SER A CA 1
ATOM 1530 C C . SER A 1 203 ? -38.059 -14.108 42.454 1.00 97.62 203 SER A C 1
ATOM 1532 O O . SER A 1 203 ? -38.250 -14.079 43.669 1.00 97.62 203 SER A O 1
ATOM 1534 N N . ILE A 1 204 ? -37.945 -13.015 41.702 1.00 98.06 204 ILE A N 1
ATOM 1535 C CA . ILE A 1 204 ? -38.199 -11.654 42.186 1.00 98.06 204 ILE A CA 1
ATOM 1536 C C . ILE A 1 204 ? -39.277 -11.015 41.314 1.00 98.06 204 ILE A C 1
ATOM 1538 O O . ILE A 1 204 ? -39.134 -10.923 40.095 1.00 98.06 204 ILE A O 1
ATOM 1542 N N . ASN A 1 205 ? -40.334 -10.529 41.953 1.00 97.75 205 ASN A N 1
ATOM 1543 C CA . ASN A 1 205 ? -41.359 -9.695 41.356 1.00 97.75 205 ASN A CA 1
ATOM 1544 C C . ASN A 1 205 ? -41.325 -8.321 42.037 1.00 97.75 205 ASN A C 1
ATOM 1546 O O . ASN A 1 205 ? -41.891 -8.136 43.115 1.00 97.75 205 ASN A O 1
ATOM 1550 N N . ASN A 1 206 ? -40.610 -7.372 41.431 1.00 97.44 206 ASN A N 1
ATOM 1551 C CA . ASN A 1 206 ? -40.576 -5.992 41.892 1.00 97.44 206 ASN A CA 1
ATOM 1552 C C . ASN A 1 206 ? -41.500 -5.117 41.037 1.00 97.44 206 ASN A C 1
ATOM 1554 O O . ASN A 1 206 ? -41.221 -4.879 39.861 1.00 97.44 206 ASN A O 1
ATOM 1558 N N . TRP A 1 207 ? -42.553 -4.589 41.661 1.00 95.75 207 TRP A N 1
ATOM 1559 C CA . TRP A 1 207 ? -43.426 -3.544 41.112 1.00 95.75 207 TRP A CA 1
ATOM 1560 C C . TRP A 1 207 ? -43.366 -2.236 41.924 1.00 95.75 207 TRP A C 1
ATOM 1562 O O . TRP A 1 207 ? -44.089 -1.288 41.621 1.00 95.75 207 TRP A O 1
ATOM 1572 N N . GLY A 1 208 ? -42.507 -2.169 42.947 1.00 91.06 208 GLY A N 1
ATOM 1573 C CA . GLY A 1 208 ? -42.233 -0.974 43.736 1.00 91.06 208 GLY A CA 1
ATOM 1574 C C . GLY A 1 208 ? -41.105 -0.135 43.133 1.00 91.06 208 GLY A C 1
ATOM 1575 O O . GLY A 1 208 ? -39.959 -0.571 43.053 1.00 91.06 208 GLY A O 1
ATOM 1576 N N . SER A 1 209 ? -41.397 1.102 42.731 1.00 94.69 209 SER A N 1
ATOM 1577 C CA . SER A 1 209 ? -40.361 2.011 42.226 1.00 94.69 209 SER A CA 1
ATOM 1578 C C . SER A 1 209 ? -39.322 2.357 43.303 1.00 94.69 209 SER A C 1
ATOM 1580 O O . SER A 1 209 ? -39.664 2.506 44.476 1.00 94.69 209 SER A O 1
ATOM 1582 N N . ASN A 1 210 ? -38.071 2.596 42.895 1.00 97.19 210 ASN A N 1
ATOM 1583 C CA . ASN A 1 210 ? -36.953 2.968 43.781 1.00 97.19 210 ASN A CA 1
ATOM 1584 C C . ASN A 1 210 ? -36.549 1.886 44.809 1.00 97.19 210 ASN A C 1
ATOM 1586 O O . ASN A 1 210 ? -36.200 2.204 45.949 1.00 97.19 210 ASN A O 1
ATOM 1590 N N . ALA A 1 211 ? -36.604 0.606 44.436 1.00 97.62 211 ALA A N 1
ATOM 1591 C CA . ALA A 1 211 ? -36.071 -0.476 45.263 1.00 97.62 211 ALA A CA 1
ATOM 1592 C C . ALA A 1 211 ? -34.589 -0.750 44.945 1.00 97.62 211 ALA A C 1
ATOM 1594 O O . ALA A 1 211 ? -34.225 -0.925 43.784 1.00 97.62 211 ALA A O 1
ATOM 1595 N N . ASN A 1 212 ? -33.738 -0.843 45.967 1.00 97.69 212 ASN A N 1
ATOM 1596 C CA . ASN A 1 212 ? -32.351 -1.295 45.856 1.00 97.69 212 ASN A CA 1
ATOM 1597 C C . ASN A 1 212 ? -32.266 -2.754 46.317 1.00 97.69 212 ASN A C 1
ATOM 1599 O O . ASN A 1 212 ? -32.479 -3.044 47.489 1.00 97.69 212 ASN A O 1
ATOM 1603 N N . MET A 1 213 ? -31.967 -3.674 45.408 1.00 98.12 213 MET A N 1
ATOM 1604 C CA . MET A 1 213 ? -31.884 -5.113 45.654 1.00 98.12 213 MET A CA 1
ATOM 1605 C C . MET A 1 213 ? -30.416 -5.539 45.715 1.00 98.12 213 MET A C 1
ATOM 1607 O O . MET A 1 213 ? -29.702 -5.447 44.720 1.00 98.12 213 MET A O 1
ATOM 1611 N N . TYR A 1 214 ? -29.963 -6.007 46.873 1.00 98.31 214 TYR A N 1
ATOM 1612 C CA . TYR A 1 214 ? -28.582 -6.410 47.130 1.00 98.31 214 TYR A CA 1
ATOM 1613 C C . TYR A 1 214 ? -28.476 -7.934 47.139 1.00 98.31 214 TYR A C 1
ATOM 1615 O O . TYR A 1 214 ? -28.975 -8.588 48.052 1.00 98.31 214 TYR A O 1
ATOM 1623 N N . VAL A 1 215 ? -27.823 -8.508 46.129 1.00 98.38 215 VAL A N 1
ATOM 1624 C CA . VAL A 1 215 ? -27.536 -9.945 46.052 1.00 98.38 215 VAL A CA 1
ATOM 1625 C C . VAL A 1 215 ? -26.301 -10.234 46.899 1.00 98.38 215 VAL A C 1
ATOM 1627 O O . VAL A 1 215 ? -25.184 -9.866 46.527 1.00 98.38 215 VAL A O 1
ATOM 1630 N N . THR A 1 216 ? -26.510 -10.846 48.067 1.00 96.44 216 THR A N 1
ATOM 1631 C CA . THR A 1 216 ? -25.461 -11.078 49.076 1.00 96.44 216 THR A CA 1
ATOM 1632 C C . THR A 1 216 ? -24.862 -12.487 49.008 1.00 96.44 216 THR A C 1
ATOM 1634 O O . THR A 1 216 ? -23.755 -12.707 49.508 1.00 96.44 216 THR A O 1
ATOM 1637 N N . GLU A 1 217 ? -25.540 -13.420 48.341 1.00 96.81 217 GLU A N 1
ATOM 1638 C CA . GLU A 1 217 ? -25.181 -14.838 48.202 1.00 96.81 217 GLU A CA 1
ATOM 1639 C C . GLU A 1 217 ? -25.243 -15.286 46.732 1.00 96.81 217 GLU A C 1
ATOM 1641 O O . GLU A 1 217 ? -25.580 -14.507 45.844 1.00 96.81 217 GLU A O 1
ATOM 1646 N N . ASN A 1 218 ? -24.939 -16.554 46.454 1.00 98.38 218 ASN A N 1
ATOM 1647 C CA . ASN A 1 218 ? -25.183 -17.130 45.133 1.00 98.38 218 ASN A CA 1
ATOM 1648 C C . ASN A 1 218 ? -26.681 -17.429 44.968 1.00 98.38 218 ASN A C 1
ATOM 1650 O O . ASN A 1 218 ? -27.238 -18.232 45.714 1.00 98.38 218 ASN A O 1
ATOM 1654 N N . VAL A 1 219 ? -27.326 -16.791 43.992 1.00 98.25 219 VAL A N 1
ATOM 1655 C CA . VAL A 1 219 ? -28.775 -16.839 43.757 1.00 98.25 219 VAL A CA 1
ATOM 1656 C C . VAL A 1 219 ? -29.049 -17.273 42.322 1.00 98.25 219 VAL A C 1
ATOM 1658 O O . VAL A 1 219 ? -28.410 -16.788 41.390 1.00 98.25 219 VAL A O 1
ATOM 1661 N N . THR A 1 220 ? -30.021 -18.166 42.136 1.00 98.19 220 THR A N 1
ATOM 1662 C CA . THR A 1 220 ? -30.531 -18.548 40.812 1.00 98.19 220 THR A CA 1
ATOM 1663 C C . THR A 1 220 ? -32.001 -18.170 40.703 1.00 98.19 220 THR A C 1
ATOM 1665 O O . THR A 1 220 ? -32.823 -18.679 41.460 1.00 98.19 220 THR A O 1
ATOM 1668 N N . LEU A 1 221 ? -32.341 -17.292 39.759 1.00 98.00 221 LEU A N 1
ATOM 1669 C CA . LEU A 1 221 ? -33.707 -16.830 39.527 1.00 98.00 221 LEU A CA 1
ATOM 1670 C C . LEU A 1 221 ? -34.272 -17.409 38.227 1.00 98.00 221 LEU A C 1
ATOM 1672 O O . LEU A 1 221 ? -33.661 -17.297 37.167 1.00 98.00 221 LEU A O 1
ATOM 1676 N N . ASN A 1 222 ? -35.480 -17.959 38.313 1.00 96.94 222 ASN A N 1
ATOM 1677 C CA . ASN A 1 222 ? -36.297 -18.406 37.181 1.00 96.94 222 ASN A CA 1
ATOM 1678 C C . ASN A 1 222 ? -37.312 -17.335 36.739 1.00 96.94 222 ASN A C 1
ATOM 1680 O O . ASN A 1 222 ? -38.035 -17.527 35.768 1.00 96.94 222 ASN A O 1
ATOM 1684 N N . SER A 1 223 ? -37.398 -16.216 37.468 1.00 96.12 223 SER A N 1
ATOM 1685 C CA . SER A 1 223 ? -38.174 -15.025 37.106 1.00 96.12 223 SER A CA 1
ATOM 1686 C C . SER A 1 223 ? -37.562 -13.787 37.761 1.00 96.12 223 SER A C 1
ATOM 1688 O O . SER A 1 223 ? -37.220 -13.818 38.946 1.00 96.12 223 SER A O 1
ATOM 1690 N N . LEU A 1 224 ? -37.445 -12.696 37.004 1.00 97.44 224 LEU A N 1
ATOM 1691 C CA . LEU A 1 224 ? -36.990 -11.400 37.498 1.00 97.44 224 LEU A CA 1
ATOM 1692 C C . LEU A 1 224 ? -37.799 -10.283 36.833 1.00 97.44 224 LEU A C 1
ATOM 1694 O O . LEU A 1 224 ? -37.741 -10.108 35.620 1.00 97.44 224 LEU A O 1
ATOM 1698 N N . SER A 1 225 ? -38.524 -9.511 37.637 1.00 96.38 225 SER A N 1
ATOM 1699 C CA . SER A 1 225 ? -39.135 -8.239 37.235 1.00 96.38 225 SER A CA 1
ATOM 1700 C C . SER A 1 225 ? -38.506 -7.102 38.030 1.00 96.38 225 SER A C 1
ATOM 1702 O O . SER A 1 225 ? -38.313 -7.240 39.236 1.00 96.38 225 SER A O 1
ATOM 1704 N N . VAL A 1 226 ? -38.183 -5.992 37.362 1.00 97.12 226 VAL A N 1
ATOM 1705 C CA . VAL A 1 226 ? -37.530 -4.814 37.956 1.00 97.12 226 VAL A CA 1
ATOM 1706 C C . VAL A 1 226 ? -38.354 -3.580 37.617 1.00 97.12 226 VAL A C 1
ATOM 1708 O O . VAL A 1 226 ? -38.515 -3.275 36.440 1.00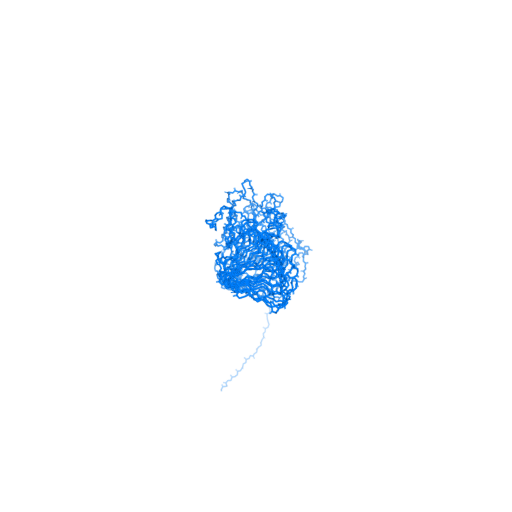 97.12 226 VAL A O 1
ATOM 1711 N N . ALA A 1 227 ? -38.863 -2.870 38.624 1.00 96.75 227 ALA A N 1
ATOM 1712 C CA . ALA A 1 227 ? -39.633 -1.641 38.438 1.00 96.75 227 ALA A CA 1
ATOM 1713 C C . ALA A 1 227 ? -38.745 -0.421 38.120 1.00 96.75 227 ALA A C 1
ATOM 1715 O O . ALA A 1 227 ? -37.523 -0.447 38.281 1.00 96.75 227 ALA A O 1
ATOM 1716 N N . SER A 1 228 ? -39.372 0.690 37.717 1.00 96.50 228 SER A N 1
ATOM 1717 C CA . SER A 1 228 ? -38.670 1.955 37.441 1.00 96.50 228 SER A CA 1
ATOM 1718 C C . SER A 1 228 ? -37.805 2.430 38.617 1.00 96.50 228 SER A C 1
ATOM 1720 O O . SER A 1 228 ? -38.150 2.228 39.787 1.00 96.50 228 SER A O 1
ATOM 1722 N N . ASN A 1 229 ? -36.672 3.060 38.304 1.00 96.62 229 ASN A N 1
ATOM 1723 C CA . ASN A 1 229 ? -35.684 3.580 39.258 1.00 96.62 229 ASN A CA 1
ATOM 1724 C C . ASN A 1 229 ? -35.125 2.544 40.254 1.00 96.62 229 ASN A C 1
ATOM 1726 O O . ASN A 1 229 ? -34.496 2.917 41.243 1.00 96.62 229 ASN A O 1
ATOM 1730 N N . SER A 1 230 ? -35.366 1.249 40.028 1.00 97.81 230 SER A N 1
ATOM 1731 C CA . SER A 1 230 ? -34.892 0.180 40.907 1.00 97.81 230 SER A CA 1
ATOM 1732 C C . SER A 1 230 ? -33.536 -0.351 40.459 1.00 97.81 230 SER A C 1
ATOM 1734 O O . SER A 1 230 ? -33.235 -0.411 39.267 1.00 97.81 230 SER A O 1
ATOM 1736 N N . LYS A 1 231 ? -32.712 -0.755 41.420 1.00 98.12 231 LYS A N 1
ATOM 1737 C CA . LYS A 1 231 ? -31.311 -1.120 41.206 1.00 98.12 231 LYS A CA 1
ATOM 1738 C C . LYS A 1 231 ? -31.056 -2.526 41.715 1.00 98.12 231 LYS A C 1
ATOM 1740 O O . LYS A 1 231 ? -31.528 -2.875 42.792 1.00 98.12 231 LYS A O 1
ATOM 1745 N N . ILE A 1 232 ? -30.292 -3.313 40.972 1.00 98.56 232 ILE A N 1
ATOM 1746 C CA . ILE A 1 232 ? -29.759 -4.597 41.431 1.00 98.56 232 ILE A CA 1
ATOM 1747 C C . ILE A 1 232 ? -28.257 -4.435 41.623 1.00 98.56 232 ILE A C 1
ATOM 1749 O O . ILE A 1 232 ? -27.553 -4.057 40.692 1.00 98.56 232 ILE A O 1
ATOM 1753 N N . PHE A 1 233 ? -27.765 -4.760 42.811 1.00 98.69 233 PHE A N 1
ATOM 1754 C CA . PHE A 1 233 ? -26.347 -4.797 43.138 1.00 98.69 233 PHE A CA 1
ATOM 1755 C C . PHE A 1 233 ? -25.941 -6.242 43.414 1.00 98.69 233 PHE A C 1
ATOM 1757 O O . PHE A 1 233 ? -26.346 -6.818 44.423 1.00 98.69 233 PHE A O 1
ATOM 1764 N N . VAL A 1 234 ? -25.134 -6.832 42.536 1.00 98.75 234 VAL A N 1
ATOM 1765 C CA . VAL A 1 234 ? -24.485 -8.119 42.791 1.00 98.75 234 VAL A CA 1
ATOM 1766 C C . VAL A 1 234 ? -23.195 -7.846 43.550 1.00 98.75 234 VAL A C 1
ATOM 1768 O O . VAL A 1 234 ? -22.241 -7.315 42.984 1.00 98.75 234 VAL A O 1
ATOM 1771 N N . LEU A 1 235 ? -23.191 -8.130 44.853 1.00 98.25 235 LEU A N 1
ATOM 1772 C CA . LEU A 1 235 ? -22.086 -7.745 45.730 1.00 98.25 235 LEU A CA 1
ATOM 1773 C C . LEU A 1 235 ? -20.835 -8.598 45.506 1.00 98.25 235 LEU A C 1
ATOM 1775 O O . LEU A 1 235 ? -20.946 -9.724 45.017 1.00 98.25 235 LEU A O 1
ATOM 1779 N N . PRO A 1 236 ? -19.646 -8.110 45.914 1.00 97.75 236 PRO A N 1
ATOM 1780 C CA . PRO A 1 236 ? -18.402 -8.853 45.759 1.00 97.75 236 PRO A CA 1
ATOM 1781 C C . PRO A 1 236 ? -18.488 -10.318 46.208 1.00 97.75 236 PRO A C 1
ATOM 1783 O O . PRO A 1 236 ? -18.984 -10.625 47.296 1.00 97.75 236 PRO A O 1
ATOM 1786 N N . GLY A 1 237 ? -18.039 -11.235 45.352 1.00 95.38 237 GLY A N 1
ATOM 1787 C CA . GLY A 1 237 ? -18.074 -12.686 45.582 1.00 95.38 237 GLY A CA 1
ATOM 1788 C C . GLY A 1 237 ? -19.453 -13.359 45.482 1.00 95.38 237 GLY A C 1
ATOM 1789 O O . GLY A 1 237 ? -19.532 -14.569 45.675 1.00 95.38 237 GLY A O 1
ATOM 1790 N N . ALA A 1 238 ? -20.533 -12.621 45.201 1.00 98.38 238 ALA A N 1
ATOM 1791 C CA . ALA A 1 238 ? -21.856 -13.192 44.937 1.00 98.38 238 ALA A CA 1
ATOM 1792 C C . ALA A 1 238 ? -22.055 -13.497 43.443 1.00 98.38 238 ALA A C 1
ATOM 1794 O O . ALA A 1 238 ? -21.469 -12.852 42.573 1.00 98.38 238 ALA A O 1
ATOM 1795 N N . THR A 1 239 ? -22.923 -14.460 43.140 1.00 98.75 239 THR A N 1
ATOM 1796 C CA . THR A 1 239 ? -23.324 -14.811 41.771 1.00 98.75 239 THR A CA 1
ATOM 1797 C C . THR A 1 239 ? -24.833 -14.687 41.621 1.00 98.75 239 THR A C 1
ATOM 1799 O O . THR A 1 239 ? -25.574 -15.360 42.330 1.00 98.75 239 THR A O 1
ATOM 1802 N N . LEU A 1 240 ? -25.293 -13.885 40.664 1.00 98.75 240 LEU A N 1
ATOM 1803 C CA . LEU A 1 240 ? -26.677 -13.871 40.203 1.00 98.75 240 LEU A CA 1
ATOM 1804 C C . LEU A 1 240 ? -26.777 -14.653 38.891 1.00 98.75 240 LEU A C 1
ATOM 1806 O O . LEU A 1 240 ? -26.285 -14.206 37.858 1.00 98.75 240 LEU A O 1
ATOM 1810 N N . THR A 1 241 ? -27.435 -15.807 38.931 1.00 98.56 241 THR A N 1
ATOM 1811 C CA . THR A 1 241 ? -27.752 -16.604 37.741 1.00 98.56 241 THR A CA 1
ATOM 1812 C C . THR A 1 241 ? -29.211 -16.394 37.355 1.00 98.56 241 THR A C 1
ATOM 1814 O O . THR A 1 241 ? -30.112 -16.588 38.169 1.00 98.56 241 THR A O 1
ATOM 1817 N N . LEU A 1 242 ? -29.457 -16.016 36.107 1.00 98.31 242 LEU A N 1
ATOM 1818 C CA . LEU A 1 242 ? -30.777 -15.905 35.505 1.00 98.31 242 LEU A CA 1
ATOM 1819 C C . LEU A 1 242 ? -31.011 -17.133 34.619 1.00 98.31 242 LEU A C 1
ATOM 1821 O O . LEU A 1 242 ? -30.463 -17.252 33.521 1.00 98.31 242 LEU A O 1
ATOM 1825 N N . SER A 1 243 ? -31.852 -18.048 35.096 1.00 95.94 243 SER A N 1
ATOM 1826 C CA . SER A 1 243 ? -32.333 -19.219 34.353 1.00 95.94 243 SER A CA 1
ATOM 1827 C C . SER A 1 243 ? -33.566 -18.850 33.522 1.00 95.94 243 SER A C 1
ATOM 1829 O O . SER A 1 243 ? -34.633 -19.446 33.644 1.00 95.94 243 SER A O 1
ATOM 1831 N N . LEU A 1 244 ? -33.409 -17.812 32.699 1.00 94.19 244 LEU A N 1
ATOM 1832 C CA . LEU A 1 244 ? -34.432 -17.233 31.828 1.00 94.19 244 LEU A CA 1
ATOM 1833 C C . LEU A 1 244 ? -34.081 -17.491 30.360 1.00 94.19 244 LEU A C 1
ATOM 1835 O O . LEU A 1 244 ? -32.933 -17.794 30.039 1.00 94.19 244 LEU A O 1
ATOM 1839 N N . ASN A 1 245 ? -35.058 -17.343 29.464 1.00 93.81 245 ASN A N 1
ATOM 1840 C CA . ASN A 1 245 ? -34.830 -17.374 28.018 1.00 93.81 245 ASN A CA 1
ATOM 1841 C C . ASN A 1 245 ? -34.748 -15.935 27.480 1.00 93.81 245 ASN A C 1
ATOM 1843 O O . ASN A 1 245 ? -35.634 -15.467 26.768 1.00 93.81 245 ASN A O 1
ATOM 1847 N N . GLY A 1 246 ? -33.709 -15.217 27.910 1.00 96.00 246 GLY A N 1
ATOM 1848 C CA . GLY A 1 246 ? -33.562 -13.772 27.738 1.00 96.00 246 GLY A CA 1
ATOM 1849 C C . GLY A 1 246 ? -34.054 -12.947 28.932 1.00 96.00 246 GLY A C 1
ATOM 1850 O O . GLY A 1 246 ? -34.909 -13.371 29.710 1.00 96.00 246 GLY A O 1
ATOM 1851 N N . PHE A 1 247 ? -33.495 -11.747 29.075 1.00 97.44 247 PHE A N 1
ATOM 1852 C CA . PHE A 1 247 ? -33.858 -10.765 30.089 1.00 97.44 247 PHE A CA 1
ATOM 1853 C C . PHE A 1 247 ? -33.659 -9.345 29.546 1.00 97.44 247 PHE A C 1
ATOM 1855 O O . PHE A 1 247 ? -32.581 -9.012 29.057 1.00 97.44 247 PHE A O 1
ATOM 1862 N N . SER A 1 248 ? -34.687 -8.501 29.668 1.00 95.88 248 SER A N 1
ATOM 1863 C CA . SER A 1 248 ? -34.638 -7.096 29.256 1.00 95.88 248 SER A CA 1
ATOM 1864 C C . SER A 1 248 ? -34.753 -6.176 30.466 1.00 95.88 248 SER A C 1
ATOM 1866 O O . SER A 1 248 ? -35.774 -6.145 31.159 1.00 95.88 248 SER A O 1
ATOM 1868 N N . LEU A 1 249 ? -33.696 -5.407 30.710 1.00 96.50 249 LEU A N 1
ATOM 1869 C CA . LEU A 1 249 ? -33.704 -4.281 31.627 1.00 96.50 249 LEU A CA 1
ATOM 1870 C C . LEU A 1 249 ? -34.205 -3.059 30.848 1.00 96.50 249 LEU A C 1
ATOM 1872 O O . LEU A 1 249 ? -33.449 -2.433 30.111 1.00 96.50 249 LEU A O 1
ATOM 1876 N N . GLY A 1 250 ? -35.503 -2.766 30.960 1.00 93.38 250 GLY A N 1
ATOM 1877 C CA . GLY A 1 250 ? -36.155 -1.730 30.141 1.00 93.38 250 GLY A CA 1
ATOM 1878 C C . GLY A 1 250 ? -36.936 -0.669 30.914 1.00 93.38 250 GLY A C 1
ATOM 1879 O O . GLY A 1 250 ? -37.470 0.260 30.312 1.00 93.38 250 GLY A O 1
ATOM 1880 N N . GLN A 1 251 ? -37.050 -0.787 32.241 1.00 94.94 251 GLN A N 1
ATOM 1881 C CA . GLN A 1 251 ? -37.772 0.213 33.030 1.00 94.94 251 GLN A CA 1
ATOM 1882 C C . GLN A 1 251 ? -36.896 1.444 33.266 1.00 94.94 251 GLN A C 1
ATOM 1884 O O . GLN A 1 251 ? -35.745 1.319 33.682 1.00 94.94 251 GLN A O 1
ATOM 1889 N N . ASN A 1 252 ? -37.448 2.639 33.041 1.00 93.06 252 ASN A N 1
ATOM 1890 C CA . ASN A 1 252 ? -36.706 3.898 33.152 1.00 93.06 252 ASN A CA 1
ATOM 1891 C C . ASN A 1 252 ? -35.997 4.024 34.515 1.00 93.06 252 ASN A C 1
ATOM 1893 O O . ASN A 1 252 ? -36.586 3.727 35.558 1.00 93.06 252 ASN A O 1
ATOM 1897 N N . GLY A 1 253 ? -34.727 4.432 34.492 1.00 92.25 253 GLY A N 1
ATOM 1898 C CA . GLY A 1 253 ? -33.887 4.617 35.675 1.00 92.25 253 GLY A CA 1
ATOM 1899 C C . GLY A 1 253 ? -33.445 3.320 36.356 1.00 92.25 253 GLY A C 1
ATOM 1900 O O . GLY A 1 253 ? -32.763 3.386 37.380 1.00 92.25 253 GLY A O 1
ATOM 1901 N N . SER A 1 254 ? -33.828 2.149 35.832 1.00 96.75 254 SER A N 1
ATOM 1902 C CA . SER A 1 254 ? -33.363 0.877 36.380 1.00 96.75 254 SER A CA 1
ATOM 1903 C C . SER A 1 254 ? -31.902 0.597 36.024 1.00 96.75 254 SER A C 1
ATOM 1905 O O . SER A 1 254 ? -31.374 1.082 35.017 1.00 96.75 254 SER A O 1
ATOM 1907 N N . MET A 1 255 ? -31.226 -0.153 36.893 1.00 97.94 255 MET A N 1
ATOM 1908 C CA . MET A 1 255 ? -29.797 -0.423 36.759 1.00 97.94 255 MET A CA 1
ATOM 1909 C C . MET A 1 255 ? -29.403 -1.775 37.353 1.00 97.94 255 MET A C 1
ATOM 1911 O O . MET A 1 255 ? -29.963 -2.210 38.360 1.00 97.94 255 MET A O 1
ATOM 1915 N N . ILE A 1 256 ? -28.410 -2.417 36.740 1.00 98.62 256 ILE A N 1
ATOM 1916 C CA . ILE A 1 256 ? -27.690 -3.553 37.319 1.00 98.62 256 ILE A CA 1
ATOM 1917 C C . ILE A 1 256 ? -26.228 -3.157 37.520 1.00 98.62 256 ILE A C 1
ATOM 1919 O O . ILE A 1 256 ? -25.589 -2.643 36.606 1.00 98.62 256 ILE A O 1
ATOM 1923 N N . SER A 1 257 ? -25.685 -3.444 38.696 1.00 98.69 257 SER A N 1
ATOM 1924 C CA . SER A 1 257 ? -24.262 -3.335 38.990 1.00 98.69 257 SER A CA 1
ATOM 1925 C C . SER A 1 257 ? -23.708 -4.671 39.463 1.00 98.69 257 SER A C 1
ATOM 1927 O O . SER A 1 257 ? -24.280 -5.315 40.342 1.00 98.69 257 SER A O 1
ATOM 1929 N N . VAL A 1 258 ? -22.586 -5.081 38.881 1.00 98.81 258 VAL A N 1
ATOM 1930 C CA . VAL A 1 258 ? -21.848 -6.296 39.224 1.00 98.81 258 VAL A CA 1
ATOM 1931 C C . VAL A 1 258 ? -20.538 -5.875 39.878 1.00 98.81 258 VAL A C 1
ATOM 1933 O O . VAL A 1 258 ? -19.683 -5.276 39.227 1.00 98.81 258 VAL A O 1
ATOM 1936 N N . GLY A 1 259 ? -20.402 -6.142 41.176 1.00 98.19 259 GLY A N 1
ATOM 1937 C CA . GLY A 1 259 ? -19.234 -5.786 41.978 1.00 98.19 259 GLY A CA 1
ATOM 1938 C C . GLY A 1 259 ? -17.988 -6.613 41.653 1.00 98.19 259 GLY A C 1
ATOM 1939 O O . GLY A 1 259 ? -18.033 -7.601 40.922 1.00 98.19 259 GLY A O 1
ATOM 1940 N N . GLU A 1 260 ? -16.854 -6.215 42.224 1.00 97.19 260 GLU A N 1
ATOM 1941 C CA . GLU A 1 260 ? -15.576 -6.908 42.032 1.00 97.19 260 GLU A CA 1
ATOM 1942 C C . GLU A 1 260 ? -15.643 -8.373 42.490 1.00 97.19 260 GLU A C 1
ATOM 1944 O O . GLU A 1 260 ? -16.133 -8.682 43.575 1.00 97.19 260 GLU A O 1
ATOM 1949 N N . GLY A 1 261 ? -15.199 -9.301 41.638 1.00 97.69 261 GLY A N 1
ATOM 1950 C CA . GLY A 1 261 ? -15.296 -10.744 41.890 1.00 97.69 261 GLY A CA 1
ATOM 1951 C C . GLY A 1 261 ? -16.725 -11.310 41.905 1.00 97.69 261 GLY A C 1
ATOM 1952 O O . GLY A 1 261 ? -16.898 -12.502 42.153 1.00 97.69 261 GLY A O 1
ATOM 1953 N N . ALA A 1 262 ? -17.748 -10.485 41.659 1.00 98.75 262 ALA A N 1
ATOM 1954 C CA . ALA A 1 262 ? -19.131 -10.921 41.522 1.00 98.75 262 ALA A CA 1
ATOM 1955 C C . ALA A 1 262 ? -19.429 -11.405 40.096 1.00 98.75 262 ALA A C 1
ATOM 1957 O O . ALA A 1 262 ? -18.689 -11.102 39.155 1.00 98.75 262 ALA A O 1
ATOM 1958 N N . LYS A 1 263 ? -20.535 -12.135 39.924 1.00 98.81 263 LYS A N 1
ATOM 1959 C CA . LYS A 1 263 ? -20.955 -12.660 38.619 1.00 98.81 263 LYS A CA 1
ATOM 1960 C C . LYS A 1 263 ? -22.426 -12.399 38.321 1.00 98.81 263 LYS A C 1
ATOM 1962 O O . LYS A 1 263 ? -23.277 -12.634 39.173 1.00 98.81 263 LYS A O 1
ATOM 1967 N N . LEU A 1 264 ? -22.725 -11.998 37.091 1.00 98.81 264 LEU A N 1
ATOM 1968 C CA . LEU A 1 264 ? -24.058 -12.051 36.496 1.00 98.81 264 LEU A CA 1
ATOM 1969 C C . LEU A 1 264 ? -24.019 -13.027 35.321 1.00 98.81 264 LEU A C 1
ATOM 1971 O O . LEU A 1 264 ? -23.290 -12.804 34.359 1.00 98.81 264 LEU A O 1
ATOM 1975 N N . ILE A 1 265 ? -24.810 -14.089 35.394 1.00 98.69 265 ILE A N 1
ATOM 1976 C CA . ILE A 1 265 ? -24.863 -15.133 34.370 1.00 98.69 265 ILE A CA 1
ATOM 1977 C C . ILE A 1 265 ? -26.294 -15.206 33.843 1.00 98.69 265 ILE A C 1
ATOM 1979 O O . ILE A 1 265 ? -27.212 -15.489 34.607 1.00 98.69 265 ILE A O 1
ATOM 1983 N N . LEU A 1 266 ? -26.502 -14.969 32.549 1.00 98.31 266 LEU A N 1
ATOM 1984 C CA . LEU A 1 266 ? -27.751 -15.275 31.853 1.00 98.31 266 LEU A CA 1
ATOM 1985 C C . LEU A 1 266 ? -27.532 -16.533 31.011 1.00 98.31 266 LEU A C 1
ATOM 1987 O O . LEU A 1 266 ? -26.861 -16.483 29.983 1.00 98.31 266 LEU A O 1
ATOM 1991 N N . ASN A 1 267 ? -28.102 -17.656 31.458 1.00 88.94 267 ASN A N 1
ATOM 1992 C CA . ASN A 1 267 ? -27.803 -18.972 30.885 1.00 88.94 267 ASN A CA 1
ATOM 1993 C C . ASN A 1 267 ? -28.182 -19.080 29.402 1.00 88.94 267 ASN A C 1
ATOM 1995 O O . ASN A 1 267 ? -27.468 -19.725 28.643 1.00 88.94 267 ASN A O 1
ATOM 1999 N N . ASN A 1 268 ? -29.299 -18.467 28.996 1.00 91.75 268 ASN A N 1
ATOM 2000 C CA . ASN A 1 268 ? -29.831 -18.551 27.638 1.00 91.75 268 ASN A CA 1
ATOM 2001 C C . ASN A 1 268 ? -30.446 -17.218 27.187 1.00 91.75 268 ASN A C 1
ATOM 2003 O O . ASN A 1 268 ? -31.062 -16.498 27.976 1.00 91.75 268 ASN A O 1
ATOM 2007 N N . GLY A 1 269 ? -30.356 -16.930 25.888 1.00 94.56 269 GLY A N 1
ATOM 2008 C CA . GLY A 1 269 ? -31.049 -15.812 25.256 1.00 94.56 269 GLY A CA 1
ATOM 2009 C C . GLY A 1 269 ? -30.303 -14.477 25.318 1.00 94.56 269 GLY A C 1
ATOM 2010 O O . GLY A 1 269 ? -29.077 -14.407 25.352 1.00 94.56 269 GLY A O 1
ATOM 2011 N N . GLN A 1 270 ? -31.057 -13.386 25.224 1.00 97.44 270 GLN A N 1
ATOM 2012 C CA . GLN A 1 270 ? -30.520 -12.032 25.101 1.00 97.44 270 GLN A CA 1
ATOM 2013 C C . GLN A 1 270 ? -30.575 -11.294 26.437 1.00 97.44 270 GLN A C 1
ATOM 2015 O O . GLN A 1 270 ? -31.647 -11.188 27.028 1.00 97.44 270 GLN A O 1
ATOM 2020 N N . LEU A 1 271 ? -29.439 -10.751 26.879 1.00 98.19 271 LEU A N 1
ATOM 2021 C CA . LEU A 1 271 ? -29.394 -9.688 27.877 1.00 98.19 271 LEU A CA 1
ATOM 2022 C C . LEU A 1 271 ? -29.564 -8.364 27.136 1.00 98.19 271 LEU A C 1
ATOM 2024 O O . LEU A 1 271 ? -28.682 -7.960 26.382 1.00 98.19 271 LEU A O 1
ATOM 2028 N N . GLN A 1 272 ? -30.700 -7.708 27.329 1.00 96.94 272 GLN A N 1
ATOM 2029 C CA . GLN A 1 272 ? -30.995 -6.426 26.704 1.00 96.94 272 GLN A CA 1
ATOM 2030 C C . GLN A 1 272 ? -30.980 -5.310 27.749 1.00 96.94 272 GLN A C 1
ATOM 2032 O O . GLN A 1 272 ? -31.599 -5.433 28.806 1.00 96.94 272 GLN A O 1
ATOM 2037 N N . ALA A 1 273 ? -30.310 -4.205 27.432 1.00 96.56 273 ALA A N 1
ATOM 2038 C CA . ALA A 1 273 ? -30.439 -2.940 28.145 1.00 96.56 273 ALA A CA 1
ATOM 2039 C C . ALA A 1 273 ? -31.129 -1.924 27.228 1.00 96.56 273 ALA A C 1
ATOM 2041 O O . ALA A 1 273 ? -30.694 -1.724 26.094 1.00 96.56 273 ALA A O 1
ATOM 2042 N N . SER A 1 274 ? -32.192 -1.275 27.712 1.00 93.88 274 SER A N 1
ATOM 2043 C CA . SER A 1 274 ? -32.942 -0.278 26.942 1.00 93.88 274 SER A CA 1
ATOM 2044 C C . SER A 1 274 ? -33.286 0.939 27.793 1.00 93.88 274 SER A C 1
ATOM 2046 O O . SER A 1 274 ? -34.174 0.881 28.638 1.00 93.88 274 SER A O 1
ATOM 2048 N N . ASN A 1 275 ? -32.599 2.064 27.556 1.00 91.38 275 ASN A N 1
ATOM 2049 C CA . ASN A 1 275 ? -32.700 3.287 28.379 1.00 91.38 275 ASN A CA 1
ATOM 2050 C C . ASN A 1 275 ? -32.342 3.066 29.866 1.00 91.38 275 ASN A C 1
ATOM 2052 O O . ASN A 1 275 ? -32.908 3.698 30.761 1.00 91.38 275 ASN A O 1
ATOM 2056 N N . THR A 1 276 ? -31.417 2.143 30.125 1.00 95.88 276 THR A N 1
ATOM 2057 C CA . THR A 1 276 ? -30.993 1.700 31.461 1.00 95.88 276 THR A CA 1
ATOM 2058 C C . THR A 1 276 ? -29.479 1.569 31.533 1.00 95.88 276 THR A C 1
ATOM 2060 O O . THR A 1 276 ? -28.801 1.580 30.503 1.00 95.88 276 THR A O 1
ATOM 2063 N N . SER A 1 277 ? -28.947 1.379 32.741 1.00 97.31 277 SER A N 1
ATOM 2064 C CA . SER A 1 277 ? -27.504 1.225 32.945 1.00 97.31 277 SER A CA 1
ATOM 2065 C C . SER A 1 277 ? -27.115 -0.179 33.399 1.00 97.31 277 SER A C 1
ATOM 2067 O O . SER A 1 277 ? -27.760 -0.752 34.277 1.00 97.31 277 SER A O 1
ATOM 2069 N N . ILE A 1 278 ? -26.021 -0.713 32.852 1.00 98.56 278 ILE A N 1
ATOM 2070 C CA . ILE A 1 278 ? -25.357 -1.913 33.377 1.00 98.56 278 ILE A CA 1
ATOM 2071 C C . ILE A 1 278 ? -23.895 -1.580 33.666 1.00 98.56 278 ILE A C 1
ATOM 2073 O O . ILE A 1 278 ? -23.152 -1.168 32.778 1.00 98.56 278 ILE A O 1
ATOM 2077 N N . TYR A 1 279 ? -23.468 -1.776 34.908 1.00 98.75 279 TYR A N 1
ATOM 2078 C CA . TYR A 1 279 ? -22.105 -1.507 35.352 1.00 98.75 279 TYR A CA 1
ATOM 2079 C C . TYR A 1 279 ? -21.421 -2.807 35.761 1.00 98.75 279 TYR A C 1
ATOM 2081 O O . TYR A 1 279 ? -21.927 -3.536 36.610 1.00 98.75 279 TYR A O 1
ATOM 2089 N N . ASN A 1 280 ? -20.262 -3.102 35.177 1.00 98.69 280 ASN A N 1
ATOM 2090 C CA . ASN A 1 280 ? -19.546 -4.347 35.420 1.00 98.69 280 ASN A CA 1
ATOM 2091 C C . ASN A 1 280 ? -18.127 -4.112 35.943 1.00 98.69 280 ASN A C 1
ATOM 2093 O O . ASN A 1 280 ? -17.249 -3.658 35.209 1.00 98.69 280 ASN A O 1
ATOM 2097 N N . ALA A 1 281 ? -17.912 -4.477 37.206 1.00 98.56 281 ALA A N 1
ATOM 2098 C CA . ALA A 1 281 ? -16.613 -4.624 37.858 1.00 98.56 281 ALA A CA 1
ATOM 2099 C C . ALA A 1 281 ? -16.244 -6.097 38.128 1.00 98.56 281 ALA A C 1
ATOM 2101 O O . ALA A 1 281 ? -15.178 -6.357 38.679 1.00 98.56 281 ALA A O 1
ATOM 2102 N N . GLY A 1 282 ? -17.105 -7.049 37.758 1.00 98.62 282 GLY A N 1
ATOM 2103 C CA . GLY A 1 282 ? -16.918 -8.482 37.971 1.00 98.62 282 GLY A CA 1
ATOM 2104 C C . GLY A 1 282 ? -16.940 -9.261 36.658 1.00 98.62 282 GLY A C 1
ATOM 2105 O O . GLY A 1 282 ? -16.149 -9.013 35.747 1.00 98.62 282 GLY A O 1
ATOM 2106 N N . THR A 1 283 ? -17.819 -10.252 36.559 1.00 98.81 283 THR A N 1
ATOM 2107 C CA . THR A 1 283 ? -18.006 -11.048 35.340 1.00 98.81 283 THR A CA 1
ATOM 2108 C C . THR A 1 283 ? -19.461 -11.013 34.893 1.00 98.81 283 THR A C 1
ATOM 2110 O O . THR A 1 283 ? -20.356 -11.314 35.679 1.00 98.81 283 THR A O 1
ATOM 2113 N N . ILE A 1 284 ? -19.696 -10.682 33.625 1.00 98.88 284 ILE A N 1
ATOM 2114 C CA . ILE A 1 284 ? -20.984 -10.880 32.957 1.00 98.88 284 ILE A CA 1
ATOM 2115 C C . ILE A 1 284 ? -20.815 -11.974 31.906 1.00 98.88 284 ILE A C 1
ATOM 2117 O O . ILE A 1 284 ? -19.934 -11.873 31.053 1.00 98.88 284 ILE A O 1
ATOM 2121 N N . GLU A 1 285 ? -21.674 -12.987 31.955 1.00 98.69 285 GLU A N 1
ATOM 2122 C CA . GLU A 1 285 ? -21.768 -14.068 30.971 1.00 98.69 285 GLU A CA 1
ATOM 2123 C C . GLU A 1 285 ? -23.189 -14.100 30.391 1.00 98.69 285 GLU A C 1
ATOM 2125 O O . GLU A 1 285 ? -24.170 -14.168 31.132 1.00 98.69 285 GLU A O 1
ATOM 2130 N N . THR A 1 286 ? -23.318 -14.022 29.067 1.00 98.62 286 THR A N 1
ATOM 2131 C CA . THR A 1 286 ? -24.611 -14.097 28.363 1.00 98.62 286 THR A CA 1
ATOM 2132 C C . THR A 1 286 ? -24.435 -14.709 26.975 1.00 98.62 286 THR A C 1
ATOM 2134 O O . THR A 1 286 ? -23.332 -14.730 26.431 1.00 98.62 286 THR A O 1
ATOM 2137 N N . GLN A 1 287 ? -25.516 -15.196 26.365 1.00 98.31 287 GLN A N 1
ATOM 2138 C CA . GLN A 1 287 ? -25.468 -15.650 24.976 1.00 98.31 287 GLN A CA 1
ATOM 2139 C C . GLN A 1 287 ? -25.461 -14.470 23.999 1.00 98.31 287 GLN A C 1
ATOM 2141 O O . GLN A 1 287 ? -24.606 -14.411 23.122 1.00 98.31 287 GLN A O 1
ATOM 2146 N N . ASN A 1 288 ? -26.377 -13.512 24.161 1.00 98.62 288 ASN A N 1
ATOM 2147 C CA . ASN A 1 288 ? -26.400 -12.280 23.370 1.00 98.62 288 ASN A CA 1
ATOM 2148 C C . ASN A 1 288 ? -26.445 -11.056 24.287 1.00 98.62 288 ASN A C 1
ATOM 2150 O O . ASN A 1 288 ? -27.032 -11.113 25.371 1.00 98.62 288 ASN A O 1
ATOM 2154 N N . LEU A 1 289 ? -25.867 -9.950 23.827 1.00 98.62 289 LEU A N 1
ATOM 2155 C CA . LEU A 1 289 ? -25.952 -8.641 24.460 1.00 98.62 289 LEU A CA 1
ATOM 2156 C C . LEU A 1 289 ? -26.523 -7.633 23.463 1.00 98.62 289 LEU A C 1
ATOM 2158 O O . LEU A 1 289 ? -25.937 -7.424 22.404 1.00 98.62 289 LEU A O 1
ATOM 2162 N N . ASP A 1 290 ? -27.637 -6.999 23.816 1.00 97.81 290 ASP A N 1
ATOM 2163 C CA . ASP A 1 290 ? -28.245 -5.925 23.027 1.00 97.81 290 ASP A CA 1
ATOM 2164 C C . ASP A 1 290 ? -28.291 -4.630 23.836 1.00 97.81 290 ASP A C 1
ATOM 2166 O O . ASP A 1 290 ? -28.872 -4.564 24.923 1.00 97.81 290 ASP A O 1
ATOM 2170 N N . VAL A 1 291 ? -27.638 -3.601 23.307 1.00 97.94 291 VAL A N 1
ATOM 2171 C CA . VAL A 1 291 ? -27.558 -2.270 23.903 1.00 97.94 291 VAL A CA 1
ATOM 2172 C C . VAL A 1 291 ? -28.383 -1.337 23.034 1.00 97.94 291 VAL A C 1
ATOM 2174 O O . VAL A 1 291 ? -27.954 -0.963 21.944 1.00 97.94 291 VAL A O 1
ATOM 2177 N N . ALA A 1 292 ? -29.571 -0.976 23.513 1.00 93.75 292 ALA A N 1
ATOM 2178 C CA . ALA A 1 292 ? -30.585 -0.282 22.731 1.00 93.75 292 ALA A CA 1
ATOM 2179 C C . ALA A 1 292 ? -31.099 0.998 23.410 1.00 93.75 292 ALA A C 1
ATOM 2181 O O . ALA A 1 292 ? -30.935 1.220 24.612 1.00 93.75 292 ALA A O 1
ATOM 2182 N N . GLY A 1 293 ? -31.756 1.866 22.633 1.00 91.06 293 GLY A N 1
ATOM 2183 C CA . GLY A 1 293 ? -32.211 3.176 23.116 1.00 91.06 293 GLY A CA 1
ATOM 2184 C C . GLY A 1 293 ? -31.051 3.976 23.718 1.00 91.06 293 GLY A C 1
ATOM 2185 O O . GLY A 1 293 ? -29.930 3.873 23.239 1.00 91.06 293 GLY A O 1
ATOM 2186 N N . ASN A 1 294 ? -31.291 4.702 24.810 1.00 92.75 294 ASN A N 1
ATOM 2187 C CA . ASN A 1 294 ? -30.245 5.436 25.535 1.00 92.75 294 ASN A CA 1
ATOM 2188 C C . ASN A 1 294 ? -29.544 4.571 26.605 1.00 92.75 294 ASN A C 1
ATOM 2190 O O . ASN A 1 294 ? -29.224 5.067 27.686 1.00 92.75 294 ASN A O 1
ATOM 2194 N N . ALA A 1 295 ? -29.399 3.260 26.383 1.00 96.06 295 ALA A N 1
ATOM 2195 C CA . ALA A 1 295 ? -28.745 2.389 27.357 1.00 96.06 295 ALA A CA 1
ATOM 2196 C C . ALA A 1 295 ? -27.246 2.690 27.485 1.00 96.06 295 ALA A C 1
ATOM 2198 O O . ALA A 1 295 ? -26.585 3.000 26.494 1.00 96.06 295 ALA A O 1
ATOM 2199 N N . TYR A 1 296 ? -26.709 2.537 28.698 1.00 97.25 296 TYR A N 1
ATOM 2200 C CA . TYR A 1 296 ? -25.287 2.704 28.989 1.00 97.25 296 TYR A CA 1
ATOM 2201 C C . TYR A 1 296 ? -24.715 1.469 29.689 1.00 97.25 296 TYR A C 1
ATOM 2203 O O . TYR A 1 296 ? -25.041 1.179 30.840 1.00 97.25 296 TYR A O 1
ATOM 2211 N N . ILE A 1 297 ? -23.829 0.753 29.000 1.00 98.44 297 ILE A N 1
ATOM 2212 C CA . ILE A 1 297 ? -23.075 -0.360 29.573 1.00 98.44 297 ILE A CA 1
ATOM 2213 C C . ILE A 1 297 ? -21.620 0.052 29.757 1.00 98.44 297 ILE A C 1
ATOM 2215 O O . ILE A 1 297 ? -20.962 0.473 28.808 1.00 98.44 297 ILE A O 1
ATOM 2219 N N . TYR A 1 298 ? -21.113 -0.106 30.976 1.00 98.75 298 TYR A N 1
ATOM 2220 C CA . TYR A 1 298 ? -19.721 0.159 31.326 1.00 98.75 298 TYR A CA 1
ATOM 2221 C C . TYR A 1 298 ? -19.074 -1.109 31.882 1.00 98.75 298 TYR A C 1
ATOM 2223 O O . TYR A 1 298 ? -19.436 -1.579 32.963 1.00 98.75 298 TYR A O 1
ATOM 2231 N N . ASN A 1 299 ? -18.116 -1.662 31.141 1.00 98.75 299 ASN A N 1
ATOM 2232 C CA . ASN A 1 299 ? -17.343 -2.836 31.518 1.00 98.75 299 ASN A CA 1
ATOM 2233 C C . ASN A 1 299 ? -15.900 -2.458 31.862 1.00 98.75 299 ASN A C 1
ATOM 2235 O O . ASN A 1 299 ? -15.127 -2.152 30.962 1.00 98.75 299 ASN A O 1
ATOM 2239 N N . LYS A 1 300 ? -15.511 -2.568 33.137 1.00 98.38 300 LYS A N 1
ATOM 2240 C CA . LYS A 1 300 ? -14.108 -2.449 33.585 1.00 98.38 300 LYS A CA 1
ATOM 2241 C C . LYS A 1 300 ? -13.483 -3.784 34.010 1.00 98.38 300 LYS A C 1
ATOM 2243 O O . LYS A 1 300 ? -12.397 -3.802 34.578 1.00 98.38 300 LYS A O 1
ATOM 2248 N N . ALA A 1 301 ? -14.182 -4.895 33.775 1.00 98.44 301 ALA A N 1
ATOM 2249 C CA . ALA A 1 301 ? -13.754 -6.241 34.143 1.00 98.44 301 ALA A CA 1
ATOM 2250 C C . ALA A 1 301 ? -14.059 -7.226 33.000 1.00 98.44 301 ALA A C 1
ATOM 2252 O O . ALA A 1 301 ? -13.649 -6.962 31.876 1.00 98.44 301 ALA A O 1
ATOM 2253 N N . THR A 1 302 ? -14.726 -8.360 33.231 1.00 98.81 302 THR A N 1
ATOM 2254 C CA . THR A 1 302 ? -14.926 -9.384 32.184 1.00 98.81 302 THR A CA 1
ATOM 2255 C C . THR A 1 302 ? -16.358 -9.396 31.658 1.00 98.81 302 THR A C 1
ATOM 2257 O O . THR A 1 302 ? -17.295 -9.613 32.423 1.00 98.81 302 THR A O 1
ATOM 2260 N N . LEU A 1 303 ? -16.523 -9.230 30.345 1.00 98.88 303 LEU A N 1
ATOM 2261 C CA . LEU A 1 303 ? -17.779 -9.398 29.617 1.00 98.88 303 LEU A CA 1
ATOM 2262 C C . LEU A 1 303 ? -17.614 -10.513 28.575 1.00 98.88 303 LEU A C 1
ATOM 2264 O O . LEU A 1 303 ? -16.936 -10.337 27.568 1.00 98.88 303 LEU A O 1
ATOM 2268 N N . THR A 1 304 ? -18.227 -11.667 28.815 1.00 98.69 304 THR A N 1
ATOM 2269 C CA . THR A 1 304 ? -18.190 -12.816 27.900 1.00 98.69 304 THR A CA 1
ATOM 2270 C C . THR A 1 304 ? -19.555 -12.998 27.254 1.00 98.69 304 THR A C 1
ATOM 2272 O O . THR A 1 304 ? -20.547 -13.258 27.936 1.00 98.69 304 THR A O 1
ATOM 2275 N N . VAL A 1 305 ? -19.608 -12.873 25.930 1.00 98.81 305 VAL A N 1
ATOM 2276 C CA . VAL A 1 305 ? -20.828 -13.049 25.141 1.00 98.81 305 VAL A CA 1
ATOM 2277 C C . VAL A 1 305 ? -20.613 -14.209 24.180 1.00 98.81 305 VAL A C 1
ATOM 2279 O O . VAL A 1 305 ? -19.740 -14.147 23.333 1.00 98.81 305 VAL A O 1
ATOM 2282 N N . SER A 1 306 ? -21.351 -15.311 24.293 1.00 98.38 306 SER A N 1
ATOM 2283 C CA . SER A 1 306 ? -21.023 -16.501 23.482 1.00 98.38 306 SER A CA 1
ATOM 2284 C C . SER A 1 306 ? -21.449 -16.401 22.012 1.00 98.38 306 SER A C 1
ATOM 2286 O O . SER A 1 306 ? -20.927 -17.144 21.181 1.00 98.38 306 SER A O 1
ATOM 2288 N N . ASN A 1 307 ? -22.364 -15.485 21.677 1.00 98.62 307 ASN A N 1
ATOM 2289 C CA . ASN A 1 307 ? -22.849 -15.246 20.319 1.00 98.62 307 ASN A CA 1
ATOM 2290 C C . ASN A 1 307 ? -22.650 -13.776 19.895 1.00 98.62 307 ASN A C 1
ATOM 2292 O O . ASN A 1 307 ? -21.566 -13.419 19.438 1.00 98.62 307 ASN A O 1
ATOM 2296 N N . ALA A 1 308 ? -23.649 -12.904 20.048 1.00 98.56 308 ALA A N 1
ATOM 2297 C CA . ALA A 1 308 ? -23.627 -11.572 19.437 1.00 98.56 308 ALA A CA 1
ATOM 2298 C C . ALA A 1 308 ? -23.665 -10.420 20.450 1.00 98.56 308 ALA A C 1
ATOM 2300 O O . ALA A 1 308 ? -24.483 -10.424 21.371 1.00 98.56 308 ALA A O 1
ATOM 2301 N N . VAL A 1 309 ? -22.828 -9.405 20.219 1.00 98.81 309 VAL A N 1
ATOM 2302 C CA . VAL A 1 309 ? -22.944 -8.065 20.812 1.00 98.81 309 VAL A CA 1
ATOM 2303 C C . VAL A 1 309 ? -23.491 -7.110 19.756 1.00 98.81 309 VAL A C 1
ATOM 2305 O O . VAL A 1 309 ? -22.859 -6.907 18.720 1.00 98.81 309 VAL A O 1
ATOM 2308 N N . THR A 1 310 ? -24.627 -6.483 20.039 1.00 98.31 310 THR A N 1
ATOM 2309 C CA . THR A 1 310 ? -25.240 -5.463 19.184 1.00 98.31 310 THR A CA 1
ATOM 2310 C C . THR A 1 310 ? -25.376 -4.164 19.970 1.00 98.31 310 THR A C 1
ATOM 2312 O O . THR A 1 310 ? -25.956 -4.141 21.053 1.00 98.31 310 THR A O 1
ATOM 2315 N N . VAL A 1 311 ? -24.839 -3.072 19.425 1.00 98.00 311 VAL A N 1
ATOM 2316 C CA . VAL A 1 311 ? -24.983 -1.718 19.973 1.00 98.00 311 VAL A CA 1
ATOM 2317 C C . VAL A 1 311 ? -25.754 -0.881 18.954 1.00 98.00 311 VAL A C 1
ATOM 2319 O O . VAL A 1 311 ? -25.228 -0.520 17.895 1.00 98.00 311 VAL A O 1
ATOM 2322 N N . ALA A 1 312 ? -27.023 -0.606 19.242 1.00 93.62 312 ALA A N 1
ATOM 2323 C CA . ALA A 1 312 ? -27.988 -0.134 18.257 1.00 93.62 312 ALA A CA 1
ATOM 2324 C C . ALA A 1 312 ? -28.874 1.009 18.762 1.00 93.62 312 ALA A C 1
ATOM 2326 O O . ALA A 1 312 ? -29.213 1.104 19.938 1.00 93.62 312 ALA A O 1
ATOM 2327 N N . ASN A 1 313 ? -29.409 1.782 17.813 1.00 85.75 313 ASN A N 1
ATOM 2328 C CA . ASN A 1 313 ? -30.401 2.844 18.030 1.00 85.75 313 ASN A CA 1
ATOM 2329 C C . ASN A 1 313 ? -29.817 4.143 18.631 1.00 85.75 313 ASN A C 1
ATOM 2331 O O . ASN A 1 313 ? -28.656 4.481 18.406 1.00 85.75 313 ASN A O 1
ATOM 2335 N N . HIS A 1 314 ? -30.673 4.952 19.269 1.00 86.88 314 HIS A N 1
ATOM 2336 C CA . HIS A 1 314 ? -30.402 6.351 19.603 1.00 86.88 314 HIS A CA 1
ATOM 2337 C C . HIS A 1 314 ? -29.553 6.510 20.872 1.00 86.88 314 HIS A C 1
ATOM 2339 O O . HIS A 1 314 ? -30.087 6.437 21.973 1.00 86.88 314 HIS A O 1
ATOM 2345 N N . ASN A 1 315 ? -28.258 6.799 20.701 1.00 87.62 315 ASN A N 1
ATOM 2346 C CA . ASN A 1 315 ? -27.287 7.105 21.766 1.00 87.62 315 ASN A CA 1
ATOM 2347 C C . ASN A 1 315 ? -26.968 5.943 22.721 1.00 87.62 315 ASN A C 1
ATOM 2349 O O . ASN A 1 315 ? -26.443 6.175 23.810 1.00 87.62 315 ASN A O 1
ATOM 2353 N N . SER A 1 316 ? -27.247 4.701 22.324 1.00 96.38 316 SER A N 1
ATOM 2354 C CA . SER A 1 316 ? -26.802 3.516 23.062 1.00 96.38 316 SER A CA 1
ATOM 2355 C C . SER A 1 316 ? -25.278 3.524 23.160 1.00 96.38 316 SER A C 1
ATOM 2357 O O . SER A 1 316 ? -24.608 3.732 22.143 1.00 96.38 316 SER A O 1
ATOM 2359 N N . LEU A 1 317 ? -24.733 3.265 24.342 1.00 98.12 317 LEU A N 1
ATOM 2360 C CA . LEU A 1 317 ? -23.305 3.353 24.610 1.00 98.12 317 LEU A CA 1
ATOM 2361 C C . LEU A 1 317 ? -22.795 2.082 25.290 1.00 98.12 317 LEU A C 1
ATOM 2363 O O . LEU A 1 317 ? -23.266 1.712 26.365 1.00 98.12 317 LEU A O 1
ATOM 2367 N N . LEU A 1 318 ? -21.782 1.461 24.688 1.00 98.75 318 LEU A N 1
ATOM 2368 C CA . LEU A 1 318 ? -20.990 0.398 25.300 1.00 98.75 318 LEU A CA 1
ATOM 2369 C C . LEU A 1 318 ? -19.543 0.872 25.471 1.00 98.75 318 LEU A C 1
ATOM 2371 O O . LEU A 1 318 ? -18.859 1.177 24.496 1.00 98.75 318 LEU A O 1
ATOM 2375 N N . VAL A 1 319 ? -19.085 0.914 26.719 1.00 98.81 319 VAL A N 1
ATOM 2376 C CA . VAL A 1 319 ? -17.711 1.250 27.106 1.00 98.81 319 VAL A CA 1
ATOM 2377 C C . VAL A 1 319 ? -17.030 -0.006 27.637 1.00 98.81 319 VAL A C 1
ATOM 2379 O O . VAL A 1 319 ? -17.508 -0.613 28.596 1.00 98.81 319 VAL A O 1
ATOM 2382 N N . ASN A 1 320 ? -15.904 -0.379 27.034 1.00 98.81 320 ASN A N 1
ATOM 2383 C CA . ASN A 1 320 ? -15.052 -1.480 27.460 1.00 98.81 320 ASN A CA 1
ATOM 2384 C C . ASN A 1 320 ? -13.665 -0.972 27.884 1.00 98.81 320 ASN A C 1
ATOM 2386 O O . ASN A 1 320 ? -12.816 -0.681 27.047 1.00 98.81 320 ASN A O 1
ATOM 2390 N N . GLU A 1 321 ? -13.422 -0.925 29.189 1.00 98.56 321 GLU A N 1
ATOM 2391 C CA . GLU A 1 321 ? -12.098 -0.711 29.794 1.00 98.56 321 GLU A CA 1
ATOM 2392 C C . GLU A 1 321 ? -11.485 -2.020 30.330 1.00 98.56 321 GLU A C 1
ATOM 2394 O O . GLU A 1 321 ? -10.323 -2.056 30.725 1.00 98.56 321 GLU A O 1
ATOM 2399 N N . GLY A 1 322 ? -12.264 -3.108 30.350 1.00 98.56 322 GLY A N 1
ATOM 2400 C CA . GLY A 1 322 ? -11.831 -4.447 30.745 1.00 98.56 322 GLY A CA 1
ATOM 2401 C C . GLY A 1 322 ? -11.599 -5.382 29.553 1.00 98.56 322 GLY A C 1
ATOM 2402 O O . GLY A 1 322 ? -11.058 -4.994 28.522 1.00 98.56 322 GLY A O 1
ATOM 2403 N N . THR A 1 323 ? -12.006 -6.641 29.687 1.00 98.88 323 THR A N 1
ATOM 2404 C CA . THR A 1 323 ? -11.990 -7.642 28.612 1.00 98.88 323 THR A CA 1
ATOM 2405 C C . THR A 1 323 ? -13.405 -7.916 28.109 1.00 98.88 323 THR A C 1
ATOM 2407 O O . THR A 1 323 ? -14.304 -8.161 28.916 1.00 98.88 323 THR A O 1
ATOM 2410 N N . MET A 1 324 ? -13.582 -7.937 26.787 1.00 98.88 324 MET A N 1
ATOM 2411 C CA . MET A 1 324 ? -14.802 -8.370 26.111 1.00 98.88 324 MET A CA 1
ATOM 2412 C C . MET A 1 324 ? -14.499 -9.471 25.091 1.00 98.88 324 MET A C 1
ATOM 2414 O O . MET A 1 324 ? -13.587 -9.325 24.277 1.00 98.88 324 MET A O 1
ATOM 2418 N N . THR A 1 325 ? -15.291 -10.543 25.089 1.00 98.88 325 THR A N 1
ATOM 2419 C CA . THR A 1 325 ? -15.244 -11.584 24.052 1.00 98.88 325 THR A CA 1
ATOM 2420 C C . THR A 1 325 ? -16.618 -11.793 23.422 1.00 98.88 325 THR A C 1
ATOM 2422 O O . THR A 1 325 ? -17.628 -11.757 24.128 1.00 98.88 325 THR A O 1
ATOM 2425 N N . ALA A 1 326 ? -16.665 -11.986 22.098 1.00 98.88 326 ALA A N 1
ATOM 2426 C CA . ALA A 1 326 ? -17.888 -12.365 21.383 1.00 98.88 326 ALA A CA 1
ATOM 2427 C C . ALA A 1 326 ? -17.632 -13.182 20.108 1.00 98.88 326 ALA A C 1
ATOM 2429 O O . ALA A 1 326 ? -16.514 -13.197 19.597 1.00 98.88 326 ALA A O 1
ATOM 2430 N N . LEU A 1 327 ? -18.661 -13.844 19.564 1.00 98.81 327 LEU A N 1
ATOM 2431 C CA . LEU A 1 327 ? -18.596 -14.411 18.210 1.00 98.81 327 LEU A CA 1
ATOM 2432 C C . LEU A 1 327 ? -18.808 -13.323 17.150 1.00 98.81 327 LEU A C 1
ATOM 2434 O O . LEU A 1 327 ? -18.090 -13.292 16.155 1.00 98.81 327 LEU A O 1
ATOM 2438 N N . SER A 1 328 ? -19.746 -12.400 17.359 1.00 98.88 328 SER A N 1
ATOM 2439 C CA . SER A 1 328 ? -19.970 -11.270 16.455 1.00 98.88 328 SER A CA 1
ATOM 2440 C C . SER A 1 328 ? -20.189 -9.958 17.195 1.00 98.88 328 SER A C 1
ATOM 2442 O O . SER A 1 328 ? -20.681 -9.935 18.324 1.00 98.88 328 SER A O 1
ATOM 2444 N N . PHE A 1 329 ? -19.858 -8.861 16.522 1.00 98.81 329 PHE A N 1
ATOM 2445 C CA . PHE A 1 329 ? -20.013 -7.505 17.032 1.00 98.81 329 PHE A CA 1
ATOM 2446 C C . PHE A 1 329 ? -20.625 -6.597 15.965 1.00 98.81 329 PHE A C 1
ATOM 2448 O O . PHE A 1 329 ? -20.165 -6.588 14.823 1.00 98.81 329 PHE A O 1
ATOM 2455 N N . GLU A 1 330 ? -21.633 -5.812 16.329 1.00 98.31 330 GLU A N 1
ATOM 2456 C CA . GLU A 1 330 ? -22.251 -4.841 15.429 1.00 98.31 330 GLU A CA 1
ATOM 2457 C C . GLU A 1 330 ? -22.498 -3.497 16.116 1.00 98.31 330 GLU A C 1
ATOM 2459 O O . GLU A 1 330 ? -23.033 -3.438 17.227 1.00 98.31 330 GLU A O 1
ATOM 2464 N N . THR A 1 331 ? -22.175 -2.414 15.408 1.00 97.06 331 THR A N 1
ATOM 2465 C CA . THR A 1 331 ? -22.700 -1.074 15.691 1.00 97.06 331 THR A CA 1
ATOM 2466 C C . THR A 1 331 ? -23.631 -0.637 14.564 1.00 97.06 331 THR A C 1
ATOM 2468 O O . THR A 1 331 ? -23.315 -0.824 13.391 1.00 97.06 331 THR A O 1
ATOM 2471 N N . GLN A 1 332 ? -24.771 -0.041 14.918 1.00 94.31 332 GLN A N 1
ATOM 2472 C CA . GLN A 1 332 ? -25.757 0.491 13.972 1.00 94.31 332 GLN A CA 1
ATOM 2473 C C . GLN A 1 332 ? -26.521 1.696 14.546 1.00 94.31 332 GLN A C 1
ATOM 2475 O O . GLN A 1 332 ? -26.542 1.932 15.754 1.00 94.31 332 GLN A O 1
ATOM 2480 N N . GLY A 1 333 ? -27.215 2.457 13.696 1.00 93.38 333 GLY A N 1
ATOM 2481 C CA . GLY A 1 333 ? -27.926 3.669 14.124 1.00 93.38 333 GLY A CA 1
ATOM 2482 C C . GLY A 1 333 ? -26.967 4.775 14.585 1.00 93.38 333 GLY A C 1
ATOM 2483 O O . GLY A 1 333 ? -25.930 4.985 13.958 1.00 93.38 333 GLY A O 1
ATOM 2484 N N . SER A 1 334 ? -27.303 5.497 15.656 1.00 94.38 334 SER A N 1
ATOM 2485 C CA . SER A 1 334 ? -26.435 6.527 16.256 1.00 94.38 334 SER A CA 1
ATOM 2486 C C . SER A 1 334 ? -25.774 6.034 17.546 1.00 94.38 334 SER A C 1
ATOM 2488 O O . SER A 1 334 ? -25.636 6.783 18.518 1.00 94.38 334 SER A O 1
ATOM 2490 N N . SER A 1 335 ? -25.424 4.747 17.576 1.00 96.44 335 SER A N 1
ATOM 2491 C CA . SER A 1 335 ? -24.799 4.097 18.719 1.00 96.44 335 SER A CA 1
ATOM 2492 C C . SER A 1 335 ? -23.333 4.487 18.885 1.00 96.44 335 SER A C 1
ATOM 2494 O O . SER A 1 335 ? -22.705 5.051 17.987 1.00 96.44 335 SER A O 1
ATOM 2496 N N . SER A 1 336 ? -22.786 4.216 20.067 1.00 97.81 336 SER A N 1
ATOM 2497 C CA . SER A 1 336 ? -21.405 4.511 20.429 1.00 97.81 336 SER A CA 1
ATOM 2498 C C . SER A 1 336 ? -20.740 3.307 21.081 1.00 97.81 336 SER A C 1
ATOM 2500 O O . SER A 1 336 ? -21.269 2.717 22.023 1.00 97.81 336 SER A O 1
ATOM 2502 N N . PHE A 1 337 ? -19.549 2.976 20.604 1.00 98.56 337 PHE A N 1
ATOM 2503 C CA . PHE A 1 337 ? -18.689 1.961 21.185 1.00 98.56 337 PHE A CA 1
ATOM 2504 C C . PHE A 1 337 ? -17.309 2.542 21.466 1.00 98.56 337 PHE A C 1
ATOM 2506 O O . PHE A 1 337 ? -16.676 3.088 20.563 1.00 98.56 337 PHE A O 1
ATOM 2513 N N . TYR A 1 338 ? -16.847 2.393 22.704 1.00 98.69 338 TYR A N 1
ATOM 2514 C CA . TYR A 1 338 ? -15.511 2.791 23.134 1.00 98.69 338 TYR A CA 1
ATOM 2515 C C . TYR A 1 338 ? -14.778 1.602 23.742 1.00 98.69 338 TYR A C 1
ATOM 2517 O O . TYR A 1 338 ? -15.304 0.940 24.638 1.00 98.69 338 TYR A O 1
ATOM 2525 N N . ASN A 1 339 ? -13.547 1.367 23.301 1.00 98.75 339 ASN A N 1
ATOM 2526 C CA . ASN A 1 339 ? -12.659 0.357 23.858 1.00 98.75 339 ASN A CA 1
ATOM 2527 C C . ASN A 1 339 ? -11.312 0.961 24.265 1.00 98.75 339 ASN A C 1
ATOM 2529 O O . ASN A 1 339 ? -10.554 1.363 23.391 1.00 98.75 339 ASN A O 1
ATOM 2533 N N . SER A 1 340 ? -10.971 0.941 25.551 1.00 97.94 340 SER A N 1
ATOM 2534 C CA . SER A 1 340 ? -9.601 1.162 26.054 1.00 97.94 340 SER A CA 1
ATOM 2535 C C . SER A 1 340 ? -8.958 -0.118 26.602 1.00 97.94 340 SER A C 1
ATOM 2537 O O . SER A 1 340 ? -7.753 -0.150 26.842 1.00 97.94 340 SER A O 1
ATOM 2539 N N . GLY A 1 341 ? -9.750 -1.179 26.777 1.00 98.44 341 GLY A N 1
ATOM 2540 C CA . GLY A 1 341 ? -9.299 -2.485 27.240 1.00 98.44 341 GLY A CA 1
ATOM 2541 C C . GLY A 1 341 ? -8.983 -3.458 26.099 1.00 98.44 341 GLY A C 1
ATOM 2542 O O . GLY A 1 341 ? -8.391 -3.103 25.077 1.00 98.44 341 GLY A O 1
ATOM 2543 N N . LYS A 1 342 ? -9.373 -4.721 26.287 1.00 98.81 342 LYS A N 1
ATOM 2544 C CA . LYS A 1 342 ? -9.159 -5.823 25.346 1.00 98.81 342 LYS A CA 1
ATOM 2545 C C . LYS A 1 342 ? -10.486 -6.323 24.779 1.00 98.81 342 LYS A C 1
ATOM 2547 O O . LYS A 1 342 ? -11.388 -6.665 25.537 1.00 98.81 342 LYS A O 1
ATOM 2552 N N . VAL A 1 343 ? -10.579 -6.436 23.458 1.00 98.94 343 VAL A N 1
ATOM 2553 C CA . VAL A 1 343 ? -11.726 -7.017 22.751 1.00 98.94 343 VAL A CA 1
ATOM 2554 C C . VAL A 1 343 ? -11.255 -8.124 21.817 1.00 98.94 343 VAL A C 1
ATOM 2556 O O . VAL A 1 343 ? -10.343 -7.910 21.020 1.00 98.94 343 VAL A O 1
ATOM 2559 N N . GLU A 1 344 ? -11.898 -9.289 21.884 1.00 98.94 344 GLU A N 1
ATOM 2560 C CA . GLU A 1 344 ? -11.680 -10.405 20.957 1.00 98.94 344 GLU A CA 1
ATOM 2561 C C . GLU A 1 344 ? -13.011 -10.893 20.373 1.00 98.94 344 GLU A C 1
ATOM 2563 O O . GLU A 1 344 ? -13.858 -11.445 21.075 1.00 98.94 344 GLU A O 1
ATOM 2568 N N . ILE A 1 345 ? -13.185 -10.699 19.067 1.00 98.94 345 ILE A N 1
ATOM 2569 C CA . ILE A 1 345 ? -14.347 -11.142 18.296 1.00 98.94 345 ILE A CA 1
ATOM 2570 C C . ILE A 1 345 ? -13.927 -12.322 17.417 1.00 98.94 345 ILE A C 1
ATOM 2572 O O . ILE A 1 345 ? -13.175 -12.148 16.463 1.00 98.94 345 ILE A O 1
ATOM 2576 N N . SER A 1 346 ? -14.384 -13.539 17.701 1.00 98.81 346 SER A N 1
ATOM 2577 C CA . SER A 1 346 ? -13.925 -14.723 16.954 1.00 98.81 346 SER A CA 1
ATOM 2578 C C . SER A 1 346 ? -14.486 -14.817 15.528 1.00 98.81 346 SER A C 1
ATOM 2580 O O . SER A 1 346 ? -13.928 -15.532 14.700 1.00 98.81 346 SER A O 1
ATOM 2582 N N . GLY A 1 347 ? -15.559 -14.084 15.220 1.00 98.81 347 GLY A N 1
A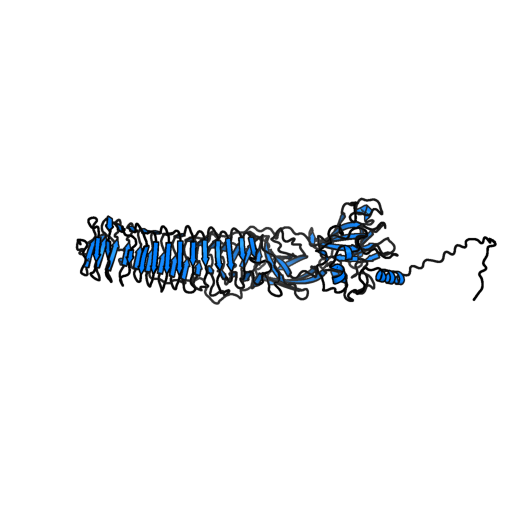TOM 2583 C CA . GLY A 1 347 ? -16.187 -13.985 13.903 1.00 98.81 347 GLY A CA 1
ATOM 2584 C C . GLY A 1 347 ? -16.162 -12.560 13.340 1.00 98.81 347 GLY A C 1
ATOM 2585 O O . GLY A 1 347 ? -15.105 -11.935 13.247 1.00 98.81 347 GLY A O 1
ATOM 2586 N N . LYS A 1 348 ? -17.324 -12.055 12.908 1.00 98.75 348 LYS A N 1
ATOM 2587 C CA . LYS A 1 348 ? -17.453 -10.786 12.171 1.00 98.75 348 LYS A CA 1
ATOM 2588 C C . LYS A 1 348 ? -17.708 -9.591 13.095 1.00 98.75 348 LYS A C 1
ATOM 2590 O O . LYS A 1 348 ? -18.620 -9.633 13.919 1.00 98.75 348 LYS A O 1
ATOM 2595 N N . SER A 1 349 ? -16.988 -8.498 12.848 1.00 98.81 349 SER A N 1
ATOM 2596 C CA . SER A 1 349 ? -17.350 -7.143 13.271 1.00 98.81 349 SER A CA 1
ATOM 2597 C C . SER A 1 349 ? -17.978 -6.363 12.110 1.00 98.81 349 SER A C 1
ATOM 2599 O O . SER A 1 349 ? -17.414 -6.312 11.016 1.00 98.81 349 SER A O 1
ATOM 2601 N N . HIS A 1 350 ? -19.140 -5.749 12.320 1.00 98.44 350 HIS A N 1
ATOM 2602 C CA . HIS A 1 350 ? -19.880 -5.007 11.293 1.00 98.44 350 HIS A CA 1
ATOM 2603 C C . HIS A 1 350 ? -20.216 -3.600 11.781 1.00 98.44 350 HIS A C 1
ATOM 2605 O O . HIS A 1 350 ? -20.900 -3.428 12.784 1.00 98.44 350 HIS A O 1
ATOM 2611 N N . LEU A 1 351 ? -19.717 -2.589 11.075 1.00 97.50 351 LEU A N 1
ATOM 2612 C CA . LEU A 1 351 ? -19.996 -1.185 11.357 1.00 97.50 351 LEU A CA 1
ATOM 2613 C C . LEU A 1 351 ? -20.907 -0.663 10.232 1.00 97.50 351 LEU A C 1
ATOM 2615 O O . LEU A 1 351 ? -20.430 -0.348 9.140 1.00 97.50 351 LEU A O 1
ATOM 2619 N N . SER A 1 352 ? -22.217 -0.593 10.474 1.00 93.56 352 SER A N 1
ATOM 2620 C CA . SER A 1 352 ? -23.231 -0.507 9.404 1.00 93.56 352 SER A CA 1
ATOM 2621 C C . SER A 1 352 ? -23.880 0.870 9.209 1.00 93.56 352 SER A C 1
ATOM 2623 O O . SER A 1 352 ? -24.716 1.030 8.323 1.00 93.56 352 SER A O 1
ATOM 2625 N N . SER A 1 353 ? -23.507 1.889 9.993 1.00 94.00 353 SER A N 1
ATOM 2626 C CA . SER A 1 353 ? -24.180 3.199 9.985 1.00 94.00 353 SER A CA 1
ATOM 2627 C C . SER A 1 353 ? -23.248 4.398 9.777 1.00 94.00 353 SER A C 1
ATOM 2629 O O . SER A 1 353 ? -22.098 4.410 10.209 1.00 94.00 353 SER A O 1
ATOM 2631 N N . ASN A 1 354 ? -23.771 5.462 9.167 1.00 91.94 354 ASN A N 1
ATOM 2632 C CA . ASN A 1 354 ? -23.057 6.726 8.965 1.00 91.94 354 ASN A CA 1
ATOM 2633 C C . ASN A 1 354 ? -22.956 7.595 10.235 1.00 91.94 354 ASN A C 1
ATOM 2635 O O . ASN A 1 354 ? -22.061 8.429 10.341 1.00 91.94 354 ASN A O 1
ATOM 2639 N N . ASN A 1 355 ? -23.843 7.378 11.210 1.00 92.31 355 ASN A N 1
ATOM 2640 C CA . ASN A 1 355 ? -23.928 8.162 12.447 1.00 92.31 355 ASN A CA 1
ATOM 2641 C C . ASN A 1 355 ? -23.442 7.403 13.691 1.00 92.31 355 ASN A C 1
ATOM 2643 O O . ASN A 1 355 ? -23.490 7.947 14.796 1.00 92.31 355 ASN A O 1
ATOM 2647 N N . GLN A 1 356 ? -22.987 6.159 13.532 1.00 94.50 356 GLN A N 1
ATOM 2648 C CA . GLN A 1 356 ? -22.363 5.409 14.621 1.00 94.50 356 GLN A CA 1
ATOM 2649 C C . GLN A 1 356 ? -21.011 6.020 14.995 1.00 94.50 356 GLN A C 1
ATOM 2651 O O . GLN A 1 356 ? -20.342 6.633 14.156 1.00 94.50 356 GLN A O 1
ATOM 2656 N N . LYS A 1 357 ? -20.585 5.765 16.228 1.00 96.50 357 LYS A N 1
ATOM 2657 C CA . LYS A 1 357 ? -19.255 6.092 16.736 1.00 96.50 357 LYS A CA 1
ATOM 2658 C C . LYS A 1 357 ? -18.568 4.808 17.175 1.00 96.50 357 LYS A C 1
ATOM 2660 O O . LYS A 1 357 ? -19.099 4.081 18.012 1.00 96.50 357 LYS A O 1
ATOM 2665 N N . TRP A 1 358 ? -17.399 4.540 16.616 1.00 97.88 358 TRP A N 1
ATOM 2666 C CA . TRP A 1 358 ? -16.579 3.392 16.975 1.00 97.88 358 TRP A CA 1
ATOM 2667 C C . TRP A 1 358 ? -15.173 3.884 17.281 1.00 97.88 358 TRP A C 1
ATOM 2669 O O . TRP A 1 358 ? -14.524 4.485 16.424 1.00 97.88 358 TRP A O 1
ATOM 2679 N N . GLU A 1 359 ? -14.725 3.650 18.509 1.00 98.31 359 GLU A N 1
ATOM 2680 C CA . GLU A 1 359 ? -13.434 4.112 18.992 1.00 98.31 359 GLU A CA 1
ATOM 2681 C C . GLU A 1 359 ? -12.670 2.990 19.685 1.00 98.31 359 GLU A C 1
ATOM 2683 O O . GLU A 1 359 ? -13.125 2.424 20.680 1.00 98.31 359 GLU A O 1
ATOM 2688 N N . ASN A 1 360 ? -11.478 2.702 19.172 1.00 98.62 360 ASN A N 1
ATOM 2689 C CA . ASN A 1 360 ? -10.548 1.760 19.769 1.00 98.62 360 ASN A CA 1
ATOM 2690 C C . ASN A 1 360 ? -9.262 2.466 20.218 1.00 98.62 360 ASN A C 1
ATOM 2692 O O . ASN A 1 360 ? -8.399 2.759 19.396 1.00 98.62 360 ASN A O 1
ATOM 2696 N N . GLN A 1 361 ? -9.113 2.688 21.521 1.00 97.25 361 GLN A N 1
ATOM 2697 C CA . GLN A 1 361 ? -7.883 3.137 22.182 1.00 97.25 361 GLN A CA 1
ATOM 2698 C C . GLN A 1 361 ? -7.079 1.998 22.833 1.00 97.25 361 GLN A C 1
ATOM 2700 O O . GLN A 1 361 ? -5.997 2.243 23.360 1.00 97.25 361 GLN A O 1
ATOM 2705 N N . GLY A 1 362 ? -7.590 0.766 22.812 1.00 97.50 362 GLY A N 1
ATOM 2706 C CA . GLY A 1 362 ? -6.936 -0.407 23.388 1.00 97.50 362 GLY A CA 1
ATOM 2707 C C . GLY A 1 362 ? -6.568 -1.457 22.341 1.00 97.50 362 GLY A C 1
ATOM 2708 O O . GLY A 1 362 ? -6.086 -1.158 21.246 1.00 97.50 362 GLY A O 1
ATOM 2709 N N . TYR A 1 363 ? -6.812 -2.715 22.691 1.00 98.75 363 TYR A N 1
ATOM 2710 C CA . TYR A 1 363 ? -6.636 -3.863 21.810 1.00 98.75 363 TYR A CA 1
ATOM 2711 C C . TYR A 1 363 ? -7.988 -4.319 21.268 1.00 98.75 363 TYR A C 1
ATOM 2713 O O . TYR A 1 363 ? -8.874 -4.676 22.049 1.00 98.75 363 TYR A O 1
ATOM 2721 N N . PHE A 1 364 ? -8.132 -4.372 19.945 1.00 98.94 364 PHE A N 1
ATOM 2722 C CA . PHE A 1 364 ? -9.297 -4.947 19.282 1.00 98.94 364 PHE A CA 1
ATOM 2723 C C . PHE A 1 364 ? -8.855 -5.993 18.262 1.00 98.94 364 PHE A C 1
ATOM 2725 O O . PHE A 1 364 ? -8.113 -5.691 17.327 1.00 98.94 364 PHE A O 1
ATOM 2732 N N . LYS A 1 365 ? -9.342 -7.223 18.414 1.00 98.94 365 LYS A N 1
ATOM 2733 C CA . LYS A 1 365 ? -9.114 -8.309 17.463 1.00 98.94 365 LYS A CA 1
ATOM 2734 C C . LYS A 1 365 ? -10.431 -8.859 16.928 1.00 98.94 365 LYS A C 1
ATOM 2736 O O . LYS A 1 365 ? -11.364 -9.075 17.696 1.00 98.94 365 LYS A O 1
ATOM 2741 N N . THR A 1 366 ? -10.497 -9.119 15.624 1.00 98.94 366 THR A N 1
ATOM 2742 C CA . THR A 1 366 ? -11.632 -9.779 14.964 1.00 98.94 366 THR A CA 1
ATOM 2743 C C . THR A 1 366 ? -11.184 -10.732 13.853 1.00 98.94 366 THR A C 1
ATOM 2745 O O . THR A 1 366 ? -10.075 -10.591 13.341 1.00 98.94 366 THR A O 1
ATOM 2748 N N . ASN A 1 367 ? -12.017 -11.699 13.451 1.00 98.88 367 ASN A N 1
ATOM 2749 C CA . ASN A 1 367 ? -11.722 -12.519 12.273 1.00 98.88 367 ASN A CA 1
ATOM 2750 C C . ASN A 1 367 ? -11.971 -11.755 10.965 1.00 98.88 367 ASN A C 1
ATOM 2752 O O . ASN A 1 367 ? -11.165 -11.835 10.047 1.00 98.88 367 ASN A O 1
ATOM 2756 N N . SER A 1 368 ? -13.057 -10.991 10.864 1.00 98.88 368 SER A N 1
ATOM 2757 C CA . SER A 1 368 ? -13.335 -10.158 9.684 1.00 98.88 368 SER A CA 1
ATOM 2758 C C . SER A 1 368 ? -14.024 -8.869 10.093 1.00 98.88 368 SER A C 1
ATOM 2760 O O . SER A 1 368 ? -14.907 -8.904 10.950 1.00 98.88 368 SER A O 1
ATOM 2762 N N . MET A 1 369 ? -13.699 -7.760 9.435 1.00 98.88 369 MET A N 1
ATOM 2763 C CA . MET A 1 369 ? -14.347 -6.473 9.685 1.00 98.88 369 MET A CA 1
ATOM 2764 C C . MET A 1 369 ? -14.962 -5.922 8.403 1.00 98.88 369 MET A C 1
ATOM 2766 O O . MET A 1 369 ? -14.306 -5.900 7.365 1.00 98.88 369 MET A O 1
ATOM 2770 N N . VAL A 1 370 ? -16.211 -5.457 8.483 1.00 98.75 370 VAL A N 1
ATOM 2771 C CA . VAL A 1 370 ? -16.908 -4.819 7.360 1.00 98.75 370 VAL A CA 1
ATOM 2772 C C . VAL A 1 370 ? -17.426 -3.443 7.766 1.00 98.75 370 VAL A C 1
ATOM 2774 O O . VAL A 1 370 ? -18.141 -3.315 8.762 1.00 98.75 370 VAL A O 1
ATOM 2777 N N . ILE A 1 371 ? -17.092 -2.435 6.963 1.00 98.19 371 ILE A N 1
ATOM 2778 C CA . ILE A 1 371 ? -17.610 -1.067 7.037 1.00 98.19 371 ILE A CA 1
ATOM 2779 C C . ILE A 1 371 ? -18.415 -0.813 5.758 1.00 98.19 371 ILE A C 1
ATOM 2781 O O . ILE A 1 371 ? -17.842 -0.811 4.669 1.00 98.19 371 ILE A O 1
ATOM 2785 N N . GLU A 1 372 ? -19.731 -0.621 5.888 1.00 93.19 372 GLU A N 1
ATOM 2786 C CA . GLU A 1 372 ? -20.653 -0.470 4.737 1.00 93.19 372 GLU A CA 1
ATOM 2787 C C . GLU A 1 372 ? -21.266 0.932 4.614 1.00 93.19 372 GLU A C 1
ATOM 2789 O O . GLU A 1 372 ? -22.005 1.226 3.678 1.00 93.19 372 GLU A O 1
ATOM 2794 N N . ALA A 1 373 ? -20.962 1.818 5.563 1.00 89.69 373 ALA A N 1
ATOM 2795 C CA . ALA A 1 373 ? -21.464 3.182 5.585 1.00 89.69 373 ALA A CA 1
ATOM 2796 C C . ALA A 1 373 ? -20.339 4.156 5.931 1.00 89.69 373 ALA A C 1
ATOM 2798 O O . ALA A 1 373 ? -19.580 3.946 6.879 1.00 89.69 373 ALA A O 1
ATOM 2799 N N . SER A 1 374 ? -20.249 5.243 5.169 1.00 87.50 374 SER A N 1
ATOM 2800 C CA . SER A 1 374 ? -19.278 6.305 5.415 1.00 87.50 374 SER A CA 1
ATOM 2801 C C . SER A 1 374 ? -19.624 7.022 6.724 1.00 87.50 374 SER A C 1
ATOM 2803 O O . SER A 1 374 ? -20.732 7.534 6.866 1.00 87.50 374 SER A O 1
ATOM 2805 N N . SER A 1 375 ? -18.692 7.070 7.676 1.00 90.50 375 SER A N 1
ATOM 2806 C CA . SER A 1 375 ? -18.858 7.746 8.970 1.00 90.50 375 SER A CA 1
ATOM 2807 C C . SER A 1 375 ? -17.608 8.550 9.298 1.00 90.50 375 SER A C 1
ATOM 2809 O O . SER A 1 375 ? -16.490 8.126 9.013 1.00 90.50 375 SER A O 1
ATOM 2811 N N . SER A 1 376 ? -17.794 9.710 9.923 1.00 91.31 376 SER A N 1
ATOM 2812 C CA . SER A 1 376 ? -16.696 10.557 10.394 1.00 91.31 376 SER A CA 1
ATOM 2813 C C . SER A 1 376 ? -16.139 10.151 11.760 1.00 91.31 376 SER A C 1
ATOM 2815 O O . SER A 1 376 ? -15.141 10.728 12.205 1.00 91.31 376 SER A O 1
ATOM 2817 N N . ASN A 1 377 ? -16.748 9.146 12.398 1.00 94.25 377 ASN A N 1
ATOM 2818 C CA . ASN A 1 377 ? -16.511 8.755 13.787 1.00 94.25 377 ASN A CA 1
ATOM 2819 C C . ASN A 1 377 ? -15.975 7.319 13.927 1.00 94.25 377 ASN A C 1
ATOM 2821 O O . ASN A 1 377 ? -16.305 6.631 14.894 1.00 94.25 377 ASN A O 1
ATOM 2825 N N . LEU A 1 378 ? -15.196 6.845 12.951 1.00 96.81 378 LEU A N 1
ATOM 2826 C CA . LEU A 1 378 ? -14.527 5.543 13.002 1.00 96.81 378 LEU A CA 1
ATOM 2827 C C . LEU A 1 378 ? -13.041 5.763 13.279 1.00 96.81 378 LEU A C 1
ATOM 2829 O O . LEU A 1 378 ? -12.319 6.233 12.400 1.00 96.81 378 LEU A O 1
ATOM 2833 N N . LEU A 1 379 ? -12.598 5.449 14.495 1.00 97.50 379 LEU A N 1
ATOM 2834 C CA . LEU A 1 379 ? -11.240 5.728 14.946 1.00 97.50 379 LEU A CA 1
ATOM 2835 C C . LEU A 1 379 ? -10.582 4.506 15.585 1.00 97.50 379 LEU A C 1
ATOM 2837 O O . LEU A 1 379 ? -11.024 4.004 16.617 1.00 97.50 379 LEU A O 1
ATOM 2841 N N . ASN A 1 380 ? -9.458 4.091 15.012 1.00 98.06 380 ASN A N 1
ATOM 2842 C CA . ASN A 1 380 ? -8.491 3.229 15.668 1.00 98.06 380 ASN A CA 1
ATOM 2843 C C . ASN A 1 380 ? -7.307 4.065 16.173 1.00 98.06 380 ASN A C 1
ATOM 2845 O O . ASN A 1 380 ? -6.422 4.437 15.406 1.00 98.06 380 ASN A O 1
ATOM 2849 N N . ALA A 1 381 ? -7.270 4.344 17.470 1.00 97.06 381 ALA A N 1
ATOM 2850 C CA . ALA A 1 381 ? -6.175 5.070 18.099 1.00 97.06 381 ALA A CA 1
ATOM 2851 C C . ALA A 1 381 ? -5.034 4.161 18.597 1.00 97.06 381 ALA A C 1
ATOM 2853 O O . ALA A 1 381 ? -3.970 4.657 18.962 1.00 97.06 381 ALA A O 1
ATOM 2854 N N . CYS A 1 382 ? -5.235 2.837 18.612 1.00 97.81 382 CYS A N 1
ATOM 2855 C CA . CYS A 1 382 ? -4.253 1.883 19.125 1.00 97.81 382 CYS A CA 1
ATOM 2856 C C . CYS A 1 382 ? -4.160 0.617 18.247 1.00 97.81 382 CYS A C 1
ATOM 2858 O O . CYS A 1 382 ? -3.849 0.738 17.061 1.00 97.81 382 CYS A O 1
ATOM 2860 N N . GLN A 1 383 ? -4.377 -0.590 18.788 1.00 98.56 383 GLN A N 1
ATOM 2861 C CA . GLN A 1 383 ? -4.146 -1.849 18.068 1.00 98.56 383 GLN A CA 1
ATOM 2862 C C . GLN A 1 383 ? -5.436 -2.445 17.500 1.00 98.56 383 GLN A C 1
ATOM 2864 O O . GLN A 1 383 ? -6.331 -2.825 18.259 1.00 98.56 383 GLN A O 1
ATOM 2869 N N . LEU A 1 384 ? -5.483 -2.617 16.176 1.00 98.94 384 LEU A N 1
ATOM 2870 C CA . LEU A 1 384 ? -6.537 -3.346 15.470 1.00 98.94 384 LEU A CA 1
ATOM 2871 C C . LEU A 1 384 ? -5.952 -4.533 14.695 1.00 98.94 384 LEU A C 1
ATOM 2873 O O . LEU A 1 384 ? -5.121 -4.356 13.807 1.00 98.94 384 LEU A O 1
ATOM 2877 N N . TYR A 1 385 ? -6.424 -5.738 15.004 1.00 98.94 385 TYR A N 1
ATOM 2878 C CA . TYR A 1 385 ? -6.054 -6.972 14.313 1.00 98.94 385 TYR A CA 1
ATOM 2879 C C . TYR A 1 385 ? -7.277 -7.602 13.650 1.00 98.94 385 TYR A C 1
ATOM 2881 O O . TYR A 1 385 ? -8.286 -7.860 14.307 1.00 98.94 385 TYR A O 1
ATOM 2889 N N . ILE A 1 386 ? -7.178 -7.876 12.353 1.00 98.94 386 ILE A N 1
ATOM 2890 C CA . ILE A 1 386 ? -8.219 -8.520 11.554 1.00 98.94 386 ILE A CA 1
ATOM 2891 C C . ILE A 1 386 ? -7.593 -9.760 10.910 1.00 98.94 386 ILE A C 1
ATOM 2893 O O . ILE A 1 386 ? -6.764 -9.647 10.012 1.00 98.94 386 ILE A O 1
ATOM 2897 N N . ASP A 1 387 ? -7.922 -10.959 11.390 1.00 98.88 387 ASP A N 1
ATOM 2898 C CA . ASP A 1 387 ? -7.217 -12.172 10.939 1.00 98.88 387 ASP A CA 1
ATOM 2899 C C . ASP A 1 387 ? -7.451 -12.458 9.437 1.00 98.88 387 ASP A C 1
ATOM 2901 O O . ASP A 1 387 ? -6.529 -12.884 8.738 1.00 98.88 387 ASP A O 1
ATOM 2905 N N . GLY A 1 388 ? -8.659 -12.181 8.940 1.00 98.81 388 GLY A N 1
ATOM 2906 C CA . GLY A 1 388 ? -9.097 -12.347 7.554 1.00 98.81 388 GLY A CA 1
ATOM 2907 C C . GLY A 1 388 ? -9.272 -11.022 6.806 1.00 98.81 388 GLY A C 1
ATOM 2908 O O . GLY A 1 388 ? -8.377 -10.175 6.797 1.00 98.81 388 GLY A O 1
ATOM 2909 N N . GLU A 1 389 ? -10.415 -10.859 6.134 1.00 98.81 389 GLU A N 1
ATOM 2910 C CA . GLU A 1 389 ? -10.691 -9.689 5.294 1.00 98.81 389 GLU A CA 1
ATOM 2911 C C . GLU A 1 389 ? -11.108 -8.465 6.122 1.00 98.81 389 GLU A C 1
ATOM 2913 O O . GLU A 1 389 ? -12.022 -8.526 6.955 1.00 98.81 389 GLU A O 1
ATOM 2918 N N . PHE A 1 390 ? -10.468 -7.333 5.828 1.00 98.94 390 PHE A N 1
ATOM 2919 C CA . PHE A 1 390 ? -10.981 -6.009 6.137 1.00 98.94 390 PHE A CA 1
ATOM 2920 C C . PHE A 1 390 ? -11.640 -5.427 4.885 1.00 98.94 390 PHE A C 1
ATOM 2922 O O . PHE A 1 390 ? -10.972 -5.133 3.895 1.00 98.94 390 PHE A O 1
ATOM 2929 N N . LYS A 1 391 ? -12.961 -5.265 4.923 1.00 98.88 391 LYS A N 1
ATOM 2930 C CA . LYS A 1 391 ? -13.748 -4.730 3.816 1.00 98.88 391 LYS A CA 1
ATOM 2931 C C . LYS A 1 391 ? -14.279 -3.344 4.154 1.00 98.88 391 LYS A C 1
ATOM 2933 O O . LYS A 1 391 ? -15.046 -3.187 5.103 1.00 98.88 391 LYS A O 1
ATOM 2938 N N . ILE A 1 392 ? -13.929 -2.359 3.336 1.00 98.44 392 ILE A N 1
ATOM 2939 C CA . ILE A 1 392 ? -14.505 -1.015 3.385 1.00 98.44 392 ILE A CA 1
ATOM 2940 C C . ILE A 1 392 ? -15.185 -0.773 2.043 1.00 98.44 392 ILE A C 1
ATOM 2942 O O . ILE A 1 392 ? -14.518 -0.623 1.022 1.00 98.44 392 ILE A O 1
ATOM 2946 N N . ASN A 1 393 ? -16.513 -0.788 2.047 1.00 96.50 393 ASN A N 1
ATOM 2947 C CA . ASN A 1 393 ? -17.335 -0.529 0.873 1.00 96.50 393 ASN A CA 1
ATOM 2948 C C . ASN A 1 393 ? -18.341 0.559 1.228 1.00 96.50 393 ASN A C 1
ATOM 2950 O O . ASN A 1 393 ? -19.339 0.267 1.881 1.00 96.50 393 ASN A O 1
ATOM 2954 N N . THR A 1 394 ? -18.054 1.808 0.877 1.00 94.50 394 THR A N 1
ATOM 2955 C CA . THR A 1 394 ? -18.887 2.936 1.314 1.00 94.50 394 THR A CA 1
ATOM 2956 C C . THR A 1 394 ? -19.391 3.759 0.133 1.00 94.50 394 THR A C 1
ATOM 2958 O O . THR A 1 394 ? -19.434 3.275 -0.989 1.00 94.50 394 THR A O 1
ATOM 2961 N N . THR A 1 395 ? -19.850 4.988 0.363 1.00 90.50 395 THR A N 1
ATOM 2962 C CA . THR A 1 395 ? -20.354 5.874 -0.698 1.00 90.50 395 THR A CA 1
ATOM 2963 C C . THR A 1 395 ? -19.633 7.223 -0.715 1.00 90.50 395 THR A C 1
ATOM 2965 O O . THR A 1 395 ? -20.125 8.175 -1.315 1.00 90.50 395 THR A O 1
ATOM 2968 N N . SER A 1 396 ? -18.503 7.347 -0.011 1.00 88.00 396 SER A N 1
ATOM 2969 C CA . SER A 1 396 ? -17.767 8.602 0.155 1.00 88.00 396 SER A CA 1
ATOM 2970 C C . SER A 1 396 ? -16.269 8.361 0.087 1.00 88.00 396 SER A C 1
ATOM 2972 O O . SER A 1 396 ? -15.721 7.587 0.862 1.00 88.00 396 SER A O 1
ATOM 2974 N N . THR A 1 397 ? -15.598 9.121 -0.770 1.00 86.56 397 THR A N 1
ATOM 2975 C CA . THR A 1 397 ? -14.138 9.114 -0.917 1.00 86.56 397 THR A CA 1
ATOM 2976 C C . THR A 1 397 ? -13.467 10.304 -0.222 1.00 86.56 397 THR A C 1
ATOM 2978 O O . THR A 1 397 ? -12.311 10.609 -0.493 1.00 86.56 397 THR A O 1
ATOM 2981 N N . THR A 1 398 ? -14.170 11.022 0.658 1.00 88.50 398 THR A N 1
ATOM 2982 C CA . THR A 1 398 ? -13.607 12.166 1.399 1.00 88.50 398 THR A CA 1
ATOM 2983 C C . THR A 1 398 ? -12.823 11.719 2.635 1.00 88.50 398 THR A C 1
ATOM 2985 O O . THR A 1 398 ? -13.094 10.666 3.208 1.00 88.50 398 THR A O 1
ATOM 2988 N N . SER A 1 399 ? -11.864 12.530 3.081 1.00 87.19 399 SER A N 1
ATOM 2989 C CA . SER A 1 399 ? -11.094 12.283 4.311 1.00 87.19 399 SER A CA 1
ATOM 2990 C C . SER A 1 399 ? -11.914 12.477 5.597 1.00 87.19 399 SER A C 1
ATOM 2992 O O . SER A 1 399 ? -11.580 11.908 6.638 1.00 87.19 399 SER A O 1
ATOM 2994 N N . ASP A 1 400 ? -13.013 13.236 5.542 1.00 87.19 400 ASP A N 1
ATOM 2995 C CA . ASP A 1 400 ? -13.883 13.461 6.700 1.00 87.19 400 ASP A CA 1
ATOM 2996 C C . ASP A 1 400 ? -14.659 12.204 7.097 1.00 87.19 400 ASP A C 1
ATOM 2998 O O . ASP A 1 400 ? -14.760 11.917 8.294 1.00 87.19 400 ASP A O 1
ATOM 3002 N N . ASN A 1 401 ? -15.146 11.443 6.108 1.00 90.19 401 ASN A N 1
ATOM 3003 C CA . ASN A 1 401 ? -15.928 10.215 6.281 1.00 90.19 401 ASN A CA 1
ATOM 3004 C C . ASN A 1 401 ? -15.081 8.960 6.018 1.00 90.19 401 ASN A C 1
ATOM 3006 O O . ASN A 1 401 ? -15.439 8.110 5.201 1.00 90.19 401 ASN A O 1
ATOM 3010 N N . ALA A 1 402 ? -13.938 8.887 6.691 1.00 93.62 402 ALA A N 1
ATOM 3011 C CA . ALA A 1 402 ? -12.929 7.852 6.520 1.00 93.62 402 ALA A CA 1
ATOM 3012 C C . ALA A 1 402 ? -12.803 6.956 7.759 1.00 93.62 402 ALA A C 1
ATOM 3014 O O . ALA A 1 402 ? -13.142 7.360 8.874 1.00 93.62 402 ALA A O 1
ATOM 3015 N N . PHE A 1 403 ? -12.215 5.773 7.577 1.00 96.94 403 PHE A N 1
ATOM 3016 C CA . PHE A 1 403 ? -11.620 5.034 8.689 1.00 96.94 403 PHE A CA 1
ATOM 3017 C C . PHE A 1 403 ? -10.331 5.745 9.125 1.00 96.94 403 PHE A C 1
ATOM 3019 O O . PHE A 1 403 ? -9.435 5.958 8.307 1.00 96.94 403 PHE A O 1
ATOM 3026 N N . LYS A 1 404 ? -10.240 6.155 10.392 1.00 96.62 404 LYS A N 1
ATOM 3027 C CA . LYS A 1 404 ? -9.137 6.986 10.896 1.00 96.62 404 LYS A CA 1
ATOM 3028 C C . LYS A 1 404 ? -8.214 6.183 11.798 1.00 96.62 404 LYS A C 1
ATOM 3030 O O . LYS A 1 404 ? -8.667 5.382 12.614 1.00 96.62 404 LYS A O 1
ATOM 3035 N N . MET A 1 405 ? -6.921 6.448 11.678 1.00 96.31 405 MET A N 1
ATOM 3036 C CA . MET A 1 405 ? -5.872 5.938 12.548 1.00 96.31 405 MET A CA 1
ATOM 3037 C C . MET A 1 405 ? -5.119 7.104 13.184 1.00 96.31 405 MET A C 1
ATOM 3039 O O . MET A 1 405 ? -4.614 7.965 12.458 1.00 96.31 405 MET A O 1
ATOM 3043 N N . ASP A 1 406 ? -4.997 7.123 14.514 1.00 94.06 406 ASP A N 1
ATOM 3044 C CA . ASP A 1 406 ? -4.148 8.123 15.177 1.00 94.06 406 ASP A CA 1
ATOM 3045 C C . ASP A 1 406 ? -2.661 7.887 14.868 1.00 94.06 406 ASP A C 1
ATOM 3047 O O . ASP A 1 406 ? -2.233 6.826 14.401 1.00 94.06 406 ASP A O 1
ATOM 3051 N N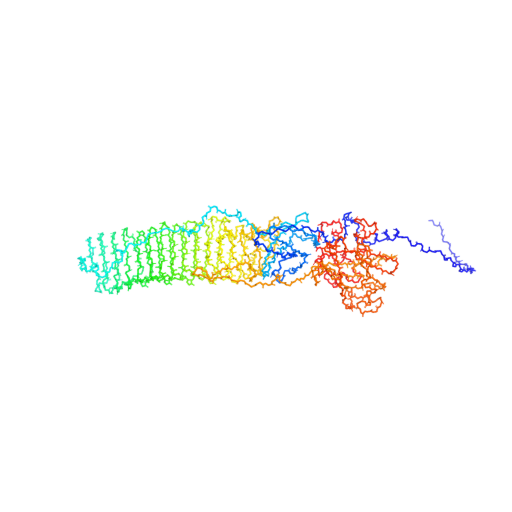 . GLY A 1 407 ? -1.842 8.907 15.136 1.00 93.62 407 GLY A N 1
ATOM 3052 C CA . GLY A 1 407 ? -0.394 8.794 15.004 1.00 93.62 407 GLY A CA 1
ATOM 3053 C C . GLY A 1 407 ? 0.162 7.682 15.892 1.00 93.62 407 GLY A C 1
ATOM 3054 O O . GLY A 1 407 ? -0.156 7.602 17.075 1.00 93.62 407 GLY A O 1
ATOM 3055 N N . GLY A 1 408 ? 1.001 6.820 15.321 1.00 94.50 408 GLY A N 1
ATOM 3056 C CA . GLY A 1 408 ? 1.534 5.654 16.022 1.00 94.50 408 GLY A CA 1
ATOM 3057 C C . GLY A 1 408 ? 0.569 4.472 16.154 1.00 94.50 408 GLY A C 1
ATOM 3058 O O . GLY A 1 408 ? 1.003 3.440 16.645 1.00 94.50 408 GLY A O 1
ATOM 3059 N N . ALA A 1 409 ? -0.688 4.551 15.706 1.00 97.31 409 ALA A N 1
ATOM 3060 C CA . ALA A 1 409 ? -1.614 3.415 15.765 1.00 97.31 409 ALA A CA 1
ATOM 3061 C C . ALA A 1 409 ? -1.218 2.275 14.803 1.00 97.31 409 ALA A C 1
ATOM 3063 O O . ALA A 1 409 ? -0.477 2.486 13.834 1.00 97.31 409 ALA A O 1
ATOM 3064 N N . TYR A 1 410 ? -1.745 1.073 15.053 1.00 98.81 410 TYR A N 1
ATOM 3065 C CA . TYR A 1 410 ? -1.497 -0.122 14.247 1.00 98.81 410 TYR A CA 1
ATOM 3066 C C . TYR A 1 410 ? -2.788 -0.765 13.750 1.00 98.81 410 TYR A C 1
ATOM 3068 O O . TYR A 1 410 ? -3.746 -0.951 14.502 1.00 98.81 410 TYR A O 1
ATOM 3076 N N . THR A 1 411 ? -2.799 -1.148 12.478 1.00 98.94 411 THR A N 1
ATOM 3077 C CA . THR A 1 411 ? -3.856 -1.972 11.892 1.00 98.94 411 THR A CA 1
ATOM 3078 C C . THR A 1 411 ? -3.231 -3.073 11.053 1.00 98.94 411 THR A C 1
ATOM 3080 O O . THR A 1 411 ? -2.431 -2.791 10.167 1.00 98.94 411 THR A O 1
ATOM 3083 N N . GLU A 1 412 ? -3.609 -4.322 11.307 1.00 98.88 412 GLU A N 1
ATOM 3084 C CA . GLU A 1 412 ? -3.230 -5.474 10.489 1.00 98.88 412 GLU A CA 1
ATOM 3085 C C . GLU A 1 412 ? -4.466 -6.180 9.949 1.00 98.88 412 GLU A C 1
ATOM 3087 O O . GLU A 1 412 ? -5.412 -6.422 10.698 1.00 98.88 412 GLU A O 1
ATOM 3092 N N . CYS A 1 413 ? -4.427 -6.567 8.675 1.00 98.94 413 CYS A N 1
ATOM 3093 C CA . CYS A 1 413 ? -5.423 -7.449 8.079 1.00 98.94 413 CYS A CA 1
ATOM 3094 C C . CYS A 1 413 ? -4.792 -8.583 7.257 1.00 98.94 413 CYS A C 1
ATOM 3096 O O . CYS A 1 413 ? -3.670 -8.465 6.750 1.00 98.94 413 CYS A O 1
ATOM 3098 N N . GLY A 1 414 ? -5.508 -9.703 7.131 1.00 98.88 414 GLY A N 1
ATOM 3099 C CA . GLY A 1 414 ? -5.148 -10.793 6.225 1.00 98.88 414 GLY A CA 1
ATOM 3100 C C . GLY A 1 414 ? -5.268 -10.368 4.761 1.00 98.88 414 GLY A C 1
ATOM 3101 O O . GLY A 1 414 ? -4.305 -10.478 4.002 1.00 98.88 414 GLY A O 1
ATOM 3102 N N . SER A 1 415 ? -6.421 -9.821 4.384 1.00 98.94 415 SER A N 1
ATOM 3103 C CA . SER A 1 415 ? -6.673 -9.197 3.080 1.00 98.94 415 SER A CA 1
ATOM 3104 C C . SER A 1 415 ? -7.442 -7.891 3.244 1.00 98.94 415 SER A C 1
ATOM 3106 O O . SER A 1 415 ? -8.104 -7.669 4.258 1.00 98.94 415 SER A O 1
ATOM 3108 N N . LEU A 1 416 ? -7.360 -7.027 2.234 1.00 98.94 416 LEU A N 1
ATOM 3109 C CA . LEU A 1 416 ? -8.048 -5.741 2.206 1.00 98.94 416 LEU A CA 1
ATOM 3110 C C . LEU A 1 416 ? -8.913 -5.647 0.947 1.00 98.94 416 LEU A C 1
ATOM 3112 O O . LEU A 1 416 ? -8.423 -5.911 -0.149 1.00 98.94 416 LEU A O 1
ATOM 3116 N N . TYR A 1 417 ? -10.165 -5.222 1.093 1.00 98.81 417 TYR A N 1
ATOM 3117 C CA . TYR A 1 417 ? -11.018 -4.815 -0.024 1.00 98.81 417 TYR A CA 1
ATOM 3118 C C . TYR A 1 417 ? -11.468 -3.372 0.179 1.00 98.81 417 TYR A C 1
ATOM 3120 O O . TYR A 1 417 ? -12.081 -3.062 1.204 1.00 98.81 417 TYR A O 1
ATOM 3128 N N . LEU A 1 418 ? -11.194 -2.509 -0.804 1.00 98.62 418 LEU A N 1
ATOM 3129 C CA . LEU A 1 418 ? -11.626 -1.111 -0.796 1.00 98.62 418 LEU A CA 1
ATOM 3130 C C . LEU A 1 418 ? -12.512 -0.788 -1.999 1.00 98.62 418 LEU A C 1
ATOM 3132 O O . LEU A 1 418 ? -12.116 -0.990 -3.153 1.00 98.62 418 LEU A O 1
ATOM 3136 N N . ASP A 1 419 ? -13.669 -0.201 -1.717 1.00 97.56 419 ASP A N 1
ATOM 3137 C CA . ASP A 1 419 ? -14.564 0.384 -2.707 1.00 97.56 419 ASP A CA 1
ATOM 3138 C C . ASP A 1 419 ? -15.218 1.648 -2.150 1.00 97.56 419 ASP A C 1
ATOM 3140 O O . ASP A 1 419 ? -15.812 1.634 -1.069 1.00 97.56 419 ASP A O 1
ATOM 3144 N N . ASN A 1 420 ? -15.074 2.759 -2.870 1.00 96.06 420 ASN A N 1
ATOM 3145 C CA . ASN A 1 420 ? -15.472 4.092 -2.434 1.00 96.06 420 ASN A CA 1
ATOM 3146 C C . ASN A 1 420 ? -15.002 4.369 -0.998 1.00 96.06 420 ASN A C 1
ATOM 3148 O O . ASN A 1 420 ? -15.782 4.803 -0.149 1.00 96.06 420 ASN A O 1
ATOM 3152 N N . ALA A 1 421 ? -13.743 4.035 -0.710 1.00 95.56 421 ALA A N 1
ATOM 3153 C CA . ALA A 1 421 ? -13.182 4.071 0.630 1.00 95.56 421 ALA A CA 1
ATOM 3154 C C . ALA A 1 421 ? -12.108 5.150 0.781 1.00 95.56 421 ALA A C 1
ATOM 3156 O O . ALA A 1 421 ? -11.361 5.457 -0.154 1.00 95.56 421 ALA A O 1
ATOM 3157 N N . SER A 1 422 ? -12.004 5.648 2.013 1.00 95.50 422 SER A N 1
ATOM 3158 C CA . SER A 1 422 ? -10.913 6.496 2.482 1.00 95.50 422 SER A CA 1
ATOM 3159 C C . SER A 1 422 ? -10.402 5.999 3.829 1.00 95.50 422 SER A C 1
ATOM 3161 O O . SER A 1 422 ? -11.185 5.663 4.723 1.00 95.50 422 SER A O 1
ATOM 3163 N N . ILE A 1 423 ? -9.083 5.998 3.979 1.00 97.75 423 ILE A N 1
ATOM 3164 C CA . ILE A 1 423 ? -8.355 5.690 5.205 1.00 97.75 423 ILE A CA 1
ATOM 3165 C C . ILE A 1 423 ? -7.447 6.880 5.506 1.00 97.75 423 ILE A C 1
ATOM 3167 O O . ILE A 1 423 ? -6.633 7.270 4.672 1.00 97.75 423 ILE A O 1
ATOM 3171 N N . VAL A 1 424 ? -7.579 7.465 6.693 1.00 96.81 424 VAL A N 1
ATOM 3172 C CA . VAL A 1 424 ? -6.737 8.581 7.142 1.00 96.81 424 VAL A CA 1
ATOM 3173 C C . VAL A 1 424 ? -5.789 8.086 8.218 1.00 96.81 424 VAL A C 1
ATOM 3175 O O . VAL A 1 424 ? -6.207 7.479 9.198 1.00 96.81 424 VAL A O 1
ATOM 3178 N N . MET A 1 425 ? -4.511 8.377 8.041 1.00 96.31 425 MET A N 1
ATOM 3179 C C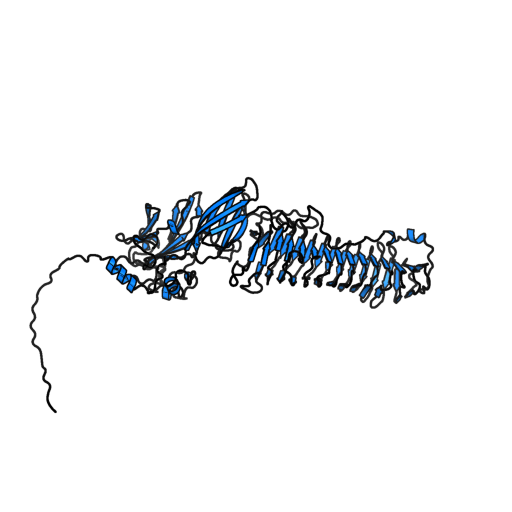A . MET A 1 425 ? -3.411 7.873 8.841 1.00 96.31 425 MET A CA 1
ATOM 3180 C C . MET A 1 425 ? -2.652 9.032 9.486 1.00 96.31 425 MET A C 1
ATOM 3182 O O . MET A 1 425 ? -2.176 9.951 8.814 1.00 96.31 425 MET A O 1
ATOM 3186 N N . GLY A 1 426 ? -2.510 8.982 10.808 1.00 94.44 426 GLY A N 1
ATOM 3187 C CA . GLY A 1 426 ? -1.597 9.851 11.536 1.00 94.44 426 GLY A CA 1
ATOM 3188 C C . GLY A 1 426 ? -0.132 9.485 11.282 1.00 94.44 426 GLY A C 1
ATOM 3189 O O . GLY A 1 426 ? 0.195 8.375 10.856 1.00 94.44 426 GLY A O 1
ATOM 3190 N N . GLY A 1 427 ? 0.778 10.413 11.576 1.00 93.88 427 GLY A N 1
ATOM 3191 C CA . GLY A 1 427 ? 2.218 10.195 11.412 1.00 93.88 427 GLY A CA 1
ATOM 3192 C C . GLY A 1 427 ? 2.709 8.998 12.228 1.00 93.88 427 GLY A C 1
ATOM 3193 O O . GLY A 1 427 ? 2.253 8.777 13.351 1.00 93.88 427 GLY A O 1
ATOM 3194 N N . LYS A 1 428 ? 3.630 8.216 11.662 1.00 95.38 428 LYS A N 1
ATOM 3195 C CA . LYS A 1 428 ? 4.179 6.981 12.250 1.00 95.38 428 LYS A CA 1
ATOM 3196 C C . LYS A 1 428 ? 3.137 5.903 12.569 1.00 95.38 428 LYS A C 1
ATOM 3198 O O . LYS A 1 428 ? 3.434 4.987 13.330 1.00 95.38 428 LYS A O 1
ATOM 3203 N N . SER A 1 429 ? 1.922 5.998 12.030 1.00 97.31 429 SER A N 1
ATOM 3204 C CA . SER A 1 429 ? 0.992 4.867 12.040 1.00 97.31 429 SER A CA 1
ATOM 3205 C C . SER A 1 429 ? 1.434 3.802 11.031 1.00 97.31 429 SER A C 1
ATOM 3207 O O . SER A 1 429 ? 2.162 4.094 10.075 1.00 97.31 429 SER A O 1
ATOM 3209 N N . PHE A 1 430 ? 1.020 2.558 11.271 1.00 98.44 430 PHE A N 1
ATOM 3210 C CA . PHE A 1 430 ? 1.384 1.414 10.440 1.00 98.44 430 PHE A CA 1
ATOM 3211 C C . PHE A 1 430 ? 0.140 0.587 10.090 1.00 98.44 430 PHE A C 1
ATOM 3213 O O . PHE A 1 430 ? -0.486 -0.014 10.964 1.00 98.44 430 PHE A O 1
ATOM 3220 N N . PHE A 1 431 ? -0.198 0.563 8.799 1.00 98.88 431 PHE A N 1
ATOM 3221 C CA . PHE A 1 431 ? -1.224 -0.300 8.221 1.00 98.88 431 PHE A CA 1
ATOM 3222 C C . PHE A 1 431 ? -0.554 -1.465 7.477 1.00 98.88 431 PHE A C 1
ATOM 3224 O O . PHE A 1 431 ? 0.189 -1.252 6.521 1.00 98.88 431 PHE A O 1
ATOM 3231 N N . ASN A 1 432 ? -0.815 -2.700 7.898 1.00 98.81 432 ASN A N 1
ATOM 3232 C CA . ASN A 1 432 ? -0.208 -3.912 7.354 1.00 98.81 432 ASN A CA 1
ATOM 3233 C C . ASN A 1 432 ? -1.265 -4.824 6.710 1.00 98.81 432 ASN A C 1
ATOM 3235 O O . ASN A 1 432 ? -2.113 -5.393 7.396 1.00 98.81 432 ASN A O 1
ATOM 3239 N N . VAL A 1 433 ? -1.204 -4.997 5.393 1.00 98.88 433 VAL A N 1
ATOM 3240 C CA . VAL A 1 433 ? -1.984 -5.991 4.647 1.00 98.88 433 VAL A CA 1
ATOM 3241 C C . VAL A 1 433 ? -1.071 -7.177 4.357 1.00 98.88 433 VAL A C 1
ATOM 3243 O O . VAL A 1 433 ? -0.216 -7.110 3.472 1.00 98.88 433 VAL A O 1
ATOM 3246 N N . LYS A 1 434 ? -1.240 -8.278 5.097 1.00 98.56 434 LYS A N 1
ATOM 3247 C CA . LYS A 1 434 ? -0.356 -9.453 4.976 1.00 98.56 434 LYS A CA 1
ATOM 3248 C C . LYS A 1 434 ? -0.440 -10.110 3.599 1.00 98.56 434 LYS A C 1
ATOM 3250 O O . LYS A 1 434 ? 0.569 -10.568 3.073 1.00 98.56 434 LYS A O 1
ATOM 3255 N N . GLY A 1 435 ? -1.649 -10.189 3.049 1.00 98.56 435 GLY A N 1
ATOM 3256 C CA . GLY A 1 435 ? -1.946 -10.807 1.765 1.00 98.56 435 GLY A CA 1
ATOM 3257 C C . GLY A 1 435 ? -2.229 -9.779 0.676 1.00 98.56 435 GLY A C 1
ATOM 3258 O O . GLY A 1 435 ? -1.425 -8.888 0.404 1.00 98.56 435 GLY A O 1
ATOM 3259 N N . THR A 1 436 ? -3.374 -9.945 0.015 1.00 98.81 436 THR A N 1
ATOM 3260 C CA . THR A 1 436 ? -3.773 -9.116 -1.127 1.00 98.81 436 THR A CA 1
ATOM 3261 C C . THR A 1 436 ? -4.654 -7.946 -0.695 1.00 98.81 436 THR A C 1
ATOM 3263 O O . THR A 1 436 ? -5.619 -8.131 0.050 1.00 98.81 436 THR A O 1
ATOM 3266 N N . ALA A 1 437 ? -4.347 -6.758 -1.208 1.00 98.88 437 ALA A N 1
ATOM 3267 C CA . ALA A 1 437 ? -5.237 -5.611 -1.245 1.00 98.88 437 ALA A CA 1
ATOM 3268 C C . ALA A 1 437 ? -5.903 -5.524 -2.627 1.00 98.88 437 ALA A C 1
ATOM 3270 O O . ALA A 1 437 ? -5.222 -5.404 -3.646 1.00 98.88 437 ALA A O 1
ATOM 3271 N N . THR A 1 438 ? -7.230 -5.611 -2.655 1.00 98.81 438 THR A N 1
ATOM 3272 C CA . THR A 1 438 ? -8.056 -5.520 -3.863 1.00 98.81 438 THR A CA 1
ATOM 3273 C C . THR A 1 438 ? -8.766 -4.176 -3.882 1.00 98.81 438 THR A C 1
ATOM 3275 O O . THR A 1 438 ? -9.471 -3.824 -2.934 1.00 98.81 438 THR A O 1
ATOM 3278 N N . TYR A 1 439 ? -8.586 -3.424 -4.963 1.00 98.62 439 TYR A N 1
ATOM 3279 C CA . TYR A 1 439 ? -9.089 -2.060 -5.073 1.00 98.62 439 TYR A CA 1
ATOM 3280 C C . TYR A 1 439 ? -10.089 -1.925 -6.221 1.00 98.62 439 TYR A C 1
ATOM 3282 O O . TYR A 1 439 ? -9.783 -2.294 -7.353 1.00 98.62 439 TYR A O 1
ATOM 3290 N N . ASN A 1 440 ? -11.278 -1.391 -5.931 1.00 96.94 440 ASN A N 1
ATOM 3291 C CA . ASN A 1 440 ? -12.280 -1.042 -6.937 1.00 96.94 440 ASN A CA 1
ATOM 3292 C C . ASN A 1 440 ? -12.189 0.443 -7.331 1.00 96.94 440 ASN A C 1
ATOM 3294 O O . ASN A 1 440 ? -11.303 0.796 -8.095 1.00 96.94 440 ASN A O 1
ATOM 3298 N N . TYR A 1 441 ? -13.086 1.319 -6.864 1.00 96.44 441 TYR A N 1
ATOM 3299 C CA . TYR A 1 441 ? -13.044 2.764 -7.138 1.00 96.44 441 TYR A CA 1
ATOM 3300 C C . TYR A 1 441 ? -12.726 3.529 -5.850 1.00 96.44 441 TYR A C 1
ATOM 3302 O O . TYR A 1 441 ? -13.577 3.641 -4.977 1.00 96.44 441 TYR A O 1
ATOM 3310 N N . ASN A 1 442 ? -11.514 4.061 -5.697 1.00 96.56 442 ASN A N 1
ATOM 3311 C CA . ASN A 1 442 ? -11.061 4.718 -4.469 1.00 96.56 442 ASN A CA 1
ATOM 3312 C C . ASN A 1 442 ? -10.273 5.993 -4.773 1.00 96.56 442 ASN A C 1
ATOM 3314 O O . ASN A 1 442 ? -9.068 6.058 -4.535 1.00 96.56 442 ASN A O 1
ATOM 3318 N N . LEU A 1 443 ? -10.974 7.033 -5.239 1.00 92.00 443 LEU A N 1
ATOM 3319 C CA . LEU A 1 443 ? -10.413 8.386 -5.385 1.00 92.00 443 LEU A CA 1
ATOM 3320 C C . LEU A 1 443 ? -9.727 8.864 -4.086 1.00 92.00 443 LEU A C 1
ATOM 3322 O O . LEU A 1 443 ? -8.688 9.516 -4.124 1.00 92.00 443 LEU A O 1
ATOM 3326 N N . GLY A 1 444 ? -10.317 8.494 -2.945 1.00 89.81 444 GLY A N 1
ATOM 3327 C CA . GLY A 1 444 ? -9.812 8.790 -1.613 1.00 89.81 444 GLY A CA 1
ATOM 3328 C C . GLY A 1 444 ? -8.615 7.923 -1.249 1.00 89.81 444 GLY A C 1
ATOM 3329 O O . GLY A 1 444 ? -7.501 8.417 -1.137 1.00 89.81 444 GLY A O 1
ATOM 3330 N N . GLY A 1 445 ? -8.825 6.616 -1.090 1.00 96.56 445 GLY A N 1
ATOM 3331 C CA . GLY A 1 445 ? -7.736 5.689 -0.794 1.00 96.56 445 GLY A CA 1
ATOM 3332 C C . GLY A 1 445 ? -7.070 6.009 0.544 1.00 96.56 445 GLY A C 1
ATOM 3333 O O . GLY A 1 445 ? -7.752 6.082 1.562 1.00 96.56 445 GLY A O 1
ATOM 3334 N N . PHE A 1 446 ? -5.751 6.185 0.566 1.00 98.12 446 PHE A N 1
ATOM 3335 C CA . PHE A 1 446 ? -4.983 6.430 1.788 1.00 98.12 446 PHE A CA 1
ATOM 3336 C C . PHE A 1 446 ? -4.476 7.869 1.874 1.00 98.12 446 PHE A C 1
ATOM 3338 O O . PHE A 1 446 ? -3.783 8.341 0.976 1.00 98.12 446 PHE A O 1
ATOM 3345 N N . TYR A 1 447 ? -4.732 8.519 3.007 1.00 95.56 447 TYR A N 1
ATOM 3346 C CA . TYR A 1 447 ? -4.261 9.862 3.331 1.00 95.56 447 TYR A CA 1
ATOM 3347 C C . TYR A 1 447 ? -3.347 9.856 4.541 1.00 95.56 447 TYR A C 1
ATOM 3349 O O . TYR A 1 447 ? -3.725 9.354 5.595 1.00 95.56 447 TYR A O 1
ATOM 3357 N N . VAL A 1 448 ? -2.209 10.537 4.442 1.00 94.31 448 VAL A N 1
ATOM 3358 C CA . VAL A 1 448 ? -1.422 10.941 5.610 1.00 94.31 448 VAL A CA 1
ATOM 3359 C C . VAL A 1 448 ? -1.510 12.449 5.770 1.00 94.31 448 VAL A C 1
ATOM 3361 O O . VAL A 1 448 ? -0.993 13.208 4.951 1.00 94.31 448 VAL A O 1
ATOM 3364 N N . THR A 1 449 ? -2.157 12.897 6.844 1.00 84.75 449 THR A N 1
ATOM 3365 C CA . THR A 1 449 ? -2.378 14.328 7.131 1.00 84.75 449 THR A CA 1
ATOM 3366 C C . THR A 1 449 ? -1.323 14.919 8.067 1.00 84.75 449 THR A C 1
ATOM 3368 O O . THR A 1 449 ? -1.327 16.119 8.336 1.00 84.75 449 THR A O 1
ATOM 3371 N N . ALA A 1 450 ? -0.395 14.097 8.564 1.00 87.88 450 ALA A N 1
ATOM 3372 C CA . ALA A 1 450 ? 0.703 14.524 9.425 1.00 87.88 450 ALA A CA 1
ATOM 3373 C C . ALA A 1 450 ? 1.936 14.997 8.633 1.00 87.88 450 ALA A C 1
ATOM 3375 O O . ALA A 1 450 ? 2.076 14.751 7.435 1.00 87.88 450 ALA A O 1
ATOM 3376 N N . GLN A 1 451 ? 2.858 15.671 9.329 1.00 89.62 451 GLN A N 1
ATOM 3377 C CA . GLN A 1 451 ? 4.166 16.055 8.777 1.00 89.62 451 GLN A CA 1
ATOM 3378 C C . GLN A 1 451 ? 5.211 14.933 8.833 1.00 89.62 451 GLN A C 1
ATOM 3380 O O . GLN A 1 451 ? 6.210 15.009 8.117 1.00 89.62 451 GLN A O 1
ATOM 3385 N N . ASP A 1 452 ? 4.974 13.917 9.664 1.00 91.50 452 ASP A N 1
ATOM 3386 C CA . ASP A 1 452 ? 5.756 12.683 9.701 1.00 91.50 452 ASP A CA 1
ATOM 3387 C C . ASP A 1 452 ? 5.157 11.666 8.726 1.00 91.50 452 ASP A C 1
ATOM 3389 O O . ASP A 1 452 ? 3.933 11.602 8.575 1.00 91.50 452 ASP A O 1
ATOM 3393 N N . PHE A 1 453 ? 6.010 10.833 8.127 1.00 95.12 453 PHE A N 1
ATOM 3394 C CA . PHE A 1 453 ? 5.553 9.728 7.292 1.00 95.12 453 PHE A CA 1
ATOM 3395 C C . PHE A 1 453 ? 4.758 8.689 8.089 1.00 95.12 453 PHE A C 1
ATOM 3397 O O . PHE A 1 453 ? 5.059 8.419 9.254 1.00 95.12 453 PHE A O 1
ATOM 3404 N N . ALA A 1 454 ? 3.772 8.076 7.440 1.00 97.44 454 ALA A N 1
ATOM 3405 C CA . ALA A 1 454 ? 3.178 6.805 7.852 1.00 97.44 454 ALA A CA 1
ATOM 3406 C C . ALA A 1 454 ? 3.521 5.713 6.829 1.00 97.44 454 ALA A C 1
ATOM 3408 O O . ALA A 1 454 ? 4.028 6.016 5.743 1.00 97.44 454 ALA A O 1
ATOM 3409 N N . ILE A 1 455 ? 3.247 4.450 7.163 1.00 98.38 455 ILE A N 1
ATOM 3410 C CA . ILE A 1 455 ? 3.535 3.329 6.265 1.00 98.38 455 ILE A CA 1
ATOM 3411 C C . ILE A 1 455 ? 2.332 2.409 6.062 1.00 98.38 455 ILE A C 1
ATOM 3413 O O . ILE A 1 455 ? 1.694 1.952 7.013 1.00 98.38 455 ILE A O 1
ATOM 3417 N N . LEU A 1 456 ? 2.076 2.113 4.791 1.00 98.81 456 LEU A N 1
ATOM 3418 C CA . LEU A 1 456 ? 1.185 1.069 4.315 1.00 98.81 456 LEU A CA 1
ATOM 3419 C C . LEU A 1 456 ? 2.043 -0.056 3.725 1.00 98.81 456 LEU A C 1
ATOM 3421 O O . LEU A 1 456 ? 2.682 0.141 2.695 1.00 98.81 456 LEU A O 1
ATOM 3425 N N . LYS A 1 457 ? 2.060 -1.231 4.359 1.00 98.69 457 LYS A N 1
ATOM 3426 C CA . LYS A 1 457 ? 2.732 -2.430 3.835 1.00 98.69 457 LYS A CA 1
ATOM 3427 C C . LYS A 1 457 ? 1.707 -3.372 3.225 1.00 98.69 457 LYS A C 1
ATOM 3429 O O . LYS A 1 457 ? 0.690 -3.650 3.855 1.00 98.69 457 LYS A O 1
ATOM 3434 N N . ILE A 1 458 ? 1.969 -3.856 2.014 1.00 98.75 458 ILE A N 1
ATOM 3435 C CA . ILE A 1 458 ? 1.041 -4.706 1.264 1.00 98.75 458 ILE A CA 1
ATOM 3436 C C . ILE A 1 458 ? 1.805 -5.885 0.664 1.00 98.75 458 ILE A C 1
ATOM 3438 O O . ILE A 1 458 ? 2.795 -5.685 -0.041 1.00 98.75 458 ILE A O 1
ATOM 3442 N N . GLY A 1 459 ? 1.317 -7.107 0.891 1.00 98.38 459 GLY A N 1
ATOM 3443 C CA . GLY A 1 459 ? 1.851 -8.304 0.238 1.00 98.38 459 GLY A CA 1
ATOM 3444 C C . GLY A 1 459 ? 1.701 -8.250 -1.287 1.00 98.38 459 GLY A C 1
ATOM 3445 O O . GLY A 1 459 ? 2.681 -8.413 -2.010 1.00 98.38 459 GLY A O 1
ATOM 3446 N N . LYS A 1 460 ? 0.483 -7.973 -1.766 1.00 98.38 460 LYS A N 1
ATOM 3447 C CA . LYS A 1 460 ? 0.153 -7.774 -3.185 1.00 98.38 460 LYS A CA 1
ATOM 3448 C C . LYS A 1 460 ? -0.983 -6.767 -3.367 1.00 98.38 460 LYS A C 1
ATOM 3450 O O . LYS A 1 460 ? -1.969 -6.852 -2.643 1.00 98.38 460 LYS A O 1
ATOM 3455 N N . ALA A 1 461 ? -0.900 -5.873 -4.346 1.00 98.50 461 ALA A N 1
ATOM 3456 C CA . ALA A 1 461 ? -1.989 -4.970 -4.715 1.00 98.50 461 ALA A CA 1
ATOM 3457 C C . ALA A 1 461 ? -2.548 -5.321 -6.101 1.00 98.50 461 ALA A C 1
ATOM 3459 O O . ALA A 1 461 ? -1.790 -5.476 -7.058 1.00 98.50 461 ALA A O 1
ATOM 3460 N N . VAL A 1 462 ? -3.875 -5.421 -6.221 1.00 98.31 462 VAL A N 1
ATOM 3461 C CA . VAL A 1 462 ? -4.565 -5.739 -7.482 1.00 98.31 462 VAL A CA 1
ATOM 3462 C C . VAL A 1 462 ? -5.757 -4.821 -7.729 1.00 98.31 462 VAL A C 1
ATOM 3464 O O . VAL A 1 462 ? -6.427 -4.370 -6.797 1.00 98.31 462 VAL A O 1
ATOM 3467 N N . GLN A 1 463 ? -6.060 -4.598 -9.007 1.00 97.88 463 GLN A N 1
ATOM 3468 C CA . GLN A 1 463 ? -7.321 -3.989 -9.415 1.00 97.88 463 GLN A CA 1
ATOM 3469 C C . GLN A 1 463 ? -8.434 -5.040 -9.338 1.00 97.88 463 GLN A C 1
ATOM 3471 O O . GLN A 1 463 ? -8.259 -6.165 -9.805 1.00 97.88 463 GLN A O 1
ATOM 3476 N N . ASN A 1 464 ? -9.589 -4.671 -8.789 1.00 97.38 464 ASN A N 1
ATOM 3477 C CA . ASN A 1 464 ? -10.799 -5.493 -8.835 1.00 97.38 464 ASN A CA 1
ATOM 3478 C C . ASN A 1 464 ? -11.274 -5.686 -10.284 1.00 97.38 464 ASN A C 1
ATOM 3480 O O . ASN A 1 464 ? -11.659 -6.782 -10.683 1.00 97.38 464 ASN A O 1
ATOM 3484 N N . SER A 1 465 ? -11.182 -4.614 -11.073 1.00 95.56 465 SER A N 1
ATOM 3485 C CA . SER A 1 465 ? -11.465 -4.591 -12.505 1.00 95.56 465 SER A CA 1
ATOM 3486 C C . SER A 1 465 ? -10.231 -4.066 -13.232 1.00 95.56 465 SER A C 1
ATOM 3488 O O . SER A 1 465 ? -9.801 -2.937 -12.987 1.00 95.56 465 SER A O 1
ATOM 3490 N N . ALA A 1 466 ? -9.649 -4.876 -14.117 1.00 94.50 466 ALA A N 1
ATOM 3491 C CA . ALA A 1 466 ? -8.490 -4.463 -14.903 1.00 94.50 466 ALA A CA 1
ATOM 3492 C C . ALA A 1 466 ? -8.819 -3.214 -15.739 1.00 94.50 466 ALA A C 1
ATOM 3494 O O . ALA A 1 466 ? -9.862 -3.151 -16.388 1.00 94.50 466 ALA A O 1
ATOM 3495 N N . GLY A 1 467 ? -7.926 -2.224 -15.720 1.00 92.38 467 GLY A N 1
ATOM 3496 C CA . GLY A 1 467 ? -8.091 -0.994 -16.498 1.00 92.38 467 GLY A CA 1
ATOM 3497 C C . GLY A 1 467 ? -9.046 0.045 -15.900 1.00 92.38 467 GLY A C 1
ATOM 3498 O O . GLY A 1 467 ? -9.447 0.988 -16.588 1.00 92.38 467 GLY A O 1
ATOM 3499 N N . GLN A 1 468 ? -9.430 -0.100 -14.630 1.00 94.38 468 GLN A N 1
ATOM 3500 C CA . GLN A 1 468 ? -10.293 0.864 -13.953 1.00 94.38 468 GLN A CA 1
ATOM 3501 C C . GLN A 1 468 ? -9.537 2.142 -13.550 1.00 94.38 468 GLN A C 1
ATOM 3503 O O . GLN A 1 468 ? -8.504 2.098 -12.881 1.00 94.38 468 GLN A O 1
ATOM 3508 N N . GLY A 1 469 ? -10.079 3.304 -13.922 1.00 95.44 469 GLY A N 1
ATOM 3509 C CA . GLY A 1 469 ? -9.614 4.604 -13.429 1.00 95.44 469 GLY A CA 1
ATOM 3510 C C . GLY A 1 469 ? -9.996 4.831 -11.963 1.00 95.44 469 GLY A C 1
ATOM 3511 O O . GLY A 1 469 ? -10.960 4.248 -11.471 1.00 95.44 469 GLY A O 1
ATOM 3512 N N . ASN A 1 470 ? -9.250 5.691 -11.270 1.00 96.31 470 ASN A N 1
ATOM 3513 C CA . ASN A 1 470 ? -9.389 5.980 -9.841 1.00 96.31 470 ASN A CA 1
ATOM 3514 C C . ASN A 1 470 ? -9.387 4.702 -8.989 1.00 96.31 470 ASN A C 1
ATOM 3516 O O . ASN A 1 470 ? -10.166 4.587 -8.044 1.00 96.31 470 ASN A O 1
ATOM 3520 N N . THR A 1 471 ? -8.543 3.724 -9.333 1.00 97.62 471 THR A N 1
ATOM 3521 C CA . THR A 1 471 ? -8.489 2.451 -8.607 1.00 97.62 471 THR A CA 1
ATOM 3522 C C . THR A 1 471 ? -8.084 2.677 -7.151 1.00 97.62 471 THR A C 1
ATOM 3524 O O . THR A 1 471 ? -8.737 2.174 -6.231 1.00 97.62 471 THR A O 1
ATOM 3527 N N . ILE A 1 472 ? -7.020 3.458 -6.938 1.00 98.25 472 ILE A N 1
ATOM 3528 C CA . ILE A 1 472 ? -6.515 3.793 -5.607 1.00 98.25 472 ILE A CA 1
ATOM 3529 C C . ILE A 1 472 ? -5.810 5.151 -5.590 1.00 98.25 472 ILE A C 1
ATOM 3531 O O . ILE A 1 472 ? -5.044 5.478 -6.498 1.00 98.25 472 ILE A O 1
ATOM 3535 N N . GLY A 1 473 ? -6.062 5.930 -4.538 1.00 97.25 473 GLY A N 1
ATOM 3536 C CA . GLY A 1 473 ? -5.315 7.140 -4.211 1.00 97.25 473 GLY A CA 1
ATOM 3537 C C . GLY A 1 473 ? -4.325 6.935 -3.066 1.00 97.25 473 GLY A C 1
ATOM 3538 O O . GLY A 1 473 ? -4.642 6.293 -2.062 1.00 97.25 473 GLY A O 1
ATOM 3539 N N . TYR A 1 474 ? -3.135 7.507 -3.218 1.00 97.75 474 TYR A N 1
ATOM 3540 C CA . TYR A 1 474 ? -2.089 7.586 -2.206 1.00 97.75 474 TYR A CA 1
ATOM 3541 C C . TYR A 1 474 ? -1.691 9.047 -2.011 1.00 97.75 474 TYR A C 1
ATOM 3543 O O . TYR A 1 474 ? -1.203 9.702 -2.935 1.00 97.75 474 TYR A O 1
ATOM 3551 N N . HIS A 1 475 ? -1.902 9.553 -0.797 1.00 95.12 475 HIS A N 1
ATOM 3552 C CA . HIS A 1 475 ? -1.886 10.985 -0.520 1.00 95.12 475 HIS A CA 1
ATOM 3553 C C . HIS A 1 475 ? -1.041 11.342 0.702 1.00 95.12 475 HIS A C 1
ATOM 3555 O O . HIS A 1 475 ? -1.128 10.711 1.760 1.00 95.12 475 HIS A O 1
ATOM 3561 N N . GLY A 1 476 ? -0.293 12.438 0.595 1.00 93.94 476 GLY A N 1
ATOM 3562 C CA . GLY A 1 476 ? 0.472 13.006 1.708 1.00 93.94 476 GLY A CA 1
ATOM 3563 C C . GLY A 1 476 ? 1.754 12.230 1.976 1.00 93.94 476 GLY A C 1
ATOM 3564 O O . GLY A 1 476 ? 2.254 11.552 1.092 1.00 93.94 476 GLY A O 1
ATOM 3565 N N . LYS A 1 477 ? 2.328 12.340 3.175 1.00 95.75 477 LYS A N 1
ATOM 3566 C CA . LYS A 1 477 ? 3.590 11.662 3.520 1.00 95.75 477 LYS A CA 1
ATOM 3567 C C . LYS A 1 477 ? 3.375 10.175 3.803 1.00 95.75 477 LYS A C 1
ATOM 3569 O O . LYS A 1 477 ? 3.370 9.737 4.951 1.00 95.75 477 LYS A O 1
ATOM 3574 N N . LEU A 1 478 ? 3.153 9.400 2.750 1.00 97.56 478 LEU A N 1
ATOM 3575 C CA . LEU A 1 478 ? 2.869 7.970 2.821 1.00 97.56 478 LEU A CA 1
ATOM 3576 C C . LEU A 1 478 ? 3.963 7.167 2.126 1.00 97.56 478 LEU A C 1
ATOM 3578 O O . LEU A 1 478 ? 4.217 7.372 0.942 1.00 97.56 478 LEU A O 1
ATOM 3582 N N . TYR A 1 479 ? 4.535 6.194 2.830 1.00 98.25 479 TYR A N 1
ATOM 3583 C CA . TYR A 1 479 ? 5.254 5.105 2.180 1.00 98.25 479 TYR A CA 1
ATOM 3584 C C . TYR A 1 479 ? 4.293 3.961 1.861 1.00 98.25 479 TYR A C 1
ATOM 3586 O O . TYR A 1 479 ? 3.652 3.414 2.760 1.00 98.25 479 TYR A O 1
ATOM 3594 N N . VAL A 1 480 ? 4.226 3.579 0.588 1.00 98.62 480 VAL A N 1
ATOM 3595 C CA . VAL A 1 480 ? 3.543 2.373 0.111 1.00 98.62 480 VAL A CA 1
ATOM 3596 C C . VAL A 1 480 ? 4.607 1.301 -0.110 1.00 98.62 480 VAL A C 1
ATOM 3598 O O . VAL A 1 480 ? 5.333 1.333 -1.098 1.00 98.62 480 VAL A O 1
ATOM 3601 N N . ALA A 1 481 ? 4.743 0.371 0.830 1.00 98.12 481 ALA A N 1
ATOM 3602 C CA . ALA A 1 481 ? 5.720 -0.711 0.778 1.00 98.12 481 ALA A CA 1
ATOM 3603 C C . ALA A 1 481 ? 5.102 -1.956 0.131 1.00 98.12 481 ALA A C 1
ATOM 3605 O O . ALA A 1 481 ? 4.365 -2.703 0.782 1.00 98.12 481 ALA A O 1
ATOM 3606 N N . CYS A 1 482 ? 5.375 -2.164 -1.161 1.00 97.75 482 CYS A N 1
ATOM 3607 C CA . CYS A 1 482 ? 4.777 -3.244 -1.944 1.00 97.75 482 CYS A CA 1
ATOM 3608 C C . CYS A 1 482 ? 5.663 -3.653 -3.131 1.00 97.75 482 CYS A C 1
ATOM 3610 O O . CYS A 1 482 ? 5.916 -2.852 -4.030 1.00 97.75 482 CYS A O 1
ATOM 3612 N N . ASN A 1 483 ? 6.084 -4.922 -3.159 1.00 95.94 483 ASN A N 1
ATOM 3613 C CA . ASN A 1 483 ? 6.863 -5.479 -4.273 1.00 95.94 483 ASN A CA 1
ATOM 3614 C C . ASN A 1 483 ? 5.976 -5.976 -5.429 1.00 95.94 483 ASN A C 1
ATOM 3616 O O . ASN A 1 483 ? 6.438 -6.028 -6.557 1.00 95.94 483 ASN A O 1
ATOM 3620 N N . ASP A 1 484 ? 4.717 -6.349 -5.180 1.00 97.25 484 ASP A N 1
ATOM 3621 C CA . ASP A 1 484 ? 3.783 -6.840 -6.211 1.00 97.25 484 ASP A CA 1
ATOM 3622 C C . ASP A 1 484 ? 2.587 -5.886 -6.315 1.00 97.25 484 ASP A C 1
ATOM 3624 O O . ASP A 1 484 ? 1.480 -6.182 -5.863 1.00 97.25 484 ASP A O 1
ATOM 3628 N N . HIS A 1 485 ? 2.847 -4.686 -6.841 1.00 97.44 485 HIS A N 1
ATOM 3629 C CA . HIS A 1 485 ? 1.827 -3.681 -7.134 1.00 97.44 485 HIS A CA 1
ATOM 3630 C C . HIS A 1 485 ? 1.527 -3.667 -8.636 1.00 97.44 485 HIS A C 1
ATOM 3632 O O . HIS A 1 485 ? 2.454 -3.749 -9.446 1.00 97.44 485 HIS A O 1
ATOM 3638 N N . PHE A 1 486 ? 0.251 -3.529 -9.007 1.00 95.88 486 PHE A N 1
ATOM 3639 C CA . PHE A 1 486 ? -0.151 -3.336 -10.403 1.00 95.88 486 PHE A CA 1
ATOM 3640 C C . PHE A 1 486 ? 0.462 -2.055 -10.992 1.00 95.88 486 PHE A C 1
ATOM 3642 O O . PHE A 1 486 ? 0.695 -1.076 -10.281 1.00 95.88 486 PHE A O 1
ATOM 3649 N N . GLU A 1 487 ? 0.734 -2.072 -12.293 1.00 93.06 487 GLU A N 1
ATOM 3650 C CA . GLU A 1 487 ? 1.333 -0.937 -12.996 1.00 93.06 487 GLU A CA 1
ATOM 3651 C C . GLU A 1 487 ? 0.386 0.269 -13.052 1.00 93.06 487 GLU A C 1
ATOM 3653 O O . GLU A 1 487 ? -0.842 0.136 -12.996 1.00 93.06 487 GLU A O 1
ATOM 3658 N N . ASN A 1 488 ? 0.965 1.465 -13.166 1.00 92.12 488 ASN A N 1
ATOM 3659 C CA . ASN A 1 488 ? 0.173 2.662 -13.418 1.00 92.12 488 ASN A CA 1
ATOM 3660 C C . ASN A 1 488 ? -0.411 2.635 -14.846 1.00 92.12 488 ASN A C 1
ATOM 3662 O O . ASN A 1 488 ? -0.048 1.815 -15.684 1.00 92.12 488 ASN A O 1
ATOM 3666 N N . GLY A 1 489 ? -1.355 3.522 -15.135 1.00 92.69 489 GLY A N 1
ATOM 3667 C CA . GLY A 1 489 ? -1.973 3.580 -16.454 1.00 92.69 489 GLY A CA 1
ATOM 3668 C C . GLY A 1 489 ? -3.194 4.480 -16.494 1.00 92.69 489 GLY A C 1
ATOM 3669 O O . GLY A 1 489 ? -3.490 5.194 -15.532 1.00 92.69 489 GLY A O 1
ATOM 3670 N N . LEU A 1 490 ? -3.887 4.446 -17.631 1.00 93.19 490 LEU A N 1
ATOM 3671 C CA . LEU A 1 490 ? -5.018 5.316 -17.929 1.00 93.19 490 LEU A CA 1
ATOM 3672 C C . LEU A 1 490 ? -6.246 4.524 -18.380 1.00 93.19 490 LEU A C 1
ATOM 3674 O O . LEU A 1 490 ? -6.181 3.702 -19.290 1.00 93.19 490 LEU A O 1
ATOM 3678 N N . SER A 1 491 ? -7.391 4.852 -17.789 1.00 94.31 491 SER A N 1
ATOM 3679 C CA . SER A 1 491 ? -8.720 4.499 -18.280 1.00 94.31 491 SER A CA 1
ATOM 3680 C C . SER A 1 491 ? -9.258 5.699 -19.056 1.00 94.31 491 SER A C 1
ATOM 3682 O O . SER A 1 491 ? -9.763 6.663 -18.472 1.00 94.31 491 SER A O 1
ATOM 3684 N N . GLY A 1 492 ? -9.047 5.713 -20.374 1.00 92.38 492 GLY A N 1
ATOM 3685 C CA . GLY A 1 492 ? -9.207 6.937 -21.163 1.00 92.38 492 GLY A CA 1
ATOM 3686 C C . GLY A 1 492 ? -8.197 7.996 -20.711 1.00 92.38 492 GLY A C 1
ATOM 3687 O O . GLY A 1 492 ? -7.008 7.825 -20.933 1.00 92.38 492 GLY A O 1
ATOM 3688 N N . ASN A 1 493 ? -8.665 9.053 -20.041 1.00 91.62 493 ASN A N 1
ATOM 3689 C CA . ASN A 1 493 ? -7.814 10.107 -19.462 1.00 91.62 493 ASN A CA 1
ATOM 3690 C C . ASN A 1 493 ? -7.723 10.034 -17.925 1.00 91.62 493 ASN A C 1
ATOM 3692 O O . ASN A 1 493 ? -7.212 10.954 -17.293 1.00 91.62 493 ASN A O 1
ATOM 3696 N N . VAL A 1 494 ? -8.278 8.989 -17.303 1.00 94.31 494 VAL A N 1
ATOM 3697 C CA . VAL A 1 494 ? -8.348 8.855 -15.841 1.00 94.31 494 VAL A CA 1
ATOM 3698 C C . VAL A 1 494 ? -7.261 7.906 -15.351 1.00 94.31 494 VAL A C 1
ATOM 3700 O O . VAL A 1 494 ? -7.225 6.747 -15.756 1.00 94.31 494 VAL A O 1
ATOM 3703 N N . HIS A 1 495 ? -6.410 8.372 -14.441 1.00 94.25 495 HIS A N 1
ATOM 3704 C CA . HIS A 1 495 ? -5.333 7.572 -13.854 1.00 94.25 495 HIS A CA 1
ATOM 3705 C C . HIS A 1 495 ? -5.849 6.351 -13.091 1.00 94.25 495 HIS A C 1
ATOM 3707 O O . HIS A 1 495 ? -6.828 6.447 -12.354 1.00 94.25 495 HIS A O 1
ATOM 3713 N N . TYR A 1 496 ? -5.165 5.211 -13.206 1.00 96.25 496 TYR A N 1
ATOM 3714 C CA . TYR A 1 496 ? -5.416 4.057 -12.338 1.00 96.25 496 TYR A CA 1
ATOM 3715 C C . TYR A 1 496 ? -5.009 4.363 -10.896 1.00 96.25 496 TYR A C 1
ATOM 3717 O O . TYR A 1 496 ? -5.775 4.085 -9.971 1.00 96.25 496 TYR A O 1
ATOM 3725 N N . ILE A 1 497 ? -3.823 4.953 -10.714 1.00 96.81 497 ILE A N 1
ATOM 3726 C CA . ILE A 1 497 ? -3.250 5.286 -9.410 1.00 96.81 497 ILE A CA 1
ATOM 3727 C C . ILE A 1 497 ? -3.087 6.799 -9.306 1.00 96.81 497 ILE A C 1
ATOM 3729 O O . ILE A 1 497 ? -2.503 7.431 -10.188 1.00 96.81 497 ILE A O 1
ATOM 3733 N N . ILE A 1 498 ? -3.571 7.371 -8.210 1.00 95.06 498 ILE A N 1
ATOM 3734 C CA . ILE A 1 498 ? -3.421 8.794 -7.908 1.00 95.06 498 ILE A CA 1
ATOM 3735 C C . ILE A 1 498 ? -2.304 8.946 -6.881 1.00 95.06 498 ILE A C 1
ATOM 3737 O O . ILE A 1 498 ? -2.390 8.392 -5.787 1.00 95.06 498 ILE A O 1
ATOM 3741 N N . TRP A 1 499 ? -1.266 9.694 -7.244 1.00 92.62 499 TRP A N 1
ATOM 3742 C CA . TRP A 1 499 ? -0.147 10.034 -6.369 1.00 92.62 499 TRP A CA 1
ATOM 3743 C C . TRP A 1 499 ? -0.190 11.531 -6.072 1.00 92.62 499 TRP A C 1
ATOM 3745 O O . TRP A 1 499 ? 0.112 12.341 -6.946 1.00 92.62 499 TRP A O 1
ATOM 3755 N N . GLU A 1 500 ? -0.555 11.907 -4.848 1.00 91.38 500 GLU A N 1
ATOM 3756 C CA . GLU A 1 500 ? -0.634 13.313 -4.435 1.00 91.38 500 GLU A CA 1
ATOM 3757 C C . GLU A 1 500 ? 0.182 13.594 -3.170 1.00 91.38 500 GLU A C 1
ATOM 3759 O O . GLU A 1 500 ? 0.378 12.753 -2.289 1.00 91.38 500 GLU A O 1
ATOM 3764 N N . GLY A 1 501 ? 0.668 14.830 -3.060 1.00 90.19 501 GLY A N 1
ATOM 3765 C CA . GLY A 1 501 ? 1.562 15.231 -1.981 1.00 90.19 501 GLY A CA 1
ATOM 3766 C C . GLY A 1 501 ? 2.915 14.524 -2.076 1.00 90.19 501 GLY A C 1
ATOM 3767 O O . GLY A 1 501 ? 3.595 14.579 -3.102 1.00 90.19 501 GLY A O 1
ATOM 3768 N N . ASP A 1 502 ? 3.327 13.882 -0.985 1.00 93.81 502 ASP A N 1
ATOM 3769 C CA . ASP A 1 502 ? 4.637 13.239 -0.875 1.00 93.81 502 ASP A CA 1
ATOM 3770 C C . ASP A 1 502 ? 4.534 11.720 -0.707 1.00 93.81 502 ASP A C 1
ATOM 3772 O O . ASP A 1 502 ? 5.302 11.113 0.035 1.00 93.81 502 ASP A O 1
ATOM 3776 N N . ALA A 1 503 ? 3.550 11.115 -1.376 1.00 96.06 503 ALA A N 1
ATOM 3777 C CA . ALA A 1 503 ? 3.362 9.675 -1.360 1.00 96.06 503 ALA A CA 1
ATOM 3778 C C . ALA A 1 503 ? 4.440 9.015 -2.225 1.00 96.06 503 ALA A C 1
ATOM 3780 O O . ALA A 1 503 ? 4.760 9.501 -3.313 1.00 96.06 503 ALA A O 1
ATOM 3781 N N . GLN A 1 504 ? 5.027 7.932 -1.724 1.00 97.19 504 GLN A N 1
ATOM 3782 C CA . GLN A 1 504 ? 6.185 7.283 -2.327 1.00 97.19 504 GLN A CA 1
ATOM 3783 C C . GLN A 1 504 ? 6.031 5.760 -2.262 1.00 97.19 504 GLN A C 1
ATOM 3785 O O . GLN A 1 504 ? 5.713 5.196 -1.214 1.00 97.19 504 GLN A O 1
ATOM 3790 N N . LEU A 1 505 ? 6.282 5.086 -3.381 1.00 97.81 505 LEU A N 1
ATOM 3791 C CA . LEU A 1 505 ? 6.369 3.631 -3.460 1.00 97.81 505 LEU A CA 1
ATOM 3792 C C . LEU A 1 505 ? 7.750 3.175 -2.978 1.00 97.81 505 LEU A C 1
ATOM 3794 O O . LEU A 1 505 ? 8.755 3.817 -3.266 1.00 97.81 505 LEU A O 1
ATOM 3798 N N . THR A 1 506 ? 7.826 2.058 -2.273 1.00 97.25 506 THR A N 1
ATOM 3799 C CA . THR A 1 506 ? 9.092 1.454 -1.848 1.00 97.25 506 THR A CA 1
ATOM 3800 C C . THR A 1 506 ? 9.006 -0.068 -1.917 1.00 97.25 506 THR A C 1
ATOM 3802 O O . THR A 1 506 ? 7.914 -0.646 -1.959 1.00 97.25 506 THR A O 1
ATOM 3805 N N . GLY A 1 507 ? 10.164 -0.722 -1.880 1.00 95.00 507 GLY A N 1
ATOM 3806 C CA . GLY A 1 507 ? 10.232 -2.156 -1.646 1.00 95.00 507 GLY A CA 1
ATOM 3807 C C . GLY A 1 507 ? 9.639 -2.513 -0.280 1.00 95.00 507 GLY A C 1
ATOM 3808 O O . GLY A 1 507 ? 9.688 -1.719 0.661 1.00 95.00 507 GLY A O 1
ATOM 3809 N N . ALA A 1 508 ? 9.096 -3.723 -0.153 1.00 92.25 508 ALA A N 1
ATOM 3810 C CA . ALA A 1 508 ? 8.325 -4.177 1.011 1.00 92.25 508 ALA A CA 1
ATOM 3811 C C . ALA A 1 508 ? 9.025 -3.985 2.373 1.00 92.25 508 ALA A C 1
ATOM 3813 O O . ALA A 1 508 ? 8.345 -3.887 3.394 1.00 92.25 508 ALA A O 1
ATOM 3814 N N . ASP A 1 509 ? 10.360 -3.923 2.380 1.00 90.00 509 ASP A N 1
ATOM 3815 C CA . ASP A 1 509 ? 11.194 -3.706 3.561 1.00 90.00 509 ASP A CA 1
ATOM 3816 C C . ASP A 1 509 ? 12.280 -2.639 3.319 1.00 90.00 509 ASP A C 1
ATOM 3818 O O . ASP A 1 509 ? 13.385 -2.787 3.826 1.00 90.00 509 ASP A O 1
ATOM 3822 N N . ASN A 1 510 ? 11.995 -1.568 2.558 1.00 93.75 510 ASN A N 1
ATOM 3823 C CA . ASN A 1 510 ? 13.018 -0.594 2.119 1.00 93.75 510 ASN A CA 1
ATOM 3824 C C . ASN A 1 510 ? 12.695 0.899 2.376 1.00 93.75 510 ASN A C 1
ATOM 3826 O O . ASN A 1 510 ? 13.505 1.768 2.062 1.00 93.75 510 ASN A O 1
ATOM 3830 N N . ALA A 1 511 ? 11.539 1.231 2.960 1.00 94.12 511 ALA A N 1
ATOM 3831 C CA . ALA A 1 511 ? 11.201 2.627 3.284 1.00 94.12 511 ALA A CA 1
ATOM 3832 C C . ALA A 1 511 ? 12.179 3.240 4.301 1.00 94.12 511 ALA A C 1
ATOM 3834 O O . ALA A 1 511 ? 12.475 2.594 5.304 1.00 94.12 511 ALA A O 1
ATOM 3835 N N . GLU A 1 512 ? 12.583 4.505 4.135 1.00 94.62 512 GLU A N 1
ATOM 3836 C CA . GLU A 1 512 ? 13.331 5.243 5.169 1.00 94.62 512 GLU A CA 1
ATOM 3837 C C . GLU A 1 512 ? 12.376 5.719 6.283 1.00 94.62 512 GLU A C 1
ATOM 3839 O O . GLU A 1 512 ? 12.009 6.889 6.392 1.00 94.62 512 GLU A O 1
ATOM 3844 N N . ILE A 1 513 ? 11.919 4.779 7.110 1.00 93.88 513 ILE A N 1
ATOM 3845 C CA . ILE A 1 513 ? 11.113 5.051 8.300 1.00 93.88 513 ILE A CA 1
ATOM 3846 C C . ILE A 1 513 ? 11.415 4.012 9.378 1.00 93.88 513 ILE A C 1
ATOM 3848 O O . ILE A 1 513 ? 11.493 2.814 9.114 1.00 93.88 513 ILE A O 1
ATOM 3852 N N . SER A 1 514 ? 11.546 4.478 10.618 1.00 94.25 514 SER A N 1
ATOM 3853 C CA . SER A 1 514 ? 11.589 3.618 11.798 1.00 94.25 514 SER A CA 1
ATOM 3854 C C . SER A 1 514 ? 10.442 3.994 12.724 1.00 94.25 514 SER A C 1
ATOM 3856 O O . SER A 1 514 ? 10.284 5.156 13.116 1.00 94.25 514 SER A O 1
ATOM 3858 N N . ILE A 1 515 ? 9.624 2.999 13.053 1.00 95.50 515 ILE A N 1
ATOM 3859 C CA . ILE A 1 515 ? 8.539 3.104 14.020 1.00 95.50 515 ILE A CA 1
ATOM 3860 C C . ILE A 1 515 ? 8.940 2.237 15.217 1.00 95.50 515 ILE A C 1
ATOM 3862 O O . ILE A 1 515 ? 9.011 1.012 15.085 1.00 95.50 515 ILE A O 1
ATOM 3866 N N . PRO A 1 516 ? 9.235 2.830 16.386 1.00 94.81 516 PRO A N 1
ATOM 3867 C CA . PRO A 1 516 ? 9.564 2.052 17.568 1.00 94.81 516 PRO A CA 1
ATOM 3868 C C . PRO A 1 516 ? 8.348 1.251 18.040 1.00 94.81 516 PRO A C 1
ATOM 3870 O O . PRO A 1 516 ? 7.205 1.701 17.934 1.00 94.81 516 PRO A O 1
ATOM 3873 N N . SER A 1 517 ? 8.614 0.077 18.607 1.00 96.62 517 SER A N 1
ATOM 3874 C CA . SER A 1 517 ? 7.580 -0.708 19.276 1.00 96.62 517 SER A CA 1
ATOM 3875 C C . SER A 1 517 ? 7.008 0.062 20.474 1.00 96.62 517 SER A C 1
ATOM 3877 O O . SER A 1 517 ? 7.732 0.755 21.192 1.00 96.62 517 SER A O 1
ATOM 3879 N N . SER A 1 518 ? 5.702 -0.050 20.684 1.00 95.75 518 SER A N 1
ATOM 3880 C CA . SER A 1 518 ? 4.941 0.562 21.772 1.00 95.75 518 SER A CA 1
ATOM 3881 C C . SER A 1 518 ? 3.721 -0.299 22.113 1.00 95.75 518 SER A C 1
ATOM 3883 O O . SER A 1 518 ? 3.400 -1.250 21.403 1.00 95.75 518 SER A O 1
ATOM 3885 N N . ASN A 1 519 ? 2.974 0.073 23.154 1.00 95.25 519 ASN A N 1
ATOM 3886 C CA . ASN A 1 519 ? 1.714 -0.603 23.486 1.00 95.25 519 ASN A CA 1
ATOM 3887 C C . ASN A 1 519 ? 0.683 -0.548 22.345 1.00 95.25 519 ASN A C 1
ATOM 3889 O O . ASN A 1 519 ? -0.173 -1.420 22.271 1.00 95.25 519 ASN A O 1
ATOM 3893 N N . CYS A 1 520 ? 0.766 0.454 21.464 1.00 96.62 520 CYS A N 1
ATOM 3894 C CA . CYS A 1 520 ? -0.178 0.643 20.363 1.00 96.62 520 CYS A CA 1
ATOM 3895 C C . CYS A 1 520 ? 0.363 0.246 18.990 1.00 96.62 520 CYS A C 1
ATOM 3897 O O . CYS A 1 520 ? -0.392 0.216 18.021 1.00 96.62 520 CYS A O 1
ATOM 3899 N N . ASN A 1 521 ? 1.651 -0.088 18.899 1.00 97.06 521 ASN A N 1
ATOM 3900 C CA . ASN A 1 521 ? 2.307 -0.406 17.641 1.00 97.06 521 ASN A CA 1
ATOM 3901 C C . ASN A 1 521 ? 3.370 -1.478 17.850 1.00 97.06 521 ASN A C 1
ATOM 3903 O O . ASN A 1 521 ? 4.283 -1.243 18.638 1.00 97.06 521 ASN A O 1
ATOM 3907 N N . PRO A 1 522 ? 3.337 -2.614 17.138 1.00 97.00 522 PRO A N 1
ATOM 3908 C CA . PRO A 1 522 ? 4.411 -3.599 17.235 1.00 97.00 522 PRO A CA 1
ATOM 3909 C C . PRO A 1 522 ? 5.766 -3.042 16.760 1.00 97.00 522 PRO A C 1
ATOM 3911 O O . PRO A 1 522 ? 6.805 -3.564 17.160 1.00 97.00 522 PRO A O 1
ATOM 3914 N N . GLY A 1 523 ? 5.762 -1.949 15.993 1.00 95.94 523 GLY A N 1
ATOM 3915 C CA . GLY A 1 523 ? 6.932 -1.306 15.415 1.00 95.94 523 GLY A CA 1
ATOM 3916 C C . GLY A 1 523 ? 7.142 -1.704 13.955 1.00 95.94 523 GLY A C 1
ATOM 3917 O O . GLY A 1 523 ? 6.581 -2.680 13.459 1.00 95.94 523 GLY A O 1
ATOM 3918 N N . TYR A 1 524 ? 7.975 -0.932 13.267 1.00 95.50 524 TYR A N 1
ATOM 3919 C CA . TYR A 1 524 ? 8.403 -1.180 11.897 1.00 95.50 524 TYR A CA 1
ATOM 3920 C C . TYR A 1 524 ? 9.854 -0.741 11.742 1.00 95.50 524 TYR A C 1
ATOM 3922 O O . TYR A 1 524 ? 10.209 0.385 12.090 1.00 95.50 524 TYR A O 1
ATOM 3930 N N . ASN A 1 525 ? 10.679 -1.627 11.196 1.00 91.12 525 ASN A N 1
ATOM 3931 C CA . ASN A 1 525 ? 12.017 -1.303 10.731 1.00 91.12 525 ASN A CA 1
ATOM 3932 C C . ASN A 1 525 ? 12.240 -2.029 9.408 1.00 91.12 525 ASN A C 1
ATOM 3934 O O . ASN A 1 525 ? 11.898 -3.203 9.273 1.00 91.12 525 ASN A O 1
ATOM 3938 N N . SER A 1 526 ? 12.817 -1.319 8.458 1.00 89.50 526 SER A N 1
ATOM 3939 C CA . SER A 1 526 ? 13.211 -1.794 7.137 1.00 89.50 526 SER A CA 1
ATOM 3940 C C . SER A 1 526 ? 14.706 -2.108 7.106 1.00 89.50 526 SER A C 1
ATOM 3942 O O . SER A 1 526 ? 15.462 -1.752 8.015 1.00 89.50 526 SER A O 1
ATOM 3944 N N . LYS A 1 527 ? 15.145 -2.782 6.042 1.00 90.19 527 LYS A N 1
ATOM 3945 C CA . LYS A 1 527 ? 16.556 -2.999 5.745 1.00 90.19 527 LYS A CA 1
ATOM 3946 C C . LYS A 1 527 ? 16.855 -2.455 4.345 1.00 90.19 527 LYS A C 1
ATOM 3948 O O . LYS A 1 527 ? 16.266 -2.950 3.388 1.00 90.19 527 LYS A O 1
ATOM 3953 N N . PRO A 1 528 ? 17.789 -1.501 4.212 1.00 92.31 528 PRO A N 1
ATOM 3954 C CA . PRO A 1 528 ? 18.098 -0.910 2.923 1.00 92.31 528 PRO A CA 1
ATOM 3955 C C . PRO A 1 528 ? 18.702 -1.940 1.961 1.00 92.31 528 PRO A C 1
ATOM 3957 O O . PRO A 1 528 ? 19.461 -2.824 2.378 1.00 92.31 528 PRO A O 1
ATOM 3960 N N . ASP A 1 529 ? 18.394 -1.800 0.673 1.00 90.50 529 ASP A N 1
ATOM 3961 C CA . ASP A 1 529 ? 18.914 -2.645 -0.413 1.00 90.50 529 ASP A CA 1
ATOM 3962 C C . ASP A 1 529 ? 19.813 -1.889 -1.410 1.00 90.50 529 ASP A C 1
ATOM 3964 O O . ASP A 1 529 ? 20.250 -2.470 -2.401 1.00 90.50 529 ASP A O 1
ATOM 3968 N N . ASN A 1 530 ? 20.124 -0.616 -1.136 1.00 90.38 530 ASN A N 1
ATOM 3969 C CA . ASN A 1 530 ? 20.896 0.288 -1.999 1.00 90.38 530 ASN A CA 1
ATOM 3970 C C . ASN A 1 530 ? 20.249 0.553 -3.373 1.00 90.38 530 ASN A C 1
ATOM 3972 O O . ASN A 1 530 ? 20.945 0.855 -4.343 1.00 90.38 530 ASN A O 1
ATOM 3976 N N . GLY A 1 531 ? 18.920 0.453 -3.462 1.00 84.31 531 GLY A N 1
ATOM 3977 C CA . GLY A 1 531 ? 18.171 0.666 -4.699 1.00 84.31 531 GLY A CA 1
ATOM 3978 C C . GLY A 1 531 ? 18.288 -0.488 -5.694 1.00 84.31 531 GLY A C 1
ATOM 3979 O O . GLY A 1 531 ? 18.179 -0.255 -6.898 1.00 84.31 531 GLY A O 1
ATOM 3980 N N . GLY A 1 532 ? 18.538 -1.704 -5.197 1.00 86.31 532 GLY A N 1
ATOM 3981 C CA . GLY A 1 532 ? 18.546 -2.938 -5.981 1.00 86.31 532 GLY A CA 1
ATOM 3982 C C . GLY A 1 532 ? 19.642 -3.029 -7.052 1.00 86.31 532 GLY A C 1
ATOM 3983 O O . GLY A 1 532 ? 20.592 -2.246 -7.090 1.00 86.31 532 GLY A O 1
ATOM 3984 N N . ASN A 1 533 ? 19.508 -4.030 -7.929 1.00 85.69 533 ASN A N 1
ATOM 3985 C CA . ASN A 1 533 ? 20.390 -4.218 -9.081 1.00 85.69 533 ASN A CA 1
ATOM 3986 C C . ASN A 1 533 ? 19.789 -3.563 -10.323 1.00 85.69 533 ASN A C 1
ATOM 3988 O O . ASN A 1 533 ? 18.621 -3.782 -10.642 1.00 85.69 533 ASN A O 1
ATOM 3992 N N . ASP A 1 534 ? 20.616 -2.835 -11.065 1.00 90.19 534 ASP A N 1
ATOM 3993 C CA . ASP A 1 534 ? 20.182 -2.169 -12.286 1.00 90.19 534 ASP A CA 1
ATOM 3994 C C . ASP A 1 534 ? 20.316 -3.072 -13.511 1.00 90.19 534 ASP A C 1
ATOM 3996 O O . ASP A 1 534 ? 21.332 -3.739 -13.712 1.00 90.19 534 ASP A O 1
ATOM 4000 N N . THR A 1 535 ? 19.306 -3.018 -14.377 1.00 93.12 535 THR A N 1
ATOM 4001 C CA . THR A 1 535 ? 19.395 -3.487 -15.763 1.00 93.12 535 THR A CA 1
ATOM 4002 C C . THR A 1 535 ? 19.239 -2.271 -16.672 1.00 93.12 535 THR A C 1
ATOM 4004 O O . THR A 1 535 ? 18.125 -1.761 -16.783 1.00 93.12 535 THR A O 1
ATOM 4007 N N . PRO A 1 536 ? 20.320 -1.750 -17.283 1.00 94.94 536 PRO A N 1
ATOM 4008 C CA . PRO A 1 536 ? 20.227 -0.642 -18.230 1.00 94.94 536 PRO A CA 1
ATOM 4009 C C . PRO A 1 536 ? 19.269 -0.966 -19.377 1.00 94.94 536 PRO A C 1
ATOM 4011 O O . PRO A 1 536 ? 19.327 -2.056 -19.947 1.00 94.94 536 PRO A O 1
ATOM 4014 N N . ALA A 1 537 ? 18.406 -0.016 -19.733 1.00 95.81 537 ALA A N 1
ATOM 4015 C CA . ALA A 1 537 ? 17.601 -0.108 -20.941 1.00 95.81 537 ALA A CA 1
ATOM 4016 C C . ALA A 1 537 ? 18.518 -0.209 -22.163 1.00 95.81 537 ALA A C 1
ATOM 4018 O O . ALA A 1 537 ? 19.581 0.415 -22.205 1.00 95.81 537 ALA A O 1
ATOM 4019 N N . THR A 1 538 ? 18.111 -0.994 -23.156 1.00 96.19 538 THR A N 1
ATOM 4020 C CA . THR A 1 538 ? 18.851 -1.153 -24.409 1.00 96.19 538 THR A CA 1
ATOM 4021 C C . THR A 1 538 ? 17.965 -0.821 -25.598 1.00 96.19 538 THR A C 1
ATOM 4023 O O . THR A 1 538 ? 16.747 -0.987 -25.552 1.00 96.19 538 THR A O 1
ATOM 4026 N N . TYR A 1 539 ? 18.601 -0.317 -26.647 1.00 97.00 539 TYR A N 1
ATOM 4027 C CA . TYR A 1 539 ? 17.987 0.093 -27.895 1.00 97.00 539 TYR A CA 1
ATOM 4028 C C . TYR A 1 539 ? 18.587 -0.750 -29.011 1.00 97.00 539 TYR A C 1
ATOM 4030 O O . TYR A 1 539 ? 19.812 -0.879 -29.107 1.00 97.00 539 TYR A O 1
ATOM 4038 N N . ALA A 1 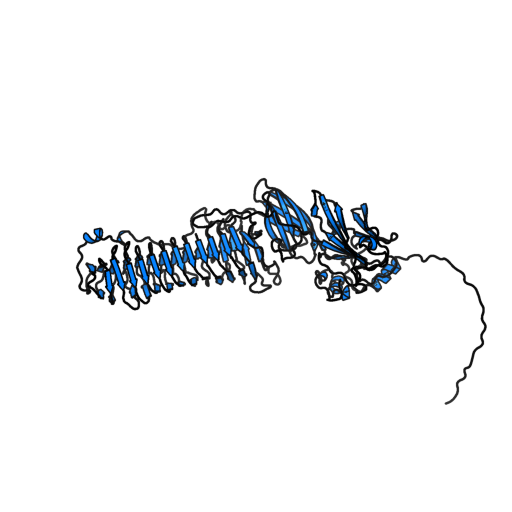540 ? 17.731 -1.333 -29.841 1.00 97.62 540 ALA A N 1
ATOM 4039 C CA . ALA A 1 540 ? 18.178 -2.067 -31.007 1.00 97.62 540 ALA A CA 1
ATOM 4040 C C . ALA A 1 540 ? 18.501 -1.086 -32.139 1.00 97.62 540 ALA A C 1
ATOM 4042 O O . ALA A 1 540 ? 17.709 -0.195 -32.435 1.00 97.62 540 ALA A O 1
ATOM 4043 N N . TYR A 1 541 ? 19.656 -1.262 -32.764 1.00 98.00 541 TYR A N 1
ATOM 4044 C CA . TYR A 1 541 ? 20.033 -0.625 -34.018 1.00 98.00 541 TYR A CA 1
ATOM 4045 C C . TYR A 1 541 ? 20.061 -1.717 -35.074 1.00 98.00 541 TYR A C 1
ATOM 4047 O O . TYR A 1 541 ? 20.785 -2.701 -34.918 1.00 98.00 541 TYR A O 1
ATOM 4055 N N . ALA A 1 542 ? 19.254 -1.558 -36.110 1.00 97.81 542 ALA A N 1
ATOM 4056 C CA . ALA A 1 542 ? 19.047 -2.574 -37.127 1.00 97.81 542 ALA A CA 1
ATOM 4057 C C . ALA A 1 542 ? 19.319 -1.947 -38.491 1.00 97.81 542 ALA A C 1
ATOM 4059 O O . ALA A 1 542 ? 18.732 -0.912 -38.802 1.00 97.81 542 ALA A O 1
ATOM 4060 N N . PHE A 1 543 ? 20.247 -2.511 -39.256 1.00 97.50 543 PHE A N 1
ATOM 4061 C CA . PHE A 1 543 ? 20.745 -1.925 -40.500 1.00 97.50 543 PHE A CA 1
ATOM 4062 C C . PHE A 1 543 ? 20.416 -2.800 -41.703 1.00 97.50 543 PHE A C 1
ATOM 4064 O O . PHE A 1 543 ? 20.282 -4.011 -41.560 1.00 97.50 543 PHE A O 1
ATOM 4071 N N . GLU A 1 544 ? 20.366 -2.154 -42.864 1.00 94.56 544 GLU A N 1
ATOM 4072 C CA . GLU A 1 544 ? 20.383 -2.759 -44.194 1.00 94.56 544 GLU A CA 1
ATOM 4073 C C . GLU A 1 544 ? 21.772 -2.575 -44.832 1.00 94.56 544 GLU A C 1
ATOM 4075 O O . GLU A 1 544 ? 22.357 -1.489 -44.770 1.00 94.56 544 GLU A O 1
ATOM 4080 N N . ASP A 1 545 ? 22.291 -3.583 -45.530 1.00 89.94 545 ASP A N 1
ATOM 4081 C CA . ASP A 1 545 ? 23.612 -3.610 -46.170 1.00 89.94 545 ASP A CA 1
ATOM 4082 C C . ASP A 1 545 ? 23.651 -2.945 -47.562 1.00 89.94 545 ASP A C 1
ATOM 4084 O O . ASP A 1 545 ? 24.538 -3.201 -48.394 1.00 89.94 545 ASP A O 1
ATOM 4088 N N . MET A 1 546 ? 22.688 -2.056 -47.808 1.00 84.25 546 MET A N 1
ATOM 4089 C CA . MET A 1 546 ? 22.439 -1.329 -49.052 1.00 84.25 546 MET A CA 1
ATOM 4090 C C . MET A 1 546 ? 23.591 -0.387 -49.433 1.00 84.25 546 MET A C 1
ATOM 4092 O O . MET A 1 546 ? 23.500 0.836 -49.314 1.00 84.25 546 MET A O 1
ATOM 4096 N N . MET A 1 547 ? 24.704 -0.928 -49.924 1.00 80.88 547 MET A N 1
ATOM 4097 C CA . MET A 1 547 ? 25.863 -0.136 -50.353 1.00 80.88 547 MET A CA 1
ATOM 4098 C C . MET A 1 547 ? 25.667 0.409 -51.771 1.00 80.88 547 MET A C 1
ATOM 4100 O O . MET A 1 547 ? 25.659 1.621 -51.978 1.00 80.88 547 MET A O 1
ATOM 4104 N N . LYS A 1 548 ? 25.458 -0.484 -52.746 1.00 75.94 548 LYS A N 1
ATOM 4105 C CA . LYS A 1 548 ? 25.259 -0.149 -54.171 1.00 75.94 548 LYS A CA 1
ATOM 4106 C C . LYS A 1 548 ? 23.992 -0.766 -54.773 1.00 75.94 548 LYS A C 1
ATOM 4108 O O . LYS A 1 548 ? 23.765 -0.644 -55.972 1.00 75.94 548 LYS A O 1
ATOM 4113 N N . GLU A 1 549 ? 23.196 -1.434 -53.946 1.00 78.12 549 GLU A N 1
ATOM 4114 C CA . GLU A 1 549 ? 22.035 -2.232 -54.336 1.00 78.12 549 GLU A CA 1
ATOM 4115 C C . GLU A 1 549 ? 20.841 -1.877 -53.443 1.00 78.12 549 GLU A C 1
ATOM 4117 O O . GLU A 1 549 ? 20.999 -1.248 -52.393 1.00 78.12 549 GLU A O 1
ATOM 4122 N N . VAL A 1 550 ? 19.648 -2.261 -53.891 1.00 80.25 550 VAL A N 1
ATOM 4123 C CA . VAL A 1 550 ? 18.401 -2.115 -53.134 1.00 80.25 550 VAL A CA 1
ATOM 4124 C C . VAL A 1 550 ? 18.290 -3.253 -52.118 1.00 80.25 550 VAL A C 1
ATOM 4126 O O . VAL A 1 550 ? 18.561 -4.396 -52.473 1.00 80.25 550 VAL A O 1
ATOM 4129 N N . GLY A 1 551 ? 17.896 -2.929 -50.887 1.00 80.62 551 GLY A N 1
ATOM 4130 C CA . GLY A 1 551 ? 17.744 -3.881 -49.786 1.00 80.62 551 GLY A CA 1
ATOM 4131 C C . GLY A 1 551 ? 16.420 -4.630 -49.843 1.00 80.62 551 GLY A C 1
ATOM 4132 O O . GLY A 1 551 ? 15.508 -4.256 -50.591 1.00 80.62 551 GLY A O 1
ATOM 4133 N N . ASP A 1 552 ? 16.318 -5.697 -49.062 1.00 88.94 552 ASP A N 1
ATOM 4134 C CA . ASP A 1 552 ? 15.087 -6.467 -48.896 1.00 88.94 552 ASP A CA 1
ATOM 4135 C C . ASP A 1 552 ? 14.267 -6.020 -47.674 1.00 88.94 552 ASP A C 1
ATOM 4137 O O . ASP A 1 552 ? 13.124 -6.462 -47.520 1.00 88.94 552 ASP A O 1
ATOM 4141 N N . TYR A 1 553 ? 14.765 -5.044 -46.903 1.00 93.31 553 TYR A N 1
ATOM 4142 C CA . TYR A 1 553 ? 14.041 -4.363 -45.827 1.00 93.31 553 TYR A CA 1
ATOM 4143 C C . TYR A 1 553 ? 13.570 -5.310 -44.720 1.00 93.31 553 TYR A C 1
ATOM 4145 O O . TYR A 1 553 ? 12.493 -5.117 -44.134 1.00 93.31 553 TYR A O 1
ATOM 4153 N N . ASP A 1 554 ? 14.359 -6.343 -44.440 1.00 94.56 554 ASP A N 1
ATOM 4154 C CA . ASP A 1 554 ? 14.193 -7.207 -43.277 1.00 94.56 554 ASP A CA 1
ATOM 4155 C C . ASP A 1 554 ? 14.900 -6.648 -42.021 1.00 94.56 554 ASP A C 1
ATOM 4157 O O . ASP A 1 554 ? 14.603 -7.071 -40.904 1.00 94.56 554 ASP A O 1
ATOM 4161 N N . PHE A 1 555 ? 15.754 -5.630 -42.182 1.00 96.56 555 PHE A N 1
ATOM 4162 C CA . PHE A 1 555 ? 16.530 -4.943 -41.152 1.00 96.56 555 PHE A CA 1
ATOM 4163 C C . PHE A 1 555 ? 17.300 -5.899 -40.239 1.00 96.56 555 PHE A C 1
ATOM 4165 O O . PHE A 1 555 ? 17.357 -5.693 -39.023 1.00 96.56 555 PHE A O 1
ATOM 4172 N N . ASN A 1 556 ? 17.881 -6.962 -40.791 1.00 96.62 556 ASN A N 1
ATOM 4173 C CA . ASN A 1 556 ? 18.666 -7.914 -40.008 1.00 96.62 556 ASN A CA 1
ATOM 4174 C C . ASN A 1 556 ? 20.123 -8.077 -40.472 1.00 96.62 556 ASN A C 1
ATOM 4176 O O . ASN A 1 556 ? 20.880 -8.803 -39.816 1.00 96.62 556 ASN A O 1
ATOM 4180 N N . ASP A 1 557 ? 20.542 -7.359 -41.521 1.00 97.06 557 ASP A N 1
ATOM 4181 C CA . ASP A 1 557 ? 21.895 -7.447 -42.077 1.00 97.06 557 ASP A CA 1
ATOM 4182 C C . ASP A 1 557 ? 22.974 -7.241 -41.017 1.00 97.06 557 ASP A C 1
ATOM 4184 O O . ASP A 1 557 ? 23.955 -7.986 -40.961 1.00 97.06 557 ASP A O 1
ATOM 4188 N N . VAL A 1 558 ? 22.760 -6.264 -40.132 1.00 98.38 558 VAL A N 1
ATOM 4189 C CA . VAL A 1 558 ? 23.479 -6.125 -38.865 1.00 98.38 558 VAL A CA 1
ATOM 4190 C C . VAL A 1 558 ? 22.510 -5.645 -37.794 1.00 98.38 558 VAL A C 1
ATOM 4192 O O . VAL A 1 558 ? 21.873 -4.602 -37.945 1.00 98.38 558 VAL A O 1
ATOM 4195 N N . VAL A 1 559 ? 22.459 -6.362 -36.668 1.00 98.50 559 VAL A N 1
ATOM 4196 C CA . VAL A 1 559 ? 21.668 -5.957 -35.496 1.00 98.50 559 VAL A CA 1
ATOM 4197 C C . VAL A 1 559 ? 22.574 -5.756 -34.290 1.00 98.50 559 VAL A C 1
ATOM 4199 O O . VAL A 1 559 ? 23.326 -6.655 -33.903 1.00 98.50 559 VAL A O 1
ATOM 4202 N N . LEU A 1 560 ? 22.481 -4.583 -33.667 1.00 98.56 560 LEU A N 1
ATOM 4203 C CA . LEU A 1 560 ? 23.165 -4.233 -32.425 1.00 98.56 560 LEU A CA 1
ATOM 4204 C C . LEU A 1 560 ? 22.148 -3.954 -31.329 1.00 98.56 560 LEU A C 1
ATOM 4206 O O . LEU A 1 560 ? 21.134 -3.316 -31.577 1.00 98.56 560 LEU A O 1
ATOM 4210 N N . TYR A 1 561 ? 22.456 -4.345 -30.099 1.00 98.25 561 TYR A N 1
ATOM 4211 C CA . TYR A 1 561 ? 21.786 -3.831 -28.907 1.00 98.25 561 TYR A CA 1
ATOM 4212 C C . TYR A 1 561 ? 22.740 -2.909 -28.161 1.00 98.25 561 TYR A C 1
ATOM 4214 O O . TYR A 1 561 ? 23.837 -3.330 -27.782 1.00 98.25 561 TYR A O 1
ATOM 4222 N N . VAL A 1 562 ? 22.316 -1.667 -27.942 1.00 98.06 562 VAL A N 1
ATOM 4223 C CA . VAL A 1 562 ? 23.118 -0.626 -27.296 1.00 98.06 562 VAL A CA 1
ATOM 4224 C C . VAL A 1 562 ? 22.431 -0.166 -26.020 1.00 98.06 562 VAL A C 1
ATOM 4226 O O . VAL A 1 562 ? 21.272 0.240 -26.059 1.00 98.06 562 VAL A O 1
ATOM 4229 N N . SER A 1 563 ? 23.116 -0.231 -24.879 1.00 97.62 563 SER A N 1
ATOM 4230 C CA . SER A 1 563 ? 22.558 0.263 -23.617 1.00 97.62 563 SER A CA 1
ATOM 4231 C C . SER A 1 563 ? 22.505 1.788 -23.561 1.00 97.62 563 SER A C 1
ATOM 4233 O O . SER A 1 563 ? 23.341 2.472 -24.151 1.00 97.62 563 SER A O 1
ATOM 4235 N N . VAL A 1 564 ? 21.597 2.325 -22.748 1.00 95.69 564 VAL A N 1
ATOM 4236 C CA . VAL A 1 564 ? 21.747 3.692 -22.233 1.00 95.69 564 VAL A CA 1
ATOM 4237 C C . VAL A 1 564 ? 23.041 3.809 -21.413 1.00 95.69 564 VAL A C 1
ATOM 4239 O O . VAL A 1 564 ? 23.557 2.789 -20.926 1.00 95.69 564 VAL A O 1
ATOM 4242 N N . PRO A 1 565 ? 23.585 5.024 -21.231 1.00 94.56 565 PRO A N 1
ATOM 4243 C CA . PRO A 1 565 ? 24.760 5.228 -20.397 1.00 94.56 565 PRO A CA 1
ATOM 4244 C C . PRO A 1 565 ? 24.506 4.858 -18.939 1.00 94.56 565 PRO A C 1
ATOM 4246 O O . PRO A 1 565 ? 23.568 5.346 -18.309 1.00 94.56 565 PRO A O 1
ATOM 4249 N N . TYR A 1 566 ? 25.396 4.058 -18.365 1.00 92.81 566 TYR A N 1
ATOM 4250 C CA . TYR A 1 566 ? 25.372 3.709 -16.946 1.00 92.81 566 TYR A CA 1
ATOM 4251 C C . TYR A 1 566 ? 26.757 3.887 -16.317 1.00 92.81 566 TYR A C 1
ATOM 4253 O O . TYR A 1 566 ? 27.772 3.994 -17.012 1.00 92.81 566 TYR A O 1
ATOM 4261 N N . ASP A 1 567 ? 26.799 3.979 -14.988 1.00 89.69 567 ASP A N 1
ATOM 4262 C CA . ASP A 1 567 ? 28.048 4.143 -14.247 1.00 89.69 567 ASP A CA 1
ATOM 4263 C C . ASP A 1 567 ? 28.744 2.793 -14.055 1.00 89.69 567 ASP A C 1
ATOM 4265 O O . ASP A 1 567 ? 28.175 1.843 -13.517 1.00 89.69 567 ASP A O 1
ATOM 4269 N N . LYS A 1 568 ? 30.010 2.711 -14.468 1.00 89.38 568 LYS A N 1
ATOM 4270 C CA . LYS A 1 568 ? 30.865 1.534 -14.292 1.00 89.38 568 LYS A CA 1
ATOM 4271 C C . LYS A 1 568 ? 32.266 1.986 -13.912 1.00 89.38 568 LYS A C 1
ATOM 4273 O O . LYS A 1 568 ? 32.937 2.667 -14.681 1.00 89.38 568 LYS A O 1
ATOM 4278 N N . ASN A 1 569 ? 32.721 1.606 -12.717 1.00 88.50 569 ASN A N 1
ATOM 4279 C CA . ASN A 1 569 ? 34.042 1.973 -12.186 1.00 88.50 569 ASN A CA 1
ATOM 4280 C C . ASN A 1 569 ? 34.327 3.493 -12.219 1.00 88.50 569 ASN A C 1
ATOM 4282 O O . ASN A 1 569 ? 35.430 3.913 -12.563 1.00 88.50 569 ASN A O 1
ATOM 4286 N N . GLY A 1 570 ? 33.325 4.318 -11.891 1.00 85.56 570 GLY A N 1
ATOM 4287 C CA . GLY A 1 570 ? 33.450 5.783 -11.863 1.00 85.56 570 GLY A CA 1
ATOM 4288 C C . GLY A 1 570 ? 33.459 6.462 -13.238 1.00 85.56 570 GLY A C 1
ATOM 4289 O O . GLY A 1 570 ? 33.747 7.652 -13.320 1.00 85.56 570 GLY A O 1
ATOM 4290 N N . LYS A 1 571 ? 33.158 5.721 -14.309 1.00 90.81 571 LYS A N 1
ATOM 4291 C CA . LYS A 1 571 ? 33.064 6.224 -15.682 1.00 90.81 571 LYS A CA 1
ATOM 4292 C C . LYS A 1 571 ? 31.674 5.964 -16.248 1.00 90.81 571 LYS A C 1
ATOM 4294 O O . LYS A 1 571 ? 31.055 4.954 -15.911 1.00 90.81 571 LYS A O 1
ATOM 4299 N N . LYS A 1 572 ? 31.219 6.841 -17.143 1.00 92.56 572 LYS A N 1
ATOM 4300 C CA . LYS A 1 572 ? 30.025 6.595 -17.954 1.00 92.56 572 LYS A CA 1
ATOM 4301 C C . LYS A 1 572 ? 30.384 5.712 -19.135 1.00 92.56 572 LYS A C 1
ATOM 4303 O O . LYS A 1 572 ? 31.340 5.985 -19.860 1.00 92.56 572 LYS A O 1
ATOM 4308 N N . VAL A 1 573 ? 29.629 4.636 -19.304 1.00 95.56 573 VAL A N 1
ATOM 4309 C CA . VAL A 1 573 ? 29.842 3.672 -20.380 1.00 95.56 573 VAL A CA 1
ATOM 4310 C C . VAL A 1 573 ? 28.525 3.253 -21.014 1.00 95.56 573 VAL A C 1
ATOM 4312 O O . VAL A 1 573 ? 27.477 3.307 -20.374 1.00 95.56 573 VAL A O 1
ATOM 4315 N N . ILE A 1 574 ? 28.612 2.767 -22.246 1.00 97.00 574 ILE A N 1
ATOM 4316 C CA . ILE A 1 574 ? 27.561 2.006 -22.917 1.00 97.00 574 ILE A CA 1
ATOM 4317 C C . ILE A 1 574 ? 28.072 0.600 -23.227 1.00 97.00 574 ILE A C 1
ATOM 4319 O O . ILE A 1 574 ? 29.262 0.397 -23.485 1.00 97.00 574 ILE A O 1
ATOM 4323 N N . ASP A 1 575 ? 27.172 -0.373 -23.227 1.00 97.56 575 ASP A N 1
ATOM 4324 C CA . ASP A 1 575 ? 27.434 -1.709 -23.749 1.00 97.56 575 ASP A CA 1
ATOM 4325 C C . ASP A 1 575 ? 26.861 -1.803 -25.169 1.00 97.56 575 ASP A C 1
ATOM 4327 O O . ASP A 1 575 ? 25.683 -1.526 -25.378 1.00 97.56 575 ASP A O 1
ATOM 4331 N N . VAL A 1 576 ? 27.685 -2.217 -26.135 1.00 98.31 576 VAL A N 1
ATOM 4332 C CA . VAL A 1 576 ? 27.288 -2.481 -27.527 1.00 98.31 576 VAL A CA 1
ATOM 4333 C C . VAL A 1 576 ? 27.419 -3.977 -27.775 1.00 98.31 576 VAL A C 1
ATOM 4335 O O . VAL A 1 576 ? 28.508 -4.542 -27.653 1.00 98.31 576 VAL A O 1
ATOM 4338 N N . THR A 1 577 ? 26.311 -4.631 -28.106 1.00 98.44 577 THR A N 1
ATOM 4339 C CA . THR A 1 577 ? 26.254 -6.075 -28.347 1.00 98.44 577 THR A CA 1
ATOM 4340 C C . THR A 1 577 ? 25.856 -6.347 -29.787 1.00 98.44 577 THR A C 1
ATOM 4342 O O . THR A 1 577 ? 24.741 -6.021 -30.175 1.00 98.44 577 THR A O 1
ATOM 4345 N N . LEU A 1 578 ? 26.740 -6.970 -30.564 1.00 98.56 578 LEU A N 1
ATOM 4346 C CA . LEU A 1 578 ? 26.419 -7.499 -31.886 1.00 98.56 578 LEU A CA 1
ATOM 4347 C C . LEU A 1 578 ? 25.577 -8.767 -31.733 1.00 98.56 578 LEU A C 1
ATOM 4349 O O . LEU A 1 578 ? 26.015 -9.736 -31.103 1.00 98.56 578 LEU A O 1
ATOM 4353 N N . LYS A 1 579 ? 24.367 -8.725 -32.290 1.00 98.00 579 LYS A N 1
ATOM 4354 C CA . LYS A 1 579 ? 23.332 -9.751 -32.155 1.00 98.00 579 LYS A CA 1
ATOM 4355 C C . LYS A 1 579 ? 23.183 -10.617 -33.400 1.00 98.00 579 LYS A C 1
ATOM 4357 O O . LYS A 1 579 ? 23.010 -11.823 -33.256 1.00 98.00 579 LYS A O 1
ATOM 4362 N N . ALA A 1 580 ? 23.276 -10.036 -34.593 1.00 97.94 580 ALA A N 1
ATOM 4363 C CA . ALA A 1 580 ? 23.076 -10.757 -35.849 1.00 97.94 580 ALA A CA 1
ATOM 4364 C C . ALA A 1 580 ? 23.933 -10.204 -36.990 1.00 97.94 580 ALA A C 1
ATOM 4366 O O . ALA A 1 580 ? 24.359 -9.046 -36.946 1.00 97.94 580 ALA A O 1
ATOM 4367 N N . ALA A 1 581 ? 24.157 -11.061 -37.987 1.00 98.00 581 ALA A N 1
ATOM 4368 C CA . ALA A 1 581 ? 24.727 -10.715 -39.282 1.00 98.00 581 ALA A CA 1
ATOM 4369 C C . ALA A 1 581 ? 23.919 -11.431 -40.381 1.00 98.00 581 ALA A C 1
ATOM 4371 O O . ALA A 1 581 ? 24.124 -12.624 -40.607 1.00 98.00 581 ALA A O 1
ATOM 4372 N N . GLY A 1 582 ? 22.974 -10.721 -41.002 1.00 96.56 582 GLY A N 1
ATOM 4373 C CA . GLY A 1 582 ? 22.131 -11.184 -42.119 1.00 96.56 582 GLY A CA 1
ATOM 4374 C C . GLY A 1 582 ? 22.721 -10.936 -43.511 1.00 96.56 582 GLY A C 1
ATOM 4375 O O . GLY A 1 582 ? 22.248 -11.483 -44.499 1.00 96.56 582 GLY A O 1
ATOM 4376 N N . ALA A 1 583 ? 23.835 -10.208 -43.597 1.00 94.00 583 ALA A N 1
ATOM 4377 C CA . ALA A 1 583 ? 24.495 -9.915 -44.864 1.00 94.00 583 ALA A CA 1
ATOM 4378 C C . ALA A 1 583 ? 25.568 -10.948 -45.232 1.00 94.00 583 ALA A C 1
ATOM 4380 O O . ALA A 1 583 ? 26.393 -11.333 -44.408 1.00 94.00 583 ALA A O 1
ATOM 4381 N N . THR A 1 584 ? 25.677 -11.303 -46.518 1.00 93.69 584 THR A N 1
ATOM 4382 C CA . THR A 1 584 ? 26.837 -12.081 -47.015 1.00 93.69 584 THR A CA 1
ATOM 4383 C C . THR A 1 584 ? 28.100 -11.223 -47.169 1.00 93.69 584 THR A C 1
ATOM 4385 O O . THR A 1 584 ? 29.211 -11.742 -47.320 1.00 93.69 584 THR A O 1
ATOM 4388 N N . LYS A 1 585 ? 27.948 -9.893 -47.148 1.00 93.44 585 LYS A N 1
ATOM 4389 C CA . LYS A 1 585 ? 29.041 -8.930 -47.296 1.00 93.44 585 LYS A CA 1
ATOM 4390 C C . LYS A 1 585 ? 29.924 -8.912 -46.052 1.00 93.44 585 LYS A C 1
ATOM 4392 O O . LYS A 1 585 ? 29.457 -9.012 -44.922 1.00 93.44 585 LYS A O 1
ATOM 4397 N N . LYS A 1 586 ? 31.225 -8.693 -46.244 1.00 94.75 586 LYS A N 1
ATOM 4398 C CA . LYS A 1 586 ? 32.140 -8.427 -45.131 1.00 94.75 586 LYS A CA 1
ATOM 4399 C C . LYS A 1 586 ? 31.916 -7.004 -44.610 1.00 94.75 586 LYS A C 1
ATOM 4401 O O . LYS A 1 586 ? 32.472 -6.058 -45.161 1.00 94.75 586 LYS A O 1
ATOM 4406 N N . LEU A 1 587 ? 31.097 -6.871 -43.570 1.00 97.00 587 LEU A N 1
ATOM 4407 C CA . LEU A 1 587 ? 30.748 -5.589 -42.958 1.00 97.00 587 LEU A CA 1
ATOM 4408 C C . LEU A 1 587 ? 31.509 -5.364 -41.651 1.00 97.00 587 LEU A C 1
ATOM 4410 O O . LEU A 1 587 ? 31.628 -6.273 -40.827 1.00 97.00 587 LEU A O 1
ATOM 4414 N N . ALA A 1 588 ? 31.971 -4.134 -41.448 1.00 97.94 588 ALA A N 1
ATOM 4415 C CA . ALA A 1 588 ? 32.454 -3.639 -40.167 1.00 97.94 588 ALA A CA 1
ATOM 4416 C C . ALA A 1 588 ? 31.378 -2.781 -39.488 1.00 97.94 588 ALA A C 1
ATOM 4418 O O . ALA A 1 588 ? 30.599 -2.108 -40.161 1.00 97.94 588 ALA A O 1
ATOM 4419 N N . VAL A 1 589 ? 31.382 -2.763 -38.156 1.00 98.38 589 VAL A N 1
ATOM 4420 C CA . VAL A 1 589 ? 30.562 -1.866 -37.332 1.00 98.38 589 VAL A CA 1
ATOM 4421 C C . VAL A 1 589 ? 31.448 -0.767 -36.777 1.00 98.38 589 VAL A C 1
ATOM 4423 O O . VAL A 1 589 ? 32.463 -1.042 -36.124 1.00 98.38 589 VAL A O 1
ATOM 4426 N N . GLY A 1 590 ? 31.042 0.474 -37.003 1.00 97.69 590 GLY A N 1
ATOM 4427 C CA . GLY A 1 590 ? 31.689 1.659 -36.476 1.00 97.69 590 GLY A CA 1
ATOM 4428 C C . GLY A 1 590 ? 30.790 2.451 -35.535 1.00 97.69 590 GLY A C 1
ATOM 4429 O O . GLY A 1 590 ? 29.566 2.327 -35.535 1.00 97.69 590 GLY A O 1
ATOM 4430 N N . PHE A 1 591 ? 31.434 3.272 -34.717 1.00 97.25 591 PHE A N 1
ATOM 4431 C CA . PHE A 1 591 ? 30.801 4.255 -33.853 1.00 97.25 591 PHE A CA 1
ATOM 4432 C C . PHE A 1 591 ? 31.539 5.579 -34.003 1.00 97.25 591 PHE A C 1
ATOM 4434 O O . PHE A 1 591 ? 32.767 5.633 -33.890 1.00 97.25 591 PHE A O 1
ATOM 4441 N N . ASN A 1 592 ? 30.802 6.635 -34.320 1.00 94.75 592 ASN A N 1
ATOM 4442 C CA . ASN A 1 592 ? 31.329 7.979 -34.480 1.00 94.75 592 ASN A CA 1
ATOM 4443 C C . ASN A 1 592 ? 30.914 8.832 -33.280 1.00 94.75 592 ASN A C 1
ATOM 4445 O O . ASN A 1 592 ? 29.830 9.400 -33.229 1.00 94.75 592 ASN A O 1
ATOM 4449 N N . ASN A 1 593 ? 31.797 8.938 -32.296 1.00 86.81 593 ASN A N 1
ATOM 4450 C CA . ASN A 1 593 ? 31.521 9.735 -31.112 1.00 86.81 593 ASN A CA 1
ATOM 4451 C C . ASN A 1 593 ? 31.960 11.183 -31.354 1.00 86.81 593 ASN A C 1
ATOM 4453 O O . ASN A 1 593 ? 33.123 11.528 -31.137 1.00 86.81 593 ASN A O 1
ATOM 4457 N N . SER A 1 594 ? 31.050 12.026 -31.845 1.00 81.56 594 SER A N 1
ATOM 4458 C CA . SER A 1 594 ? 31.301 13.460 -32.063 1.00 81.56 594 SER A CA 1
ATOM 4459 C C . SER A 1 594 ? 32.532 13.743 -32.943 1.00 81.56 594 SER A C 1
ATOM 4461 O O . SER A 1 594 ? 33.373 14.584 -32.623 1.00 81.56 594 SER A O 1
ATOM 4463 N N . GLY A 1 595 ? 32.666 13.009 -34.052 1.00 84.12 595 GLY A N 1
ATOM 4464 C CA . GLY A 1 595 ? 33.767 13.134 -35.015 1.00 84.12 595 GLY A CA 1
ATOM 4465 C C . GLY A 1 595 ? 34.955 12.202 -34.748 1.00 84.12 595 GLY A C 1
ATOM 4466 O O . GLY A 1 595 ? 35.851 12.096 -35.587 1.00 84.12 595 GLY A O 1
ATOM 4467 N N . GLN A 1 596 ? 34.979 11.504 -33.609 1.00 89.31 596 GLN A N 1
ATOM 4468 C CA . GLN A 1 596 ? 35.969 10.467 -33.314 1.00 89.31 596 GLN A CA 1
ATOM 4469 C C . GLN A 1 596 ? 35.433 9.110 -33.780 1.00 89.31 596 GLN A C 1
ATOM 4471 O O . GLN A 1 596 ? 34.618 8.481 -33.103 1.00 89.31 596 GLN A O 1
ATOM 4476 N N . LYS A 1 597 ? 35.896 8.648 -34.946 1.00 93.19 597 LYS A N 1
ATOM 4477 C CA . LYS A 1 597 ? 35.518 7.339 -35.488 1.00 93.19 597 LYS A CA 1
ATOM 4478 C C . LYS A 1 597 ? 36.292 6.211 -34.809 1.00 93.19 597 LYS A C 1
ATOM 4480 O O . LYS A 1 597 ? 37.521 6.210 -34.788 1.00 93.19 597 LYS A O 1
ATOM 4485 N N . GLN A 1 598 ? 35.557 5.218 -34.326 1.00 95.12 598 GLN A N 1
ATOM 4486 C CA . GLN A 1 598 ? 36.076 3.981 -33.761 1.00 95.12 598 GLN A CA 1
ATOM 4487 C C . GLN A 1 598 ? 35.456 2.783 -34.486 1.00 95.12 598 GLN A C 1
ATOM 4489 O O . GLN A 1 598 ? 34.237 2.678 -34.589 1.00 95.12 598 GLN A O 1
ATOM 4494 N N . THR A 1 599 ? 36.282 1.835 -34.932 1.00 97.06 599 THR A N 1
ATOM 4495 C CA . THR A 1 599 ? 35.801 0.514 -35.361 1.00 97.06 599 THR A CA 1
ATOM 4496 C C . THR A 1 599 ? 35.537 -0.350 -34.130 1.00 97.06 599 THR A C 1
ATOM 4498 O O . THR A 1 599 ? 36.436 -0.581 -33.322 1.00 97.06 599 THR A O 1
ATOM 4501 N N . LEU A 1 600 ? 34.301 -0.821 -33.986 1.00 97.62 600 LEU A N 1
ATOM 4502 C CA . LEU A 1 600 ? 33.855 -1.670 -32.881 1.00 97.62 600 LEU A CA 1
ATOM 4503 C C . LEU A 1 600 ? 34.041 -3.154 -33.209 1.00 97.62 600 LEU A C 1
ATOM 4505 O O . LEU A 1 600 ? 34.583 -3.912 -32.405 1.00 97.62 600 LEU A O 1
ATOM 4509 N N . PHE A 1 601 ? 33.640 -3.542 -34.420 1.00 98.00 601 PHE A N 1
ATOM 4510 C CA . PHE A 1 601 ? 33.806 -4.884 -34.971 1.00 98.00 601 PHE A CA 1
ATOM 4511 C C . PHE A 1 601 ? 34.338 -4.750 -36.397 1.00 98.00 601 PHE A C 1
ATOM 4513 O O . PHE A 1 601 ? 33.686 -4.135 -37.232 1.00 98.00 601 PHE A O 1
ATOM 4520 N N . ALA A 1 602 ? 35.527 -5.285 -36.678 1.00 96.88 602 ALA A N 1
ATOM 4521 C CA . ALA A 1 602 ? 36.148 -5.167 -38.004 1.00 96.88 602 ALA A CA 1
ATOM 4522 C C . ALA A 1 602 ? 35.507 -6.089 -39.061 1.00 96.88 602 ALA A C 1
ATOM 4524 O O . ALA A 1 602 ? 35.583 -5.803 -40.252 1.00 96.88 602 ALA A O 1
ATOM 4525 N N . ASP A 1 603 ? 34.892 -7.187 -38.619 1.00 97.69 603 ASP A N 1
ATOM 4526 C CA . ASP A 1 603 ? 34.091 -8.107 -39.425 1.00 97.69 603 ASP A CA 1
ATOM 4527 C C . ASP A 1 603 ? 32.997 -8.698 -38.527 1.00 97.69 603 ASP A C 1
ATOM 4529 O O . ASP A 1 603 ? 33.300 -9.334 -37.511 1.00 97.69 603 ASP A O 1
ATOM 4533 N N . VAL A 1 604 ? 31.730 -8.462 -38.869 1.00 98.19 604 VAL A N 1
ATOM 4534 C CA . VAL A 1 604 ? 30.581 -8.955 -38.093 1.00 98.19 604 VAL A CA 1
ATOM 4535 C C . VAL A 1 604 ? 30.539 -10.483 -38.008 1.00 98.19 604 VAL A C 1
ATOM 4537 O O . VAL A 1 604 ? 30.160 -11.024 -36.971 1.00 98.19 604 VAL A O 1
ATOM 4540 N N . HIS A 1 605 ? 31.003 -11.190 -39.040 1.00 97.88 605 HIS A N 1
ATOM 4541 C CA . HIS A 1 605 ? 31.020 -12.654 -39.069 1.00 97.88 605 HIS A CA 1
ATOM 4542 C C . HIS A 1 605 ? 32.053 -13.220 -38.100 1.00 97.88 605 HIS A C 1
ATOM 4544 O O . HIS A 1 605 ? 31.746 -14.086 -37.280 1.00 97.88 605 HIS A O 1
ATOM 4550 N N . GLU A 1 606 ? 33.274 -12.685 -38.166 1.00 97.31 606 GLU A N 1
ATOM 4551 C CA . GLU A 1 606 ? 34.370 -13.078 -37.282 1.00 97.31 606 GLU A CA 1
ATOM 4552 C C . GLU A 1 606 ? 34.020 -12.771 -35.823 1.00 97.31 606 GLU A C 1
ATOM 4554 O O . GLU A 1 606 ? 34.227 -13.608 -34.943 1.00 97.31 606 GLU A O 1
ATOM 4559 N N . ALA A 1 607 ? 33.424 -11.601 -35.565 1.00 97.62 607 ALA A N 1
ATOM 4560 C CA . ALA A 1 607 ? 32.975 -11.214 -34.232 1.00 97.62 607 ALA A CA 1
ATOM 4561 C C . ALA A 1 607 ? 31.932 -12.188 -33.658 1.00 97.62 607 ALA A C 1
ATOM 4563 O O . ALA A 1 607 ? 31.973 -12.464 -32.457 1.00 97.62 607 ALA A O 1
ATOM 4564 N N . LEU A 1 608 ? 31.053 -12.737 -34.506 1.00 98.12 608 LEU A N 1
ATOM 4565 C CA . LEU A 1 608 ? 30.058 -13.755 -34.149 1.00 98.12 608 LEU A CA 1
ATOM 4566 C C . LEU A 1 608 ? 30.606 -15.196 -34.168 1.00 98.12 608 LEU A C 1
ATOM 4568 O O . LEU A 1 608 ? 29.872 -16.142 -33.862 1.00 98.12 608 LEU A O 1
ATOM 4572 N N . GLY A 1 609 ? 31.892 -15.375 -34.485 1.00 97.31 609 GLY A N 1
ATOM 4573 C CA . GLY A 1 609 ? 32.584 -16.664 -34.465 1.00 97.31 609 GLY A CA 1
ATOM 4574 C C . GLY A 1 609 ? 32.298 -17.565 -35.668 1.00 97.31 609 GLY A C 1
ATOM 4575 O O . GLY A 1 609 ? 32.452 -18.781 -35.555 1.00 97.31 609 GLY A O 1
ATOM 4576 N N . VAL A 1 610 ? 31.880 -16.999 -36.803 1.00 96.62 610 VAL A N 1
ATOM 4577 C CA . VAL A 1 610 ? 31.576 -17.741 -38.037 1.00 96.62 610 VAL A CA 1
ATOM 4578 C C . VAL A 1 610 ? 32.435 -17.287 -39.216 1.00 96.62 610 VAL A C 1
ATOM 4580 O O . VAL A 1 610 ? 33.114 -16.263 -39.166 1.00 96.62 610 VAL A O 1
ATOM 4583 N N . ALA A 1 611 ? 32.445 -18.081 -40.289 1.00 94.94 611 ALA A N 1
ATOM 4584 C CA . ALA A 1 611 ? 33.165 -17.727 -41.508 1.00 94.94 611 ALA A CA 1
ATOM 4585 C C . ALA A 1 611 ? 32.522 -16.509 -42.195 1.00 94.94 611 ALA A C 1
ATOM 4587 O O . ALA A 1 611 ? 31.297 -16.364 -42.183 1.00 94.94 611 ALA A O 1
ATOM 4588 N N . ALA A 1 612 ? 33.342 -15.667 -42.829 1.00 93.75 612 ALA A N 1
ATOM 4589 C CA . ALA A 1 612 ? 32.874 -14.498 -43.571 1.00 93.75 612 ALA A CA 1
ATOM 4590 C C . ALA A 1 612 ? 31.789 -14.870 -44.598 1.00 93.75 612 ALA A C 1
ATOM 4592 O O . ALA A 1 612 ? 31.941 -15.838 -45.346 1.00 93.75 612 ALA A O 1
ATOM 4593 N N . GLY A 1 613 ? 30.703 -14.097 -44.610 1.00 92.00 613 GLY A N 1
ATOM 4594 C CA . GLY A 1 613 ? 29.534 -14.297 -45.467 1.00 92.00 613 GLY A CA 1
ATOM 4595 C C . GLY A 1 613 ? 28.521 -15.334 -44.971 1.00 92.00 613 GLY A C 1
ATOM 4596 O O . GLY A 1 613 ? 27.575 -15.648 -45.693 1.00 92.00 613 GLY A O 1
ATOM 4597 N N . THR A 1 614 ? 28.707 -15.891 -43.769 1.00 95.75 614 THR A N 1
ATOM 4598 C CA . THR A 1 614 ? 27.734 -16.800 -43.145 1.00 95.75 614 THR A CA 1
ATOM 4599 C C . THR A 1 614 ? 26.626 -16.015 -42.452 1.00 95.75 614 THR A C 1
ATOM 4601 O O . THR A 1 614 ? 26.861 -15.417 -41.406 1.00 95.75 614 THR A O 1
ATOM 4604 N N . LEU A 1 615 ? 25.403 -16.117 -42.963 1.00 96.69 615 LEU A N 1
ATOM 4605 C CA . LEU A 1 615 ? 24.240 -15.486 -42.340 1.00 96.69 615 LEU A CA 1
ATOM 4606 C C . LEU A 1 615 ? 23.928 -16.171 -41.009 1.00 96.69 615 LEU A C 1
ATOM 4608 O O . LEU A 1 615 ? 23.737 -17.390 -40.975 1.00 96.69 615 LEU A O 1
ATOM 4612 N N . VAL A 1 616 ? 23.900 -15.420 -39.913 1.00 97.06 616 VAL A N 1
ATOM 4613 C CA . VAL A 1 616 ? 23.721 -15.964 -38.563 1.00 97.06 616 VAL A CA 1
ATOM 4614 C C . VAL A 1 616 ? 22.772 -15.133 -37.726 1.00 97.06 616 VAL A C 1
ATOM 4616 O O . VAL A 1 616 ? 22.768 -13.906 -37.767 1.00 97.06 616 VAL A O 1
ATOM 4619 N N . ASN A 1 617 ? 22.002 -15.841 -36.902 1.00 97.00 617 ASN A N 1
ATOM 4620 C CA . ASN A 1 617 ? 20.968 -15.284 -36.041 1.00 97.00 617 ASN A CA 1
ATOM 4621 C C . ASN A 1 617 ? 19.846 -14.560 -36.811 1.00 97.00 617 ASN A C 1
ATOM 4623 O O . ASN A 1 617 ? 19.121 -13.776 -36.223 1.00 97.00 617 ASN A O 1
ATOM 4627 N N . THR A 1 618 ? 19.673 -14.829 -38.108 1.00 95.06 618 THR A N 1
ATOM 4628 C CA . THR A 1 618 ? 18.543 -14.350 -38.937 1.00 95.06 618 THR A CA 1
ATOM 4629 C C . THR A 1 618 ? 17.722 -15.513 -39.511 1.00 95.06 618 THR A C 1
ATOM 4631 O O . THR A 1 618 ? 16.611 -15.339 -40.005 1.00 95.06 618 THR A O 1
ATOM 4634 N N . GLY A 1 619 ? 18.222 -16.746 -39.386 1.00 91.19 619 GLY A N 1
ATOM 4635 C CA . GLY A 1 619 ? 17.596 -17.966 -39.893 1.00 91.19 619 GLY A CA 1
ATOM 4636 C C . GLY A 1 619 ? 17.889 -19.164 -38.993 1.00 91.19 619 GLY A C 1
ATOM 4637 O O . GLY A 1 619 ? 17.655 -19.124 -37.790 1.00 91.19 619 GLY A O 1
ATOM 4638 N N . THR A 1 620 ? 18.381 -20.261 -39.569 1.00 88.12 620 THR A N 1
ATOM 4639 C CA . THR A 1 620 ? 18.695 -21.484 -38.805 1.00 88.12 620 THR A CA 1
ATOM 4640 C C . THR A 1 620 ? 20.111 -21.511 -38.239 1.00 88.12 620 THR A C 1
ATOM 4642 O O . THR A 1 620 ? 20.361 -22.215 -37.265 1.00 88.12 620 THR A O 1
ATOM 4645 N N . ALA A 1 621 ? 21.054 -20.813 -38.874 1.00 92.81 621 ALA A N 1
ATOM 4646 C CA . ALA A 1 621 ? 22.439 -20.768 -38.427 1.00 92.81 621 ALA A CA 1
ATOM 4647 C C . ALA A 1 621 ? 22.599 -19.776 -37.269 1.00 92.81 621 ALA A C 1
ATOM 4649 O O . ALA A 1 621 ? 21.985 -18.709 -37.263 1.00 92.81 621 ALA A O 1
ATOM 4650 N N . THR A 1 622 ? 23.435 -20.134 -36.296 1.00 94.00 622 THR A N 1
ATOM 4651 C CA . THR A 1 622 ? 23.607 -19.377 -35.052 1.00 94.00 622 THR A CA 1
ATOM 4652 C C . THR A 1 622 ? 25.044 -18.905 -34.884 1.00 94.00 622 THR A C 1
ATOM 4654 O O . THR A 1 622 ? 25.975 -19.694 -35.053 1.00 94.00 622 THR A O 1
ATOM 4657 N N . GLY A 1 623 ? 25.212 -17.646 -34.492 1.00 94.75 623 GLY A N 1
ATOM 4658 C CA . GLY A 1 623 ? 26.482 -17.041 -34.095 1.00 94.75 623 GLY A CA 1
ATOM 4659 C C . GLY A 1 623 ? 26.478 -16.702 -32.606 1.00 94.75 623 GLY A C 1
ATOM 4660 O O . GLY A 1 623 ? 25.419 -16.534 -32.000 1.00 94.75 623 GLY A O 1
ATOM 4661 N N . THR A 1 624 ? 27.659 -16.597 -31.998 1.00 97.44 624 THR A N 1
ATOM 4662 C CA . THR A 1 624 ? 27.771 -16.211 -30.583 1.00 97.44 624 THR A CA 1
ATOM 4663 C C . THR A 1 624 ? 27.809 -14.696 -30.472 1.00 97.44 624 THR A C 1
ATOM 4665 O O . THR A 1 624 ? 28.729 -14.070 -30.987 1.00 97.44 624 THR A O 1
ATOM 4668 N N . GLU A 1 625 ? 26.828 -14.110 -29.785 1.00 96.88 625 GLU A N 1
ATOM 4669 C CA . GLU A 1 625 ? 26.753 -12.661 -29.586 1.00 96.88 625 GLU A CA 1
ATOM 4670 C C . GLU A 1 625 ? 28.055 -12.097 -29.006 1.00 96.88 625 GLU A C 1
ATOM 4672 O O . GLU A 1 625 ? 28.666 -12.676 -28.097 1.00 96.88 625 GLU A O 1
ATOM 4677 N N . LYS A 1 626 ? 28.458 -10.920 -29.489 1.00 98.12 626 LYS A N 1
ATOM 4678 C CA . LYS A 1 626 ? 29.692 -10.269 -29.050 1.00 98.12 626 LYS A CA 1
ATOM 4679 C C . LYS A 1 626 ? 29.397 -8.921 -28.426 1.00 98.12 626 LYS A C 1
ATOM 4681 O O . LYS A 1 626 ? 28.899 -8.017 -29.086 1.00 98.12 626 LYS A O 1
ATOM 4686 N N . LYS A 1 627 ? 29.781 -8.766 -27.159 1.00 97.94 627 LYS A N 1
ATOM 4687 C CA . LYS A 1 627 ? 29.645 -7.514 -26.415 1.00 97.94 627 LYS A CA 1
ATOM 4688 C C . LYS A 1 627 ? 30.974 -6.788 -26.255 1.00 97.94 627 LYS A C 1
ATOM 4690 O O . LYS A 1 627 ? 31.988 -7.412 -25.933 1.00 97.94 627 LYS A O 1
ATOM 4695 N N . ILE A 1 628 ? 30.934 -5.470 -26.397 1.00 97.56 628 ILE A N 1
ATOM 4696 C CA . ILE A 1 628 ? 31.999 -4.544 -26.011 1.00 97.56 628 ILE A CA 1
ATOM 4697 C C . ILE A 1 628 ? 31.420 -3.433 -25.126 1.00 97.56 628 ILE A C 1
ATOM 4699 O O . ILE A 1 628 ? 30.242 -3.102 -25.227 1.00 97.56 628 ILE A O 1
ATOM 4703 N N . THR A 1 629 ? 32.250 -2.858 -24.260 1.00 97.19 629 THR A N 1
ATOM 4704 C CA . THR A 1 629 ? 31.890 -1.688 -23.447 1.00 97.19 629 THR A CA 1
ATOM 4705 C C . THR A 1 629 ? 32.699 -0.494 -23.947 1.00 97.19 629 THR A C 1
ATOM 4707 O O . THR A 1 629 ? 33.917 -0.609 -24.097 1.00 97.19 629 THR A O 1
ATOM 4710 N N . VAL A 1 630 ? 32.037 0.636 -24.186 1.00 95.50 630 VAL A N 1
ATOM 4711 C CA . VAL A 1 630 ? 32.645 1.879 -24.682 1.00 95.50 630 VAL A CA 1
ATOM 4712 C C . VAL A 1 630 ? 32.441 2.983 -23.650 1.00 95.50 630 VAL A C 1
ATOM 4714 O O . VAL A 1 630 ? 31.340 3.158 -23.135 1.00 95.50 630 VAL A O 1
ATOM 4717 N N . GLU A 1 631 ? 33.506 3.712 -23.322 1.00 94.56 631 GLU A N 1
ATOM 4718 C CA . GLU A 1 631 ? 33.438 4.902 -22.467 1.00 94.56 631 GLU A CA 1
ATOM 4719 C C . GLU A 1 631 ? 32.857 6.082 -23.250 1.00 94.56 631 GLU A C 1
ATOM 4721 O O . GLU A 1 631 ? 33.250 6.333 -24.389 1.00 94.56 631 GLU A O 1
ATOM 4726 N N . VAL A 1 632 ? 31.920 6.799 -22.634 1.00 94.25 632 VAL A N 1
ATOM 4727 C CA . VAL A 1 632 ? 31.209 7.930 -23.242 1.00 94.25 632 VAL A CA 1
ATOM 4728 C C . VAL A 1 632 ? 31.216 9.142 -22.315 1.00 94.25 632 VAL A C 1
ATOM 4730 O O . VAL A 1 632 ? 31.497 9.036 -21.119 1.00 94.25 632 VAL A O 1
ATOM 4733 N N . ALA A 1 633 ? 30.914 10.316 -22.872 1.00 91.06 633 ALA A N 1
ATOM 4734 C CA . ALA A 1 633 ? 30.788 11.544 -22.097 1.00 91.06 633 ALA A CA 1
ATOM 4735 C C . ALA A 1 633 ? 29.607 11.475 -21.112 1.00 91.06 633 ALA A C 1
ATOM 4737 O O . ALA A 1 633 ? 28.659 10.711 -21.291 1.00 91.06 633 ALA A O 1
ATOM 4738 N N . SER A 1 634 ? 29.643 12.304 -20.068 1.00 86.31 634 SER A N 1
ATOM 4739 C CA . SER A 1 634 ? 28.602 12.317 -19.033 1.00 86.31 634 SER A CA 1
ATOM 4740 C C . SER A 1 634 ? 27.234 12.798 -19.521 1.00 86.31 634 SER A C 1
ATOM 4742 O O . SER A 1 634 ? 26.228 12.415 -18.934 1.00 86.31 634 SER A O 1
ATOM 4744 N N . ASN A 1 635 ? 27.197 13.610 -20.579 1.00 87.56 635 ASN A N 1
ATOM 4745 C CA . ASN A 1 635 ? 25.985 14.119 -21.225 1.00 87.56 635 ASN A CA 1
ATOM 4746 C C . ASN A 1 635 ? 25.547 13.274 -22.437 1.00 87.56 635 ASN A C 1
ATOM 4748 O O . ASN A 1 635 ? 24.752 13.741 -23.245 1.00 87.56 635 ASN A O 1
ATOM 4752 N N . PHE A 1 636 ? 26.109 12.076 -22.614 1.00 92.69 636 PHE A N 1
ATOM 4753 C CA . PHE A 1 636 ? 25.786 11.230 -23.756 1.00 92.69 636 PHE A CA 1
ATOM 4754 C C . PHE A 1 636 ? 24.314 10.800 -23.721 1.00 92.69 636 PHE A C 1
ATOM 4756 O O . PHE A 1 636 ? 23.817 10.316 -22.707 1.00 92.69 636 PHE A O 1
ATOM 4763 N N . THR A 1 637 ? 23.658 10.901 -24.869 1.00 93.69 637 THR A N 1
ATOM 4764 C CA . THR A 1 637 ? 22.369 10.271 -25.170 1.00 93.69 637 THR A CA 1
ATOM 4765 C C . THR A 1 637 ? 22.514 9.563 -26.508 1.00 93.69 637 THR A C 1
ATOM 4767 O O . THR A 1 637 ? 23.241 10.023 -27.392 1.00 93.69 637 THR A O 1
ATOM 4770 N N . LEU A 1 638 ? 21.834 8.438 -26.684 1.00 94.44 638 LEU A N 1
ATOM 4771 C CA . LEU A 1 638 ? 21.807 7.725 -27.950 1.00 94.44 638 LEU A CA 1
ATOM 4772 C C . LEU A 1 638 ? 21.228 8.612 -29.054 1.00 94.44 638 LEU A C 1
ATOM 4774 O O . LEU A 1 638 ? 21.681 8.535 -30.190 1.00 94.44 638 LEU A O 1
ATOM 4778 N N . THR A 1 639 ? 20.207 9.426 -28.769 1.00 91.12 639 THR A N 1
ATOM 4779 C CA . THR A 1 639 ? 19.566 10.307 -29.766 1.00 91.12 639 THR A CA 1
ATOM 4780 C C . THR A 1 639 ? 20.533 11.339 -30.323 1.00 91.12 639 THR A C 1
ATOM 4782 O O . THR A 1 639 ? 20.573 11.536 -31.531 1.00 91.12 639 THR A O 1
ATOM 4785 N N . GLU A 1 640 ? 21.340 11.969 -29.475 1.00 90.75 640 GLU A N 1
ATOM 4786 C CA . GLU A 1 640 ? 22.208 13.067 -29.914 1.00 90.75 640 GLU A CA 1
ATOM 4787 C C . GLU A 1 640 ? 23.625 12.613 -30.273 1.00 90.75 640 GLU A C 1
ATOM 4789 O O . GLU A 1 640 ? 24.316 13.304 -31.014 1.00 90.75 640 GLU A O 1
ATOM 4794 N N . HIS A 1 641 ? 24.064 11.456 -29.766 1.00 93.69 641 HIS A N 1
ATOM 4795 C CA . HIS A 1 641 ? 25.457 11.014 -29.876 1.00 93.69 641 HIS A CA 1
ATOM 4796 C C . HIS A 1 641 ? 25.619 9.557 -30.343 1.00 93.69 641 HIS A C 1
ATOM 4798 O O . HIS A 1 641 ? 26.741 9.112 -30.577 1.00 93.69 641 HIS A O 1
ATOM 4804 N N . GLY A 1 642 ? 24.534 8.785 -30.454 1.00 94.81 642 GLY A N 1
ATOM 4805 C CA . GLY A 1 642 ? 24.547 7.361 -30.805 1.00 94.81 642 GLY A CA 1
ATOM 4806 C C . GLY A 1 642 ? 24.700 7.093 -32.301 1.00 94.81 642 GLY A C 1
ATOM 4807 O O . GLY A 1 642 ? 23.898 6.344 -32.861 1.00 94.81 642 GLY A O 1
ATOM 4808 N N . ASP A 1 643 ? 25.711 7.695 -32.929 1.00 95.94 643 ASP A N 1
ATOM 4809 C CA . ASP A 1 643 ? 26.027 7.544 -34.351 1.00 95.94 643 ASP A CA 1
ATOM 4810 C C . ASP A 1 643 ? 26.737 6.208 -34.636 1.00 95.94 643 ASP A C 1
ATOM 4812 O O . ASP A 1 643 ? 27.967 6.118 -34.757 1.00 95.94 643 ASP A O 1
ATOM 4816 N N . PHE A 1 644 ? 25.947 5.137 -34.682 1.00 97.06 644 PHE A N 1
ATOM 4817 C CA . PHE A 1 644 ? 26.396 3.818 -35.114 1.00 97.06 644 PHE A CA 1
ATOM 4818 C C . PHE A 1 644 ? 26.185 3.648 -36.614 1.00 97.06 644 PHE A C 1
ATOM 4820 O O . PHE A 1 644 ? 25.166 4.071 -37.167 1.00 97.06 644 PHE A O 1
ATOM 4827 N N . TYR A 1 645 ? 27.138 2.980 -37.257 1.00 97.06 645 TYR A N 1
ATOM 4828 C CA . TYR A 1 645 ? 27.107 2.741 -38.692 1.00 97.06 645 TYR A CA 1
ATOM 4829 C C . TYR A 1 645 ? 27.725 1.398 -39.068 1.00 97.06 645 TYR A C 1
ATOM 4831 O O . TYR A 1 645 ? 28.531 0.827 -38.325 1.00 97.06 645 TYR A O 1
ATOM 4839 N N . ILE A 1 646 ? 27.378 0.923 -40.261 1.00 97.56 646 ILE A N 1
ATOM 4840 C CA . ILE A 1 646 ? 28.035 -0.213 -40.913 1.00 97.56 646 ILE A CA 1
ATOM 4841 C C . ILE A 1 646 ? 28.811 0.245 -42.148 1.00 97.56 646 ILE A C 1
ATOM 4843 O O . ILE A 1 646 ? 28.468 1.250 -42.772 1.00 97.56 646 ILE A O 1
ATOM 4847 N N . THR A 1 647 ? 29.868 -0.480 -42.514 1.00 95.50 647 THR A N 1
ATOM 4848 C CA . THR A 1 647 ? 30.662 -0.169 -43.710 1.00 95.50 647 THR A CA 1
ATOM 4849 C C . THR A 1 647 ? 31.267 -1.407 -44.363 1.00 95.50 647 THR A C 1
ATOM 4851 O O . THR A 1 647 ? 31.682 -2.341 -43.679 1.00 95.50 647 THR A O 1
ATOM 4854 N N . ASP A 1 648 ? 31.356 -1.390 -45.693 1.00 93.31 648 ASP A N 1
ATOM 4855 C CA . ASP A 1 648 ? 32.116 -2.353 -46.505 1.00 93.31 648 ASP A CA 1
ATOM 4856 C C . ASP A 1 648 ? 33.564 -1.884 -46.786 1.00 93.31 648 ASP A C 1
ATOM 4858 O O . ASP A 1 648 ? 34.287 -2.481 -47.585 1.00 93.31 648 ASP A O 1
ATOM 4862 N N . GLY A 1 649 ? 33.984 -0.784 -46.151 1.00 90.25 649 GLY A N 1
ATOM 4863 C CA . GLY A 1 649 ? 35.262 -0.105 -46.365 1.00 90.25 649 GLY A CA 1
ATOM 4864 C C . GLY A 1 649 ? 35.239 0.960 -47.467 1.00 90.25 649 GLY A C 1
ATOM 4865 O O . GLY A 1 649 ? 36.198 1.719 -47.582 1.00 90.25 649 GLY A O 1
ATOM 4866 N N . SER A 1 650 ? 34.164 1.042 -48.259 1.00 88.94 650 SER A N 1
ATOM 4867 C CA . SER A 1 650 ? 33.971 2.063 -49.300 1.00 88.94 650 SER A CA 1
ATOM 4868 C C . SER A 1 650 ? 32.831 3.026 -48.974 1.00 88.94 650 SER A C 1
ATOM 4870 O O . SER A 1 650 ? 32.954 4.223 -49.225 1.00 88.94 650 SER A O 1
ATOM 4872 N N . ILE A 1 651 ? 31.718 2.511 -48.449 1.00 89.44 651 ILE A N 1
ATOM 4873 C CA . ILE A 1 651 ? 30.510 3.275 -48.118 1.00 89.44 651 ILE A CA 1
ATOM 4874 C C . ILE A 1 651 ? 30.186 3.068 -46.639 1.00 89.44 651 ILE A C 1
ATOM 4876 O O . ILE A 1 651 ? 30.316 1.962 -46.117 1.00 89.44 651 ILE A O 1
ATOM 4880 N N . GLU A 1 652 ? 29.773 4.135 -45.960 1.00 92.69 652 GLU A N 1
ATOM 4881 C CA . GLU A 1 652 ? 29.272 4.094 -44.585 1.00 92.69 652 GLU A CA 1
ATOM 4882 C C . GLU A 1 652 ? 27.752 4.301 -44.591 1.00 92.69 652 GLU A C 1
ATOM 4884 O O . GLU A 1 652 ? 27.231 5.185 -45.279 1.00 92.69 652 GLU A O 1
ATOM 4889 N N . ARG A 1 653 ? 27.030 3.474 -43.830 1.00 92.06 653 ARG A N 1
ATOM 4890 C CA . ARG A 1 653 ? 25.584 3.589 -43.615 1.00 92.06 653 ARG A CA 1
ATOM 4891 C C . ARG A 1 653 ? 25.316 3.841 -42.145 1.00 92.06 653 ARG A C 1
ATOM 4893 O O . ARG A 1 653 ? 25.435 2.935 -41.326 1.00 92.06 653 ARG A O 1
ATOM 4900 N N . HIS A 1 654 ? 24.995 5.092 -41.848 1.00 94.00 654 HIS A N 1
ATOM 4901 C CA . HIS A 1 654 ? 24.678 5.577 -40.514 1.00 94.00 654 HIS A CA 1
ATOM 4902 C C . HIS A 1 654 ? 23.188 5.400 -40.216 1.00 94.00 654 HIS A C 1
ATOM 4904 O O . HIS A 1 654 ? 22.365 5.244 -41.122 1.00 94.00 654 HIS A O 1
ATOM 4910 N N . ILE A 1 655 ? 22.834 5.443 -38.933 1.00 92.44 655 ILE A N 1
ATOM 4911 C CA . ILE A 1 655 ? 21.435 5.574 -38.517 1.00 92.44 655 ILE A CA 1
ATOM 4912 C C . ILE A 1 655 ? 20.876 6.929 -39.031 1.00 92.44 655 ILE A C 1
ATOM 4914 O O . ILE A 1 655 ? 21.645 7.892 -39.146 1.00 92.44 655 ILE A O 1
ATOM 4918 N N . PRO A 1 656 ? 19.577 7.050 -39.376 1.00 91.88 656 PRO A N 1
ATOM 4919 C CA . PRO A 1 656 ? 19.046 8.203 -40.109 1.00 91.88 656 PRO A CA 1
ATOM 4920 C C . PRO A 1 656 ? 19.391 9.584 -39.546 1.00 91.88 656 PRO A C 1
ATOM 4922 O O . PRO A 1 656 ? 19.792 10.457 -40.313 1.00 91.88 656 PRO A O 1
ATOM 4925 N N . ASN A 1 657 ? 19.332 9.772 -38.223 1.00 90.00 657 ASN A N 1
ATOM 4926 C CA . ASN A 1 657 ? 19.627 11.059 -37.582 1.00 90.00 657 ASN A CA 1
ATOM 4927 C C . ASN A 1 657 ? 21.070 11.565 -37.807 1.00 90.00 657 ASN A C 1
ATOM 4929 O O . ASN A 1 657 ? 21.336 12.755 -37.663 1.00 90.00 657 ASN A O 1
ATOM 4933 N N . PHE A 1 658 ? 21.994 10.679 -38.188 1.00 91.88 658 PHE A N 1
ATOM 4934 C CA . PHE A 1 658 ? 23.406 10.996 -38.428 1.00 91.88 658 PHE A CA 1
ATOM 4935 C C . PHE A 1 658 ? 23.826 10.767 -39.885 1.00 91.88 658 PHE A C 1
ATOM 4937 O O . PHE A 1 658 ? 25.007 10.817 -40.219 1.00 91.88 658 PHE A O 1
ATOM 4944 N N . THR A 1 659 ? 22.867 10.509 -40.777 1.00 90.00 659 THR A N 1
ATOM 4945 C CA . THR A 1 659 ? 23.150 10.325 -42.200 1.00 90.00 659 THR A CA 1
ATOM 4946 C C . THR A 1 659 ? 23.185 11.675 -42.911 1.00 90.00 659 THR A C 1
ATOM 4948 O O . THR A 1 659 ? 22.174 12.374 -42.997 1.00 90.00 659 THR A O 1
ATOM 4951 N N . ASP A 1 660 ? 24.337 12.025 -43.486 1.00 86.88 660 ASP A N 1
ATOM 4952 C CA . ASP A 1 660 ? 24.508 13.270 -44.238 1.00 86.88 660 ASP A CA 1
ATOM 4953 C C . ASP A 1 660 ? 23.461 13.419 -45.357 1.00 86.88 660 ASP A C 1
ATOM 4955 O O . ASP A 1 660 ? 23.353 12.605 -46.279 1.00 86.88 660 ASP A O 1
ATOM 4959 N N . GLY A 1 661 ? 22.689 14.506 -45.286 1.00 86.00 661 GLY A N 1
ATOM 4960 C CA . GLY A 1 661 ? 21.660 14.841 -46.270 1.00 86.00 661 GLY A CA 1
ATOM 4961 C C . GLY A 1 661 ? 20.361 14.037 -46.163 1.00 86.00 661 GLY A C 1
ATOM 4962 O O . GLY A 1 661 ? 19.497 14.233 -47.020 1.00 86.00 661 GLY A O 1
ATOM 4963 N N . PHE A 1 662 ? 20.205 13.180 -45.148 1.00 89.06 662 PHE A N 1
ATOM 4964 C CA . PHE A 1 662 ? 18.932 12.533 -44.829 1.00 89.06 662 PHE A CA 1
ATOM 4965 C C . PHE A 1 662 ? 17.905 13.571 -44.367 1.00 89.06 662 PHE A C 1
ATOM 4967 O O . PHE A 1 662 ? 18.213 14.472 -43.582 1.00 89.06 662 PHE A O 1
ATOM 4974 N N . LYS A 1 663 ? 16.671 13.454 -44.853 1.00 90.81 663 LYS A N 1
ATOM 4975 C CA . LYS A 1 663 ? 15.531 14.261 -44.414 1.00 90.81 663 LYS A CA 1
ATOM 4976 C C . LYS A 1 663 ? 14.475 13.342 -43.807 1.00 90.81 663 LYS A C 1
ATOM 4978 O O . LYS A 1 663 ? 14.262 12.258 -44.345 1.00 90.81 663 LYS A O 1
ATOM 4983 N N . PRO A 1 664 ? 13.779 13.758 -42.734 1.00 92.06 664 PRO A N 1
ATOM 4984 C CA . PRO A 1 664 ? 12.618 13.019 -42.255 1.00 92.06 664 PRO A CA 1
ATOM 4985 C C . PRO A 1 664 ? 11.663 12.664 -43.409 1.00 92.06 664 PRO A C 1
ATOM 4987 O O . PRO A 1 664 ? 11.448 13.471 -44.317 1.00 92.06 664 PRO A O 1
ATOM 4990 N N . GLY A 1 665 ? 11.175 11.423 -43.410 1.00 89.81 665 GLY A N 1
ATOM 4991 C CA . GLY A 1 665 ? 10.404 10.835 -44.511 1.00 89.81 665 GLY A CA 1
ATOM 4992 C C . GLY A 1 665 ? 11.221 10.172 -45.633 1.00 89.81 665 GLY A C 1
ATOM 4993 O O . GLY A 1 665 ? 10.636 9.492 -46.479 1.00 89.81 665 GLY A O 1
ATOM 4994 N N . ASP A 1 666 ? 12.551 10.307 -45.655 1.00 91.06 666 ASP A N 1
ATOM 4995 C CA . ASP A 1 666 ? 13.408 9.519 -46.549 1.00 91.06 666 ASP A CA 1
ATOM 4996 C C . ASP A 1 666 ? 13.423 8.038 -46.128 1.00 91.06 666 ASP A C 1
ATOM 4998 O O . ASP A 1 666 ? 13.225 7.700 -44.960 1.00 91.06 666 ASP A O 1
ATOM 5002 N N . VAL A 1 667 ? 13.688 7.134 -47.076 1.00 91.00 667 VAL A N 1
ATOM 5003 C CA . VAL A 1 667 ? 13.814 5.696 -46.787 1.00 91.00 667 VAL A CA 1
ATOM 5004 C C . VAL A 1 667 ? 15.071 5.431 -45.947 1.00 91.00 667 VAL A C 1
ATOM 5006 O O . VAL A 1 667 ? 16.151 5.900 -46.320 1.00 91.00 667 VAL A O 1
ATOM 5009 N N . PRO A 1 668 ? 14.964 4.681 -44.836 1.00 92.19 668 PRO A N 1
ATOM 5010 C CA . PRO A 1 668 ? 16.082 4.455 -43.936 1.00 92.19 668 PRO A CA 1
ATOM 5011 C C . PRO A 1 668 ? 16.996 3.332 -44.433 1.00 92.19 668 PRO A C 1
ATOM 5013 O O . PRO A 1 668 ? 16.538 2.342 -44.998 1.00 92.19 668 PRO A O 1
ATOM 5016 N N . TYR A 1 669 ? 18.288 3.460 -44.127 1.00 89.75 669 TYR A N 1
ATOM 5017 C CA . TYR A 1 669 ? 19.270 2.364 -44.199 1.00 89.75 669 TYR A CA 1
ATOM 5018 C C . TYR A 1 669 ? 19.465 1.668 -42.846 1.00 89.75 669 TYR A C 1
ATOM 5020 O O . TYR A 1 669 ? 20.202 0.696 -42.733 1.00 89.75 669 TYR A O 1
ATOM 5028 N N . GLY A 1 670 ? 18.823 2.188 -41.803 1.00 94.19 670 GLY A N 1
ATOM 5029 C CA . GLY A 1 670 ? 18.771 1.570 -40.495 1.00 94.19 670 GLY A CA 1
ATOM 5030 C C . GLY A 1 670 ? 17.699 2.211 -39.628 1.00 94.19 670 GLY A C 1
ATOM 5031 O O . GLY A 1 670 ? 17.264 3.331 -39.887 1.00 94.19 670 GLY A O 1
ATOM 5032 N N . ILE A 1 671 ? 17.265 1.497 -38.600 1.00 96.00 671 ILE A N 1
ATOM 5033 C CA . ILE A 1 671 ? 16.209 1.922 -37.680 1.00 96.00 671 ILE A CA 1
ATOM 5034 C C . ILE A 1 671 ? 16.659 1.731 -36.236 1.00 96.00 671 ILE A C 1
ATOM 5036 O O . ILE A 1 671 ? 17.450 0.831 -35.934 1.00 96.00 671 ILE A O 1
ATOM 5040 N N . ARG A 1 672 ? 16.155 2.588 -35.339 1.00 96.50 672 ARG A N 1
ATOM 5041 C CA . ARG A 1 672 ? 16.446 2.498 -33.905 1.00 96.50 672 ARG A CA 1
ATOM 5042 C C . ARG A 1 672 ? 15.191 2.217 -33.097 1.00 96.50 672 ARG A C 1
ATOM 5044 O O . ARG A 1 672 ? 14.227 2.989 -33.099 1.00 96.50 672 ARG A O 1
ATOM 5051 N N . ILE A 1 673 ? 15.228 1.118 -32.354 1.00 96.31 673 ILE A N 1
ATOM 5052 C CA . ILE A 1 673 ? 14.069 0.581 -31.653 1.00 96.31 673 ILE A CA 1
ATOM 5053 C C . ILE A 1 673 ? 14.282 0.611 -30.142 1.00 96.31 673 ILE A C 1
ATOM 5055 O O . ILE A 1 673 ? 15.237 0.042 -29.621 1.00 96.31 673 ILE A O 1
ATOM 5059 N N . ALA A 1 674 ? 13.365 1.265 -29.432 1.00 94.19 674 ALA A N 1
ATOM 5060 C CA . ALA A 1 674 ? 13.380 1.472 -27.991 1.00 94.19 674 ALA A CA 1
ATOM 5061 C C . ALA A 1 674 ? 12.874 0.245 -27.226 1.00 94.19 674 ALA A C 1
ATOM 5063 O O . ALA A 1 674 ? 11.847 0.287 -26.543 1.00 94.19 674 ALA A O 1
ATOM 5064 N N . SER A 1 675 ? 13.571 -0.877 -27.386 1.00 91.56 675 SER A N 1
ATOM 5065 C CA . SER A 1 675 ? 13.213 -2.134 -26.743 1.00 91.56 675 SER A CA 1
ATOM 5066 C C . SER A 1 675 ? 14.426 -3.022 -26.521 1.00 91.56 675 SER A C 1
ATOM 5068 O O . SER A 1 675 ? 15.160 -3.348 -27.453 1.00 91.56 675 SER A O 1
ATOM 5070 N N . SER A 1 676 ? 14.558 -3.494 -25.281 1.00 87.19 676 SER A N 1
ATOM 5071 C CA . SER A 1 676 ? 15.582 -4.461 -24.889 1.00 87.19 676 SER A CA 1
ATOM 5072 C C . SER A 1 676 ? 15.299 -5.891 -25.342 1.00 87.19 676 SER A C 1
ATOM 5074 O O . SER A 1 676 ? 16.128 -6.763 -25.117 1.00 87.19 676 SER A O 1
ATOM 5076 N N . ASN A 1 677 ? 14.129 -6.148 -25.931 1.00 89.38 677 ASN A N 1
ATOM 5077 C CA . ASN A 1 677 ? 13.676 -7.486 -26.315 1.00 89.38 677 ASN A CA 1
ATOM 5078 C C . ASN A 1 677 ? 13.131 -7.517 -27.753 1.00 89.38 677 ASN A C 1
ATOM 5080 O O . ASN A 1 677 ? 12.335 -8.396 -28.089 1.00 89.38 677 ASN A O 1
ATOM 5084 N N . TRP A 1 678 ? 13.495 -6.540 -28.591 1.00 95.88 678 TRP A N 1
ATOM 5085 C CA . TRP A 1 678 ? 13.006 -6.483 -29.965 1.00 95.88 678 TRP A CA 1
ATOM 5086 C C . TRP A 1 678 ? 13.532 -7.649 -30.805 1.00 95.88 678 TRP A C 1
ATOM 5088 O O . TRP A 1 678 ? 14.738 -7.826 -30.973 1.00 95.88 678 TRP A O 1
ATOM 5098 N N . LYS A 1 679 ? 12.617 -8.421 -31.379 1.00 96.31 679 LYS A N 1
ATOM 5099 C CA . LYS A 1 679 ? 12.953 -9.543 -32.250 1.00 96.31 679 LYS A CA 1
ATOM 5100 C C . LYS A 1 679 ? 13.027 -9.065 -33.692 1.00 96.31 679 LYS A C 1
ATOM 5102 O O . LYS A 1 679 ? 12.025 -8.632 -34.248 1.00 96.31 679 LYS A O 1
ATOM 5107 N N . TRP A 1 680 ? 14.194 -9.132 -34.314 1.00 97.25 680 TRP A N 1
ATOM 5108 C CA . TRP A 1 680 ? 14.319 -8.700 -35.703 1.00 97.25 680 TRP A CA 1
ATOM 5109 C C . TRP A 1 680 ? 13.668 -9.714 -36.660 1.00 97.25 680 TRP A C 1
ATOM 5111 O O . TRP A 1 680 ? 13.560 -10.904 -36.329 1.00 97.25 680 TRP A O 1
ATOM 5121 N N . PRO A 1 681 ? 13.188 -9.269 -37.832 1.00 98.00 681 PRO A N 1
ATOM 5122 C CA . PRO A 1 681 ? 12.680 -10.165 -38.863 1.00 98.00 681 PRO A CA 1
ATOM 5123 C C . PRO A 1 681 ? 13.703 -11.234 -39.258 1.00 98.00 681 PRO A C 1
ATOM 5125 O O . PRO A 1 681 ? 14.915 -11.016 -39.219 1.00 98.00 681 PRO A O 1
ATOM 5128 N N . LYS A 1 682 ? 13.210 -12.414 -39.635 1.00 97.38 682 LYS A N 1
ATOM 5129 C CA . LYS A 1 682 ? 14.057 -13.451 -40.232 1.00 97.38 682 LYS A CA 1
ATOM 5130 C C . LYS A 1 682 ? 14.561 -13.010 -41.603 1.00 97.38 682 LYS A C 1
ATOM 5132 O O . LYS A 1 682 ? 13.933 -12.188 -42.255 1.00 97.38 682 LYS A O 1
ATOM 5137 N N . GLU A 1 683 ? 15.625 -13.653 -42.053 1.00 96.19 683 GLU A N 1
ATOM 5138 C CA . GLU A 1 683 ? 16.224 -13.485 -43.375 1.00 96.19 683 GLU A CA 1
ATOM 5139 C C . GLU A 1 683 ? 15.163 -13.418 -44.492 1.00 96.19 683 GLU A C 1
ATOM 5141 O O . GLU A 1 683 ? 14.369 -14.359 -44.649 1.00 96.19 683 GLU A O 1
ATOM 5146 N N . ARG A 1 684 ? 15.177 -12.336 -45.284 1.00 94.00 684 ARG A N 1
ATOM 5147 C CA . ARG A 1 684 ? 14.245 -12.017 -46.387 1.00 94.00 684 ARG A CA 1
ATOM 5148 C C . ARG A 1 684 ? 12.780 -11.841 -45.982 1.00 94.00 684 ARG A C 1
ATOM 5150 O O . ARG A 1 684 ? 11.896 -11.807 -46.845 1.00 94.00 684 ARG A O 1
ATOM 5157 N N . VAL A 1 685 ? 12.475 -11.772 -44.689 1.00 96.88 685 VAL A N 1
ATOM 5158 C CA . VAL A 1 685 ? 11.136 -11.432 -44.206 1.00 96.88 685 VAL A CA 1
ATOM 5159 C C . VAL A 1 685 ? 11.064 -9.924 -44.039 1.00 96.88 685 VAL A C 1
ATOM 5161 O O . VAL A 1 685 ? 11.489 -9.385 -43.025 1.00 96.88 685 VAL A O 1
ATOM 5164 N N . VAL A 1 686 ? 10.460 -9.255 -45.018 1.00 96.00 686 VAL A N 1
ATOM 5165 C CA . VAL A 1 686 ? 10.258 -7.802 -44.991 1.00 96.00 686 VAL A CA 1
ATOM 5166 C C . VAL A 1 686 ? 9.599 -7.372 -43.676 1.00 96.00 686 VAL A C 1
ATOM 5168 O O . VAL A 1 686 ? 8.650 -8.007 -43.204 1.00 96.00 686 VAL A O 1
ATOM 5171 N N . ILE A 1 687 ? 10.043 -6.258 -43.094 1.00 96.88 687 ILE A N 1
ATOM 5172 C CA . ILE A 1 687 ? 9.610 -5.804 -41.765 1.00 96.88 687 ILE A CA 1
ATOM 5173 C C . ILE A 1 687 ? 8.088 -5.655 -41.610 1.00 96.88 687 ILE A C 1
ATOM 5175 O O . ILE A 1 687 ? 7.544 -5.955 -40.548 1.00 96.88 687 ILE A O 1
ATOM 5179 N N . THR A 1 688 ? 7.362 -5.289 -42.670 1.00 96.69 688 THR A N 1
ATOM 5180 C CA . THR A 1 688 ? 5.890 -5.199 -42.660 1.00 96.69 688 THR A CA 1
ATOM 5181 C C . THR A 1 688 ? 5.191 -6.559 -42.576 1.00 96.69 688 THR A C 1
ATOM 5183 O O . THR A 1 688 ? 4.038 -6.625 -42.158 1.00 96.69 688 THR A O 1
ATOM 5186 N N . GLU A 1 689 ? 5.861 -7.653 -42.955 1.00 96.94 689 GLU A N 1
ATOM 5187 C CA . GLU A 1 689 ? 5.367 -9.021 -42.746 1.00 96.94 689 GLU A CA 1
ATOM 5188 C C . GLU A 1 689 ? 5.686 -9.562 -41.353 1.00 96.94 689 GLU A C 1
ATOM 5190 O O . GLU A 1 689 ? 5.009 -10.475 -40.875 1.00 96.94 689 GLU A O 1
ATOM 5195 N N . ALA A 1 690 ? 6.739 -9.044 -40.723 1.00 97.44 690 ALA A N 1
ATOM 5196 C CA . ALA A 1 690 ? 7.114 -9.392 -39.360 1.00 97.44 690 ALA A CA 1
ATOM 5197 C C . ALA A 1 690 ? 6.329 -8.582 -38.321 1.00 97.44 690 ALA A C 1
ATOM 5199 O O . ALA A 1 690 ? 6.059 -9.090 -37.235 1.00 97.44 690 ALA A O 1
ATOM 5200 N N . TYR A 1 691 ? 5.921 -7.357 -38.662 1.00 97.38 691 TYR A N 1
ATOM 5201 C CA . TYR A 1 691 ? 5.267 -6.418 -37.760 1.00 97.38 691 TYR A CA 1
ATOM 5202 C C . TYR A 1 691 ? 4.118 -5.671 -38.442 1.00 97.38 691 TYR A C 1
ATOM 5204 O O . TYR A 1 691 ? 4.326 -4.706 -39.179 1.00 97.38 691 TYR A O 1
ATOM 5212 N N . ALA A 1 692 ? 2.879 -6.057 -38.123 1.00 94.56 692 ALA A N 1
ATOM 5213 C CA . ALA A 1 692 ? 1.679 -5.460 -38.719 1.00 94.56 692 ALA A CA 1
ATOM 5214 C C . ALA A 1 692 ? 1.547 -3.946 -38.450 1.00 94.56 692 ALA A C 1
ATOM 5216 O O . ALA A 1 692 ? 1.017 -3.212 -39.282 1.00 94.56 692 ALA A O 1
ATOM 5217 N N . GLY A 1 693 ? 2.037 -3.469 -37.299 1.00 95.56 693 GLY A N 1
ATOM 5218 C CA . GLY A 1 693 ? 1.987 -2.052 -36.927 1.00 95.56 693 GLY A CA 1
ATOM 5219 C C . GLY A 1 693 ? 3.022 -1.167 -37.630 1.00 95.56 693 GLY A C 1
ATOM 5220 O O . GLY A 1 693 ? 2.849 0.049 -37.639 1.00 95.56 693 GLY A O 1
ATOM 5221 N N . PHE A 1 694 ? 4.064 -1.745 -38.244 1.00 96.62 694 PHE A N 1
ATOM 5222 C CA . PHE A 1 694 ? 5.170 -0.974 -38.823 1.00 96.62 694 PHE A CA 1
ATOM 5223 C C . PHE A 1 694 ? 4.70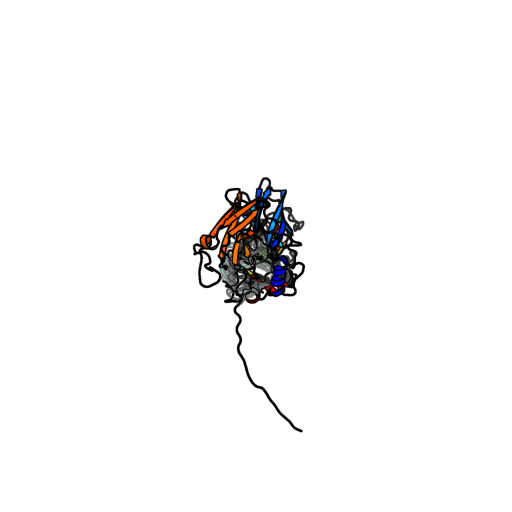0 -0.035 -39.936 1.00 96.62 694 PHE A C 1
ATOM 5225 O O . PHE A 1 694 ? 5.061 1.135 -39.944 1.00 96.62 694 PHE A O 1
ATOM 5232 N N . ALA A 1 695 ? 3.854 -0.520 -40.852 1.00 95.88 695 ALA A N 1
ATOM 5233 C CA . ALA A 1 695 ? 3.353 0.296 -41.959 1.00 95.88 695 ALA A CA 1
ATOM 5234 C C . ALA A 1 695 ? 2.491 1.473 -41.474 1.00 95.88 695 ALA A C 1
ATOM 5236 O O . ALA A 1 695 ? 2.579 2.567 -42.024 1.00 95.88 695 ALA A O 1
ATOM 5237 N N . ALA A 1 696 ? 1.684 1.263 -40.428 1.00 95.81 696 ALA A N 1
ATOM 5238 C CA . ALA A 1 696 ? 0.878 2.327 -39.836 1.00 95.81 696 ALA A CA 1
ATOM 5239 C C . ALA A 1 696 ? 1.765 3.412 -39.210 1.00 95.81 696 ALA A C 1
ATOM 5241 O O . ALA A 1 696 ? 1.542 4.588 -39.468 1.00 95.81 696 ALA A O 1
ATOM 5242 N N . TRP A 1 697 ? 2.800 3.011 -38.467 1.00 95.94 697 TRP A N 1
ATOM 5243 C CA . TRP A 1 697 ? 3.778 3.936 -37.894 1.00 95.94 697 TRP A CA 1
ATOM 5244 C C . TRP A 1 697 ? 4.626 4.648 -38.960 1.00 95.94 697 TRP A C 1
ATOM 5246 O O . TRP A 1 697 ? 4.919 5.832 -38.846 1.00 95.94 697 TRP A O 1
ATOM 5256 N N . ALA A 1 698 ? 5.001 3.956 -40.036 1.00 95.69 698 ALA A N 1
ATOM 5257 C CA . ALA A 1 698 ? 5.732 4.557 -41.148 1.00 95.69 698 ALA A CA 1
ATOM 5258 C C . ALA A 1 698 ? 4.908 5.643 -41.872 1.00 95.69 698 ALA A C 1
ATOM 5260 O O . ALA A 1 698 ? 5.479 6.648 -42.289 1.00 95.69 698 ALA A O 1
ATOM 5261 N N . ASN A 1 699 ? 3.588 5.456 -41.993 1.00 95.94 699 ASN A N 1
ATOM 5262 C CA . ASN A 1 699 ? 2.666 6.428 -42.597 1.00 95.94 699 ASN A CA 1
ATOM 5263 C C . ASN A 1 699 ? 2.279 7.587 -41.656 1.00 95.94 699 ASN A C 1
ATOM 5265 O O . ASN A 1 699 ? 1.879 8.648 -42.130 1.00 95.94 699 ASN A O 1
ATOM 5269 N N . ASP A 1 700 ? 2.354 7.378 -40.340 1.00 94.38 700 ASP A N 1
ATOM 5270 C CA . ASP A 1 700 ? 2.079 8.372 -39.297 1.00 94.38 700 ASP A CA 1
ATOM 5271 C C . ASP A 1 700 ? 2.963 8.068 -38.082 1.00 94.38 700 ASP A C 1
ATOM 5273 O O . ASP A 1 700 ? 2.724 7.101 -37.353 1.00 94.38 700 ASP A O 1
ATOM 5277 N N . ALA A 1 701 ? 3.968 8.910 -37.834 1.00 89.56 701 ALA A N 1
ATOM 5278 C CA . ALA A 1 701 ? 4.955 8.697 -36.776 1.00 89.56 701 ALA A CA 1
ATOM 5279 C C . ALA A 1 701 ? 4.353 8.698 -35.354 1.00 89.56 701 ALA A C 1
ATOM 5281 O O . ALA A 1 701 ? 5.030 8.314 -34.395 1.00 89.56 701 ALA A O 1
ATOM 5282 N N . THR A 1 702 ? 3.091 9.114 -35.202 1.00 88.44 702 THR A N 1
ATOM 5283 C CA . THR A 1 702 ? 2.337 9.088 -33.941 1.00 88.44 702 THR A CA 1
ATOM 5284 C C . THR A 1 702 ? 1.451 7.848 -33.792 1.00 88.44 702 THR A C 1
ATOM 5286 O O . THR A 1 702 ? 1.067 7.490 -32.674 1.00 88.44 702 THR A O 1
ATOM 5289 N N . ALA A 1 703 ? 1.153 7.150 -34.890 1.00 91.19 703 ALA A N 1
ATOM 5290 C CA . ALA A 1 703 ? 0.353 5.935 -34.889 1.00 91.19 703 ALA A CA 1
ATOM 5291 C C . ALA A 1 703 ? 1.199 4.707 -34.525 1.00 91.19 703 ALA A C 1
ATOM 5293 O O . ALA A 1 703 ? 2.367 4.601 -34.885 1.00 91.19 703 ALA A O 1
ATOM 5294 N N . ALA A 1 704 ? 0.595 3.742 -33.820 1.00 90.44 704 ALA A N 1
ATOM 5295 C CA . ALA A 1 704 ? 1.228 2.462 -33.477 1.00 90.44 704 ALA A CA 1
ATOM 5296 C C . ALA A 1 704 ? 2.650 2.599 -32.877 1.00 90.44 704 ALA A C 1
ATOM 5298 O O . ALA A 1 704 ? 3.533 1.800 -33.177 1.00 90.44 704 ALA A O 1
ATOM 5299 N N . ALA A 1 705 ? 2.871 3.589 -32.002 1.00 87.44 705 ALA A N 1
ATOM 5300 C CA . ALA A 1 705 ? 4.191 3.947 -31.464 1.00 87.44 705 ALA A CA 1
ATOM 5301 C C . ALA A 1 705 ? 4.936 2.810 -30.729 1.00 87.44 705 ALA A C 1
ATOM 5303 O O . ALA A 1 705 ? 6.129 2.930 -30.474 1.00 87.44 705 ALA A O 1
ATOM 5304 N N . SER A 1 706 ? 4.252 1.713 -30.392 1.00 92.31 706 SER A N 1
ATOM 5305 C CA . SER A 1 706 ? 4.795 0.506 -29.757 1.00 92.31 706 SER A CA 1
ATOM 5306 C C . SER A 1 706 ? 4.736 -0.746 -30.652 1.00 92.31 706 SER A C 1
ATOM 5308 O O . SER A 1 706 ? 4.782 -1.864 -30.139 1.00 92.31 706 SER A O 1
ATOM 5310 N N . TRP A 1 707 ? 4.634 -0.588 -31.982 1.00 94.69 707 TRP A N 1
ATOM 5311 C CA . TRP A 1 707 ? 4.480 -1.685 -32.960 1.00 94.69 707 TRP A CA 1
ATOM 5312 C C . TRP A 1 707 ? 5.477 -2.838 -32.769 1.00 94.69 707 TRP A C 1
ATOM 5314 O O . TRP A 1 707 ? 5.147 -3.996 -33.011 1.00 94.69 707 TRP A O 1
ATOM 5324 N N . TYR A 1 708 ? 6.685 -2.523 -32.305 1.00 94.38 708 TYR A N 1
ATOM 5325 C CA . TYR A 1 708 ? 7.805 -3.442 -32.116 1.00 94.38 708 TYR A CA 1
ATOM 5326 C C . TYR A 1 708 ? 7.606 -4.461 -30.982 1.00 94.38 708 TYR A C 1
ATOM 5328 O O . TYR A 1 708 ? 8.367 -5.427 -30.894 1.00 94.38 708 TYR A O 1
ATOM 5336 N N . ASN A 1 709 ? 6.591 -4.279 -30.131 1.00 92.31 709 ASN A N 1
ATOM 5337 C CA . ASN A 1 709 ? 6.254 -5.217 -29.057 1.00 92.31 709 ASN A CA 1
ATOM 5338 C C . ASN A 1 709 ? 5.368 -6.386 -29.520 1.00 92.31 709 ASN A C 1
ATOM 5340 O O . ASN A 1 709 ? 5.270 -7.378 -28.805 1.00 92.31 709 ASN A O 1
ATOM 5344 N N . GLU A 1 710 ? 4.773 -6.304 -30.715 1.00 92.88 710 GLU A N 1
ATOM 5345 C CA . GLU A 1 710 ? 3.784 -7.270 -31.216 1.00 92.88 710 GLU A CA 1
ATOM 5346 C C . GLU A 1 710 ? 4.268 -7.960 -32.512 1.00 92.88 710 GLU A C 1
ATOM 5348 O O . GLU A 1 710 ? 3.735 -7.700 -33.598 1.00 92.88 710 GLU A O 1
ATOM 5353 N N . PRO A 1 711 ? 5.311 -8.815 -32.451 1.00 96.38 711 PRO A N 1
ATOM 5354 C CA . PRO A 1 711 ? 5.801 -9.528 -33.626 1.00 96.38 711 PRO A CA 1
ATOM 5355 C C . PRO A 1 711 ? 4.812 -10.590 -34.111 1.00 96.38 711 PRO A C 1
ATOM 5357 O O . PRO A 1 711 ? 4.169 -11.295 -33.329 1.00 96.38 711 PRO A O 1
ATOM 5360 N N . ILE A 1 712 ? 4.775 -10.801 -35.424 1.00 96.62 712 ILE A N 1
ATOM 5361 C CA . ILE A 1 712 ? 4.036 -11.900 -36.040 1.00 96.62 712 ILE A CA 1
ATOM 5362 C C . ILE A 1 712 ? 4.793 -13.210 -35.793 1.00 96.62 712 ILE A C 1
ATOM 5364 O O . ILE A 1 712 ? 5.969 -13.372 -36.135 1.00 96.62 712 ILE A O 1
ATOM 5368 N N . ASN A 1 713 ? 4.101 -14.178 -35.190 1.00 94.12 713 ASN A N 1
ATOM 5369 C CA . ASN A 1 713 ? 4.703 -15.454 -34.824 1.00 94.12 713 ASN A CA 1
ATOM 5370 C C . ASN A 1 713 ? 5.299 -16.176 -36.048 1.00 94.12 713 ASN A C 1
ATOM 5372 O O . ASN A 1 713 ? 4.679 -16.272 -37.106 1.00 94.12 713 ASN A O 1
ATOM 5376 N N . GLY A 1 714 ? 6.510 -16.711 -35.889 1.00 94.19 714 GLY A N 1
ATOM 5377 C CA . GLY A 1 714 ? 7.237 -17.427 -36.937 1.00 94.19 714 GLY A CA 1
ATOM 5378 C C . GLY A 1 714 ? 7.976 -16.542 -37.948 1.00 94.19 714 GLY A C 1
ATOM 5379 O O . GLY A 1 714 ? 8.754 -17.094 -38.731 1.00 94.19 714 GLY A O 1
ATOM 5380 N N . LYS A 1 715 ? 7.793 -15.216 -37.913 1.00 96.88 715 LYS A N 1
ATOM 5381 C CA . LYS A 1 715 ? 8.400 -14.252 -38.849 1.00 96.88 715 LYS A CA 1
ATOM 5382 C C . LYS A 1 715 ? 9.640 -13.528 -38.308 1.00 96.88 715 LYS A C 1
ATOM 5384 O O . LYS A 1 715 ? 10.391 -12.972 -39.098 1.00 96.88 715 LYS A O 1
ATOM 5389 N N . VAL A 1 716 ? 9.878 -13.587 -37.001 1.00 97.19 716 VAL A N 1
ATOM 5390 C CA . VAL A 1 716 ? 11.027 -12.967 -36.316 1.00 97.19 716 VAL A CA 1
ATOM 5391 C C . VAL A 1 716 ? 11.967 -14.019 -35.719 1.00 97.19 716 VAL A C 1
ATOM 5393 O O . VAL A 1 716 ? 11.540 -15.166 -35.521 1.00 97.19 716 VAL A O 1
ATOM 5396 N N . TYR A 1 717 ? 13.222 -13.644 -35.465 1.00 93.31 717 TYR A N 1
ATOM 5397 C CA . TYR A 1 717 ? 14.227 -14.466 -34.779 1.00 93.31 717 TYR A CA 1
ATOM 5398 C C . TYR A 1 717 ? 14.118 -14.354 -33.251 1.00 93.31 717 TYR A C 1
ATOM 5400 O O . TYR A 1 717 ? 13.961 -13.223 -32.732 1.00 93.31 717 TYR A O 1
#